Protein AF-0000000074154361 (afdb_homodimer)

InterPro domains:
  IPR001025 Bromo adjacent homology (BAH) domain [PF01426] (74-171)
  IPR001025 Bromo adjacent homology (BAH) domain [PS51038] (72-206)
  IPR001025 Bromo adjacent homology (BAH) domain [SM00439] (72-199)
  IPR043151 Bromo adjacent homology (BAH) domain superfamily [G3DSA:2.30.30.490] (47-187)

Secondary structure (DSSP, 8-state):
----EEEEE-GGGGGS---TTS-SS-SPEE--S---SS--TT---S-EEEEEESHHHHHHSEEESEEEETTEEEETT-EEEEE-S-STTTT-EEEEEEEEEEESSSSSEEEEEEEEE-GGG-BS--EETTEEPGGGBS--TT--TTEEEEEEEEEEEEGGGEEEEEEEEE------SSSPEEEEEEEEETTTTEEPPSS-----------PPPGGGGSSSS---SS-S--B-TTT--B-/----EEEEE-GGGGGS---TTS-SS-SPEE--S---SS--TT---S-EEEEEESHHHHHHSEEESEEEETTEEEETT-EEEEE-S-STTTT-EEEEEEEEEEESSSSSEEEEEEEEE-GGG-BS--EETTEEPGGGBS--TTS-TTEEEEEEEEEEEEGGGEEEEEEEEE------SSSPEEEEEEEEETTTTEEPPSS------S----PPPGGGGSSSS---TT-S--B-TTT--B-

Solvent-accessible surface area (backbone atoms only — not comparable to full-atom values): 26595 Å² total; per-residue (Å²): 130,73,76,52,45,61,46,74,62,54,78,83,55,62,78,50,83,67,62,84,79,61,64,96,68,67,69,54,71,45,75,51,90,73,79,48,70,18,47,41,80,81,72,61,70,55,55,40,31,39,46,61,38,58,47,72,68,55,68,66,33,43,78,46,73,60,49,74,55,96,88,38,83,44,43,64,67,40,33,29,28,28,56,48,45,34,73,82,59,62,79,43,73,38,40,30,30,32,70,39,37,32,33,74,50,93,83,55,29,34,30,35,28,31,40,38,36,44,39,43,63,42,37,34,83,34,28,39,64,84,36,71,45,65,85,44,24,31,62,52,39,76,40,47,82,51,40,33,29,37,38,58,46,60,43,54,41,43,55,83,39,52,74,43,80,42,51,72,42,76,63,70,79,70,78,45,82,90,60,67,54,34,30,28,51,36,30,33,34,69,88,76,35,34,31,32,9,29,29,55,81,61,79,63,74,65,69,45,61,85,49,50,57,77,74,44,69,64,68,100,69,78,65,42,63,30,29,73,50,51,28,39,48,59,69,64,43,70,73,130,72,77,53,45,60,47,75,62,55,77,82,55,60,77,51,82,68,63,82,79,61,64,94,69,66,68,56,71,43,75,52,90,72,79,48,71,20,46,42,78,80,73,61,71,53,56,43,32,39,45,61,37,58,47,72,68,55,68,67,32,41,80,44,73,60,49,75,55,96,89,38,83,44,44,64,68,38,34,30,28,28,55,51,44,34,72,84,61,68,78,44,73,38,40,30,32,31,68,39,37,33,31,71,49,94,81,54,31,35,30,35,30,30,39,39,36,45,38,43,62,43,41,36,82,32,28,39,64,83,36,70,45,65,85,44,22,32,62,49,39,76,38,46,84,52,40,33,30,39,37,56,44,59,42,55,40,43,55,84,38,52,73,43,82,43,51,72,42,76,64,70,80,70,79,45,83,89,61,67,55,34,30,28,51,36,30,32,34,69,86,79,36,34,31,32,10,28,30,52,81,59,79,64,72,66,70,49,63,84,49,49,58,78,77,40,69,66,67,98,70,80,67,39,51,38,25,67,50,47,28,40,48,58,69,64,43,69,73

Structure (mmCIF, N/CA/C/O backbone):
data_AF-0000000074154361-model_v1
#
loop_
_entity.id
_entity.type
_entity.pdbx_description
1 polymer 'BAH domain-containing protein'
#
loop_
_atom_site.group_PDB
_atom_site.id
_atom_site.type_symbol
_atom_site.label_atom_id
_atom_site.label_alt_id
_atom_site.label_comp_id
_atom_site.label_asym_id
_atom_site.label_entity_id
_atom_site.label_seq_id
_atom_site.pdbx_PDB_ins_code
_atom_site.Cartn_x
_atom_site.Cartn_y
_atom_site.Cartn_z
_atom_site.occupancy
_atom_site.B_iso_or_equiv
_atom_site.auth_seq_id
_atom_site.auth_comp_id
_atom_site.auth_asym_id
_atom_site.auth_atom_id
_atom_site.pdbx_PDB_model_num
ATOM 1 N N . MET A 1 1 ? -4.188 37.75 8.547 1 55.16 1 MET A N 1
ATOM 2 C CA . MET A 1 1 ? -2.889 37.062 8.523 1 55.16 1 MET A CA 1
ATOM 3 C C . MET A 1 1 ? -2.68 36.25 9.773 1 55.16 1 MET A C 1
ATOM 5 O O . MET A 1 1 ? -3.133 36.625 10.859 1 55.16 1 MET A O 1
ATOM 9 N N . CYS A 1 2 ? -2.527 34.875 9.57 1 68.88 2 CYS A N 1
ATOM 10 C CA . CYS A 1 2 ? -2.346 34.031 10.742 1 68.88 2 CYS A CA 1
ATOM 11 C C . CYS A 1 2 ? -0.958 34.219 11.344 1 68.88 2 CYS A C 1
ATOM 13 O O . CYS A 1 2 ? 0.05 33.938 10.688 1 68.88 2 CYS A O 1
ATOM 15 N N . ASN A 1 3 ? -0.795 34.938 12.438 1 82 3 ASN A N 1
ATOM 16 C CA . ASN A 1 3 ? 0.472 35.281 13.078 1 82 3 ASN A CA 1
ATOM 17 C C . ASN A 1 3 ? 0.907 34.219 14.07 1 82 3 ASN A C 1
ATOM 19 O O . ASN A 1 3 ? 1.777 34.469 14.914 1 82 3 ASN A O 1
ATOM 23 N N . PHE A 1 4 ? 0.3 33.125 14.008 1 90.5 4 PHE A N 1
ATOM 24 C CA . PHE A 1 4 ? 0.633 32.094 15 1 90.5 4 PHE A CA 1
ATOM 25 C C . PHE A 1 4 ? 1.661 31.125 14.445 1 90.5 4 PHE A C 1
ATOM 27 O O . PHE A 1 4 ? 1.646 30.812 13.258 1 90.5 4 PHE A O 1
ATOM 34 N N . GLN A 1 5 ? 2.564 30.656 15.344 1 88.19 5 GLN A N 1
ATOM 35 C CA . GLN A 1 5 ? 3.555 29.641 15 1 88.19 5 GLN A CA 1
ATOM 36 C C . GLN A 1 5 ? 3.59 28.531 16.047 1 88.19 5 GLN A C 1
ATOM 38 O O . GLN A 1 5 ? 3.445 28.797 17.25 1 88.19 5 GLN A O 1
ATOM 43 N N . VAL A 1 6 ? 3.787 27.344 15.539 1 90.25 6 VAL A N 1
ATOM 44 C CA . VAL A 1 6 ? 3.863 26.188 16.438 1 90.25 6 VAL A CA 1
ATOM 45 C C . VAL A 1 6 ? 5.312 25.719 16.547 1 90.25 6 VAL A C 1
ATOM 47 O O . VAL A 1 6 ? 6.004 25.578 15.539 1 90.25 6 VAL A O 1
ATOM 50 N N . SER A 1 7 ? 5.777 25.562 17.766 1 86.19 7 SER A N 1
ATOM 51 C CA . SER A 1 7 ? 7.082 24.984 18.031 1 86.19 7 SER A CA 1
ATOM 52 C C . SER A 1 7 ? 6.957 23.75 18.922 1 86.19 7 SER A C 1
ATOM 54 O O . SER A 1 7 ? 5.961 23.578 19.625 1 86.19 7 SER A O 1
ATOM 56 N N . TYR A 1 8 ? 7.914 22.828 18.812 1 85.69 8 TYR A N 1
ATOM 57 C CA . TYR A 1 8 ? 7.832 21.578 19.531 1 85.69 8 TYR A CA 1
ATOM 58 C C . TYR A 1 8 ? 8.805 21.547 20.703 1 85.69 8 TYR A C 1
ATOM 60 O O . TYR A 1 8 ? 9.898 22.109 20.625 1 85.69 8 TYR A O 1
ATOM 68 N N . TRP A 1 9 ? 8.32 20.922 21.766 1 78.75 9 TRP A N 1
ATOM 69 C CA . TRP A 1 9 ? 9.109 20.828 23 1 78.75 9 TRP A CA 1
ATOM 70 C C . TRP A 1 9 ? 9.789 19.469 23.109 1 78.75 9 TRP A C 1
ATOM 72 O O . TRP A 1 9 ? 9.172 18.438 22.859 1 78.75 9 TRP A O 1
ATOM 82 N N . SER A 1 10 ? 11.164 19.375 23.078 1 67.69 10 SER A N 1
ATOM 83 C CA . SER A 1 10 ? 11.891 18.141 23.359 1 67.69 10 SER A CA 1
ATOM 84 C C . SER A 1 10 ? 12.547 18.203 24.734 1 67.69 10 SER A C 1
ATOM 86 O O . SER A 1 10 ? 12.906 19.281 25.219 1 67.69 10 SER A O 1
ATOM 88 N N . ALA A 1 11 ? 12.438 17.094 25.547 1 55.81 11 ALA A N 1
ATOM 89 C CA . ALA A 1 11 ? 13.039 17.047 26.875 1 55.81 11 ALA A CA 1
ATOM 90 C C . ALA A 1 11 ? 14.469 17.578 26.859 1 55.81 11 ALA A C 1
ATOM 92 O O . ALA A 1 11 ? 14.945 18.141 27.844 1 55.81 11 ALA A O 1
ATOM 93 N N . ALA A 1 12 ? 15.273 17.188 25.797 1 51.91 12 ALA A N 1
ATOM 94 C CA . ALA A 1 12 ? 16.641 17.672 25.812 1 51.91 12 ALA A CA 1
ATOM 95 C C . ALA A 1 12 ? 16.688 19.188 25.906 1 51.91 12 ALA A C 1
ATOM 97 O O . ALA A 1 12 ? 17.734 19.781 26.234 1 51.91 12 ALA A O 1
ATOM 98 N N . ASP A 1 13 ? 15.672 19.766 25.453 1 49.31 13 ASP A N 1
ATOM 99 C CA . ASP A 1 13 ? 15.648 21.234 25.516 1 49.31 13 ASP A CA 1
ATOM 100 C C . ASP A 1 13 ? 15.547 21.703 26.969 1 49.31 13 ASP A C 1
ATOM 102 O O . ASP A 1 13 ? 15.414 22.906 27.219 1 49.31 13 ASP A O 1
ATOM 106 N N . LYS A 1 14 ? 15.57 20.797 27.875 1 47.91 14 LYS A N 1
ATOM 107 C CA . LYS A 1 14 ? 15.547 21.141 29.297 1 47.91 14 LYS A CA 1
ATOM 108 C C . LYS A 1 14 ? 16.625 22.172 29.625 1 47.91 14 LYS A C 1
ATOM 110 O O . LYS A 1 14 ? 16.5 22.922 30.609 1 47.91 14 LYS A O 1
ATOM 115 N N . ASP A 1 15 ? 17.844 21.797 29.125 1 43.78 15 ASP A N 1
ATOM 116 C CA . ASP A 1 15 ? 18.844 22.703 29.719 1 43.78 15 ASP A CA 1
ATOM 117 C C . ASP A 1 15 ? 18.578 24.141 29.297 1 43.78 15 ASP A C 1
ATOM 119 O O . ASP A 1 15 ? 19.312 25.062 29.703 1 43.78 15 ASP A O 1
ATOM 123 N N . GLY A 1 16 ? 18.125 24.406 28.047 1 41 16 GLY A N 1
ATOM 124 C CA . GLY A 1 16 ? 18.062 25.844 27.844 1 41 16 GLY A CA 1
ATOM 125 C C . GLY A 1 16 ? 17.062 26.531 28.734 1 41 16 GLY A C 1
ATOM 126 O O . GLY A 1 16 ? 16.234 25.875 29.375 1 41 16 GLY A O 1
ATOM 127 N N . GLN A 1 17 ? 17.266 27.984 28.906 1 37.88 17 GLN A N 1
ATOM 128 C CA . GLN A 1 17 ? 16.547 28.953 29.734 1 37.88 17 GLN A CA 1
ATOM 129 C C . GLN A 1 17 ? 15.047 28.828 29.562 1 37.88 17 GLN A C 1
ATOM 131 O O . GLN A 1 17 ? 14.5 29.172 28.5 1 37.88 17 GLN A O 1
ATOM 136 N N . MET A 1 18 ? 14.398 27.734 29.812 1 41.38 18 MET A N 1
ATOM 137 C CA . MET A 1 18 ? 12.945 27.859 29.953 1 41.38 18 MET A CA 1
ATOM 138 C C . MET A 1 18 ? 12.57 29.25 30.453 1 41.38 18 MET A C 1
ATOM 140 O O . MET A 1 18 ? 13.031 29.672 31.516 1 41.38 18 MET A O 1
ATOM 144 N N . ASP A 1 19 ? 12.547 30.234 29.578 1 39.97 19 ASP A N 1
ATOM 145 C CA . ASP A 1 19 ? 11.977 31.438 30.156 1 39.97 19 ASP A CA 1
ATOM 146 C C . ASP A 1 19 ? 10.859 31.109 31.141 1 39.97 19 ASP A C 1
ATOM 148 O O . ASP A 1 19 ? 10.133 30.125 30.953 1 39.97 19 ASP A O 1
ATOM 152 N N . MET A 1 20 ? 10.945 31.406 32.375 1 41.53 20 MET A N 1
ATOM 153 C CA . MET A 1 20 ? 10.086 31.406 33.531 1 41.53 20 MET A CA 1
ATOM 154 C C . MET A 1 20 ? 8.617 31.562 33.156 1 41.53 20 MET A C 1
ATOM 156 O O . MET A 1 20 ? 7.734 31.562 34 1 41.53 20 MET A O 1
ATOM 160 N N . THR A 1 21 ? 8.227 32.125 31.953 1 43.16 21 THR A N 1
ATOM 161 C CA . THR A 1 21 ? 6.789 32.344 31.781 1 43.16 21 THR A CA 1
ATOM 162 C C . THR A 1 21 ? 6.098 31.031 31.375 1 43.16 21 THR A C 1
ATOM 164 O O . THR A 1 21 ? 4.98 31.047 30.859 1 43.16 21 THR A O 1
ATOM 167 N N . THR A 1 22 ? 6.801 29.984 31.062 1 48.03 22 THR A N 1
ATOM 168 C CA . THR A 1 22 ? 6.164 28.703 30.781 1 48.03 22 THR A CA 1
ATOM 169 C C . THR A 1 22 ? 5.219 28.312 31.906 1 48.03 22 THR A C 1
ATOM 171 O O . THR A 1 22 ? 5.613 28.297 33.062 1 48.03 22 THR A O 1
ATOM 174 N N . PRO A 1 23 ? 3.865 28.203 31.688 1 49.81 23 PRO A N 1
ATOM 175 C CA . PRO A 1 23 ? 2.963 27.844 32.781 1 49.81 23 PRO A CA 1
ATOM 176 C C . PRO A 1 23 ? 3.471 26.672 33.594 1 49.81 23 PRO A C 1
ATOM 178 O O . PRO A 1 23 ? 4.309 25.891 33.125 1 49.81 23 PRO A O 1
ATOM 181 N N . SER A 1 24 ? 3.26 26.641 34.969 1 52.28 24 SER A N 1
ATOM 182 C CA . SER A 1 24 ? 3.477 25.609 35.969 1 52.28 24 SER A CA 1
ATOM 183 C C . SER A 1 24 ? 3.285 24.203 35.375 1 52.28 24 SER A C 1
ATOM 185 O O . SER A 1 24 ? 3.932 23.25 35.812 1 52.28 24 SER A O 1
ATOM 187 N N . ARG A 1 25 ? 2.285 24 34.469 1 60.69 25 ARG A N 1
ATOM 188 C CA . ARG A 1 25 ? 2.006 22.672 33.938 1 60.69 25 ARG A CA 1
ATOM 189 C C . ARG A 1 25 ? 2.605 22.5 32.562 1 60.69 25 ARG A C 1
ATOM 191 O O . ARG A 1 25 ? 2.385 23.328 31.672 1 60.69 25 ARG A O 1
ATOM 198 N N . GLY A 1 26 ? 3.834 22.094 32.281 1 69.56 26 GLY A N 1
ATOM 199 C CA . GLY A 1 26 ? 4.566 21.75 31.078 1 69.56 26 GLY A CA 1
ATOM 200 C C . GLY A 1 26 ? 3.756 21.969 29.812 1 69.56 26 GLY A C 1
ATOM 201 O O . GLY A 1 26 ? 2.559 22.25 29.875 1 69.56 26 GLY A O 1
ATOM 202 N N . PRO A 1 27 ? 4.363 22.109 28.609 1 83.88 27 PRO A N 1
ATOM 203 C CA . PRO A 1 27 ? 3.658 22.312 27.344 1 83.88 27 PRO A CA 1
ATOM 204 C C . PRO A 1 27 ? 2.645 21.219 27.047 1 83.88 27 PRO A C 1
ATOM 206 O O . PRO A 1 27 ? 2.824 20.078 27.484 1 83.88 27 PRO A O 1
ATOM 209 N N . PRO A 1 28 ? 1.507 21.594 26.469 1 87.31 28 PRO A N 1
ATOM 210 C CA . PRO A 1 28 ? 0.478 20.594 26.156 1 87.31 28 PRO A CA 1
ATOM 211 C C . PRO A 1 28 ? 0.983 19.5 25.219 1 87.31 28 PRO A C 1
ATOM 213 O O . PRO A 1 28 ? 1.84 19.766 24.375 1 87.31 28 PRO A O 1
ATOM 216 N N . LEU A 1 29 ? 0.469 18.297 25.484 1 89.62 29 LEU A N 1
ATOM 217 C CA . LEU A 1 29 ? 0.789 17.141 24.672 1 89.62 29 LEU A CA 1
ATOM 218 C C . LEU A 1 29 ? -0.293 16.906 23.625 1 89.62 29 LEU A C 1
ATOM 220 O O . LEU A 1 29 ? -1.479 16.844 23.953 1 89.62 29 LEU A O 1
ATOM 224 N N . GLN A 1 30 ? 0.111 16.891 22.359 1 90.38 30 GLN A N 1
ATOM 225 C CA . GLN A 1 30 ? -0.779 16.438 21.297 1 90.38 30 GLN A CA 1
ATOM 226 C C . GLN A 1 30 ? -0.616 14.938 21.047 1 90.38 30 GLN A C 1
ATOM 228 O O . GLN A 1 30 ? 0.389 14.508 20.484 1 90.38 30 GLN A O 1
ATOM 233 N N . GLN A 1 31 ? -1.671 14.203 21.469 1 91 31 GLN A N 1
ATOM 234 C CA . GLN A 1 31 ? -1.687 12.797 21.078 1 91 31 GLN A CA 1
ATOM 235 C C . GLN A 1 31 ? -1.96 12.641 19.594 1 91 31 GLN A C 1
ATOM 237 O O . GLN A 1 31 ? -2.896 13.242 19.062 1 91 31 GLN A O 1
ATOM 242 N N . SER A 1 32 ? -1.149 11.898 19.047 1 92.19 32 SER A N 1
ATOM 243 C CA . SER A 1 32 ? -1.362 11.695 17.609 1 92.19 32 SER A CA 1
ATOM 244 C C . SER A 1 32 ? -2.586 10.82 17.344 1 92.19 32 SER A C 1
ATOM 246 O O . SER A 1 32 ? -2.732 9.758 17.953 1 92.19 32 SER A O 1
ATOM 248 N N . PRO A 1 33 ? -3.463 11.297 16.469 1 92.69 33 PRO A N 1
ATOM 249 C CA . PRO A 1 33 ? -4.598 10.461 16.078 1 92.69 33 PRO A CA 1
ATOM 250 C C . PRO A 1 33 ? -4.215 9.375 15.078 1 92.69 33 PRO A C 1
ATOM 252 O O . PRO A 1 33 ? -5.047 8.531 14.734 1 92.69 33 PRO A O 1
ATOM 255 N N . PHE A 1 34 ? -3.02 9.414 14.633 1 91.88 34 PHE A N 1
ATOM 256 C CA . PHE A 1 34 ? -2.586 8.508 13.578 1 91.88 34 PHE A CA 1
ATOM 257 C C . PHE A 1 34 ? -1.814 7.328 14.164 1 91.88 34 PHE A C 1
ATOM 259 O O . PHE A 1 34 ? -0.781 7.516 14.812 1 91.88 34 PHE A O 1
ATOM 266 N N . VAL A 1 35 ? -2.332 6.16 13.969 1 84.44 35 VAL A N 1
ATOM 267 C CA . VAL A 1 35 ? -1.675 4.922 14.367 1 84.44 35 VAL A CA 1
ATOM 268 C C . VAL A 1 35 ? -1.289 4.117 13.125 1 84.44 35 VAL A C 1
ATOM 270 O O . VAL A 1 35 ? -2.111 3.379 12.578 1 84.44 35 VAL A O 1
ATOM 273 N N . PRO A 1 36 ? -0.054 4.34 12.68 1 81.81 36 PRO A N 1
ATOM 274 C CA . PRO A 1 36 ? 0.362 3.613 11.477 1 81.81 36 PRO A CA 1
ATOM 275 C C . PRO A 1 36 ? 0.505 2.113 11.711 1 81.81 36 PRO A C 1
ATOM 277 O O . PRO A 1 36 ? 0.619 1.674 12.859 1 81.81 36 PRO A O 1
ATOM 280 N N . ASN A 1 37 ? 0.351 1.276 10.664 1 71.88 37 ASN A N 1
ATOM 281 C CA . ASN A 1 37 ? 0.436 -0.177 10.758 1 71.88 37 ASN A CA 1
ATOM 282 C C . ASN A 1 37 ? 1.803 -0.627 11.266 1 71.88 37 ASN A C 1
ATOM 284 O O . ASN A 1 37 ? 1.896 -1.557 12.07 1 71.88 37 ASN A O 1
ATOM 288 N N . GLY A 1 38 ? 2.82 -0.05 10.961 1 73.19 38 GLY A N 1
ATOM 289 C CA . GLY A 1 38 ? 4.164 -0.398 11.391 1 73.19 38 GLY A CA 1
ATOM 290 C C . GLY A 1 38 ? 4.738 0.569 12.414 1 73.19 38 GLY A C 1
ATOM 291 O O . GLY A 1 38 ? 4 1.354 13.008 1 73.19 38 GLY A O 1
ATOM 292 N N . SER A 1 39 ? 5.988 0.15 12.773 1 70.94 39 SER A N 1
ATOM 293 C CA . SER A 1 39 ? 6.656 0.963 13.781 1 70.94 39 SER A CA 1
ATOM 294 C C . SER A 1 39 ? 7.77 1.803 13.164 1 70.94 39 SER A C 1
ATOM 296 O O . SER A 1 39 ? 8.156 1.586 12.016 1 70.94 39 SER A O 1
ATOM 298 N N . PHE A 1 40 ? 8.062 2.801 13.922 1 75.38 40 PHE A N 1
ATOM 299 C CA . PHE A 1 40 ? 9.234 3.596 13.555 1 75.38 40 PHE A CA 1
ATOM 300 C C . PHE A 1 40 ? 10.516 2.902 13.992 1 75.38 40 PHE A C 1
ATOM 302 O O . PHE A 1 40 ? 10.508 2.102 14.93 1 75.38 40 PHE A O 1
ATOM 309 N N . ASP A 1 41 ? 11.539 3.189 13.297 1 70 41 ASP A N 1
ATOM 310 C CA . ASP A 1 41 ? 12.828 2.566 13.609 1 70 41 ASP A CA 1
ATOM 311 C C . ASP A 1 41 ? 13.336 3.014 14.977 1 70 41 ASP A C 1
ATOM 313 O O . ASP A 1 41 ? 14.008 2.25 15.672 1 70 41 ASP A O 1
ATOM 317 N N . ASP A 1 42 ? 13.109 4.223 15.391 1 68.88 42 ASP A N 1
ATOM 318 C CA . ASP A 1 42 ? 13.664 4.797 16.609 1 68.88 42 ASP A CA 1
ATOM 319 C C . ASP A 1 42 ? 12.672 4.707 17.766 1 68.88 42 ASP A C 1
ATOM 321 O O . ASP A 1 42 ? 12.859 5.336 18.812 1 68.88 42 ASP A O 1
ATOM 325 N N . ASP A 1 43 ? 11.672 3.9 17.703 1 67.62 43 ASP A N 1
ATOM 326 C CA . ASP A 1 43 ? 10.641 3.732 18.719 1 67.62 43 ASP A CA 1
ATOM 327 C C . ASP A 1 43 ? 9.977 5.062 19.047 1 67.62 43 ASP A C 1
ATOM 329 O O . ASP A 1 43 ? 9.453 5.246 20.156 1 67.62 43 ASP A O 1
ATOM 333 N N . SER A 1 44 ? 10.156 5.914 18.156 1 74.88 44 SER A N 1
ATOM 334 C CA . SER A 1 44 ? 9.516 7.207 18.391 1 74.88 44 SER A CA 1
ATOM 335 C C . SER A 1 44 ? 8.008 7.121 18.203 1 74.88 44 SER A C 1
ATOM 337 O O . SER A 1 44 ? 7.5 6.148 17.641 1 74.88 44 SER A O 1
ATOM 339 N N . THR A 1 45 ? 7.391 8.062 18.953 1 80.81 45 THR A N 1
ATOM 340 C CA . THR A 1 45 ? 5.941 8.18 18.812 1 80.81 45 THR A CA 1
ATOM 341 C C . THR A 1 45 ? 5.578 9.453 18.047 1 80.81 45 THR A C 1
ATOM 343 O O . THR A 1 45 ? 6.426 10.328 17.844 1 80.81 45 THR A O 1
ATOM 346 N N . LEU A 1 46 ? 4.426 9.445 17.609 1 90.19 46 LEU A N 1
ATOM 347 C CA . LEU A 1 46 ? 3.961 10.617 16.875 1 90.19 46 LEU A CA 1
ATOM 348 C C . LEU A 1 46 ? 3.385 11.664 17.812 1 90.19 46 LEU A C 1
ATOM 350 O O . LEU A 1 46 ? 2.953 12.734 17.375 1 90.19 46 LEU A O 1
ATOM 354 N N . HIS A 1 47 ? 3.404 11.336 19.109 1 89.25 47 HIS A N 1
ATOM 355 C CA . HIS A 1 47 ? 2.945 12.297 20.109 1 89.25 47 HIS A CA 1
ATOM 356 C C . HIS A 1 47 ? 3.971 13.406 20.312 1 89.25 47 HIS A C 1
ATOM 358 O O . HIS A 1 47 ? 5.172 13.133 20.406 1 89.25 47 HIS A O 1
ATOM 364 N N . LEU A 1 48 ? 3.467 14.625 20.297 1 89.19 48 LEU A N 1
ATOM 365 C CA . LEU A 1 48 ? 4.402 15.734 20.406 1 89.19 48 LEU A CA 1
ATOM 366 C C . LEU A 1 48 ? 3.887 16.781 21.391 1 89.19 48 LEU A C 1
ATOM 368 O O . LEU A 1 48 ? 2.693 17.094 21.406 1 89.19 48 LEU A O 1
ATOM 372 N N . ARG A 1 49 ? 4.793 17.203 22.234 1 88.06 49 ARG A N 1
ATOM 373 C CA . ARG A 1 49 ? 4.492 18.391 23.016 1 88.06 49 ARG A CA 1
ATOM 374 C C . ARG A 1 49 ? 4.754 19.656 22.219 1 88.06 49 ARG A C 1
ATOM 376 O O . ARG A 1 49 ? 5.758 19.75 21.5 1 88.06 49 ARG A O 1
ATOM 383 N N . TYR A 1 50 ? 3.803 20.578 22.328 1 90.44 50 TYR A N 1
ATOM 384 C CA . TYR A 1 50 ? 3.918 21.734 21.453 1 90.44 50 TYR A CA 1
ATOM 385 C C . TYR A 1 50 ? 3.648 23.031 22.203 1 90.44 50 TYR A C 1
ATOM 387 O O . TYR A 1 50 ? 3.057 23.016 23.281 1 90.44 50 TYR A O 1
ATOM 395 N N . ILE A 1 51 ? 4.184 24.156 21.609 1 87.62 51 ILE A N 1
ATOM 396 C CA . ILE A 1 51 ? 3.949 25.5 22.109 1 87.62 51 ILE A CA 1
ATOM 397 C C . ILE A 1 51 ? 3.473 26.406 20.969 1 87.62 51 ILE A C 1
ATOM 399 O O . ILE A 1 51 ? 4.02 26.344 19.859 1 87.62 51 ILE A O 1
ATOM 403 N N . VAL A 1 52 ? 2.373 27.094 21.234 1 91.88 52 VAL A N 1
ATOM 404 C CA . VAL A 1 52 ? 1.875 28.062 20.25 1 91.88 52 VAL A CA 1
ATOM 405 C C . VAL A 1 52 ? 2.299 29.469 20.641 1 91.88 52 VAL A C 1
ATOM 407 O O . VAL A 1 52 ? 2.082 29.891 21.781 1 91.88 52 VAL A O 1
ATOM 410 N N . GLU A 1 53 ? 2.967 30.109 19.672 1 90.25 53 GLU A N 1
ATOM 411 C CA . GLU A 1 53 ? 3.383 31.5 19.906 1 90.25 53 GLU A CA 1
ATOM 412 C C . GLU A 1 53 ? 2.717 32.438 18.906 1 90.25 53 GLU A C 1
ATOM 414 O O . GLU A 1 53 ? 2.6 32.125 17.719 1 90.25 53 GLU A O 1
ATOM 419 N N . PRO A 1 54 ? 2.322 33.719 19.188 1 93.12 54 PRO A N 1
ATOM 420 C CA . PRO A 1 54 ? 2.344 34.25 20.562 1 93.12 54 PRO A CA 1
ATOM 421 C C . PRO A 1 54 ? 1.284 33.594 21.453 1 93.12 54 PRO A C 1
ATOM 423 O O . PRO A 1 54 ? 0.093 33.656 21.125 1 93.12 54 PRO A O 1
ATOM 426 N N . ARG A 1 55 ? 1.684 33.25 22.641 1 90.25 55 ARG A N 1
ATOM 427 C CA . ARG A 1 55 ? 0.836 32.469 23.531 1 90.25 55 ARG A CA 1
ATOM 428 C C . ARG A 1 55 ? -0.33 33.312 24.047 1 90.25 55 ARG A C 1
ATOM 430 O O . ARG A 1 55 ? -1.459 32.812 24.141 1 90.25 55 ARG A O 1
ATOM 437 N N . ALA A 1 56 ? -0.04 34.531 24.438 1 90.38 56 ALA A N 1
ATOM 438 C CA . ALA A 1 56 ? -1.057 35.406 25.016 1 90.38 56 ALA A CA 1
ATOM 439 C C . ALA A 1 56 ? -2.225 35.594 24.047 1 90.38 56 ALA A C 1
ATOM 441 O O . ALA A 1 56 ? -3.389 35.5 24.453 1 90.38 56 ALA A O 1
ATOM 442 N N . GLU A 1 57 ? -1.872 35.844 22.781 1 90.88 57 GLU A N 1
ATOM 443 C CA . GLU A 1 57 ? -2.898 36.031 21.766 1 90.88 57 GLU A CA 1
ATOM 444 C C . GLU A 1 57 ? -3.695 34.781 21.516 1 90.88 57 GLU A C 1
ATOM 446 O O . GLU A 1 57 ? -4.91 34.812 21.297 1 90.88 57 GLU A O 1
ATOM 451 N N . TRP A 1 58 ? -3.041 33.688 21.609 1 92.88 58 TRP A N 1
ATOM 452 C CA . TRP A 1 58 ? -3.697 32.406 21.391 1 92.88 58 TRP A CA 1
ATOM 453 C C . TRP A 1 58 ? -4.637 32.062 22.547 1 92.88 58 TRP A C 1
ATOM 455 O O . TRP A 1 58 ? -5.75 31.578 22.328 1 92.88 58 TRP A O 1
ATOM 465 N N . ASP A 1 59 ? -4.246 32.375 23.719 1 91.75 59 ASP A N 1
ATOM 466 C CA . ASP A 1 59 ? -5.023 32.031 24.906 1 91.75 59 ASP A CA 1
ATOM 467 C C . ASP A 1 59 ? -6.246 32.938 25.047 1 91.75 59 ASP A C 1
ATOM 469 O O . ASP A 1 59 ? -7.172 32.625 25.797 1 91.75 59 ASP A O 1
ATOM 473 N N . GLU A 1 60 ? -6.184 34.031 24.297 1 92.75 60 GLU A N 1
ATOM 474 C CA . GLU A 1 60 ? -7.324 34.938 24.297 1 92.75 60 GLU A CA 1
ATOM 475 C C . GLU A 1 60 ? -8.477 34.406 23.469 1 92.75 60 GLU A C 1
ATOM 477 O O . GLU A 1 60 ? -9.633 34.781 23.656 1 92.75 60 GLU A O 1
ATOM 482 N N . LEU A 1 61 ? -8.094 33.594 22.531 1 94.62 61 LEU A N 1
ATOM 483 C CA . LEU A 1 61 ? -9.109 33 21.672 1 94.62 61 LEU A CA 1
ATOM 484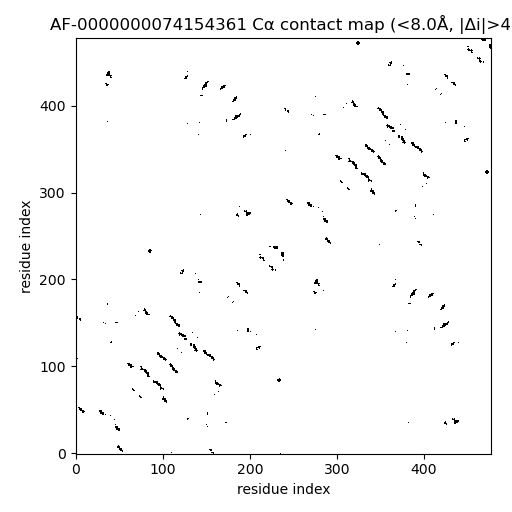 C C . LEU A 1 61 ? -9.93 31.953 22.406 1 94.62 61 LEU A C 1
ATOM 486 O O . LEU A 1 61 ? -9.391 31.234 23.25 1 94.62 61 LEU A O 1
ATOM 490 N N . LYS A 1 62 ? -11.25 31.812 22.141 1 94.25 62 LYS A N 1
ATOM 491 C CA . LYS A 1 62 ? -12.133 30.828 22.766 1 94.25 62 LYS A CA 1
ATOM 492 C C . LYS A 1 62 ? -12.195 29.547 21.953 1 94.25 62 LYS A C 1
ATOM 494 O O . LYS A 1 62 ? -12.414 29.578 20.734 1 94.25 62 LYS A O 1
ATOM 499 N N . PRO A 1 63 ? -12.031 28.422 22.656 1 95.12 63 PRO A N 1
ATOM 500 C CA . PRO A 1 63 ? -12.141 27.156 21.953 1 95.12 63 PRO A CA 1
ATOM 501 C C . PRO A 1 63 ? -13.562 26.859 21.469 1 95.12 63 PRO A C 1
ATOM 503 O O . PRO A 1 63 ? -14.523 27.141 22.188 1 95.12 63 PRO A O 1
ATOM 506 N N . LEU A 1 64 ? -13.672 26.391 20.266 1 95.44 64 LEU A N 1
ATOM 507 C CA . LEU A 1 64 ? -14.961 26.031 19.688 1 95.44 64 LEU A CA 1
ATOM 508 C C . LEU A 1 64 ? -15.016 24.547 19.359 1 95.44 64 LEU A C 1
ATOM 510 O O . LEU A 1 64 ? -14.008 23.953 18.969 1 95.44 64 LEU A O 1
ATOM 514 N N . THR A 1 65 ? -16.203 23.938 19.531 1 92.88 65 THR A N 1
ATOM 515 C CA . THR A 1 65 ? -16.406 22.531 19.188 1 92.88 65 THR A CA 1
ATOM 516 C C . THR A 1 65 ? -16.734 22.391 17.703 1 92.88 65 THR A C 1
ATOM 518 O O . THR A 1 65 ? -16.375 21.375 17.078 1 92.88 65 THR A O 1
ATOM 521 N N . LYS A 1 66 ? -17.453 23.375 17.25 1 94.75 66 LYS A N 1
ATOM 522 C CA . LYS A 1 66 ? -17.844 23.375 15.844 1 94.75 66 LYS A CA 1
ATOM 523 C C . LYS A 1 66 ? -17.906 24.797 15.297 1 94.75 66 LYS A C 1
ATOM 525 O O . LYS A 1 66 ? -18.031 25.75 16.062 1 94.75 66 LYS A O 1
ATOM 530 N N . VAL A 1 67 ? -17.75 24.938 14.016 1 94.81 67 VAL A N 1
ATOM 531 C CA . VAL A 1 67 ? -17.828 26.25 13.375 1 94.81 67 VAL A CA 1
ATOM 532 C C . VAL A 1 67 ? -18.422 26.094 11.977 1 94.81 67 VAL A C 1
ATOM 534 O O . VAL A 1 67 ? -18.203 25.094 11.305 1 94.81 67 VAL A O 1
ATOM 537 N N . LEU A 1 68 ? -19.172 27.047 11.602 1 93.31 68 LEU A N 1
ATOM 538 C CA . LEU A 1 68 ? -19.75 27.109 10.266 1 93.31 68 LEU A CA 1
ATOM 539 C C . LEU A 1 68 ? -18.906 27.984 9.344 1 93.31 68 LEU A C 1
ATOM 541 O O . LEU A 1 68 ? -18.625 29.141 9.648 1 93.31 68 LEU A O 1
ATOM 545 N N . ILE A 1 69 ? -18.438 27.438 8.32 1 90.88 69 ILE A N 1
ATOM 546 C CA . ILE A 1 69 ? -17.719 28.172 7.281 1 90.88 69 ILE A CA 1
ATOM 547 C C . ILE A 1 69 ? -18.422 28.016 5.945 1 90.88 69 ILE A C 1
ATOM 549 O O . ILE A 1 69 ? -18.516 26.906 5.402 1 90.88 69 ILE A O 1
ATOM 553 N N . ARG A 1 70 ? -18.891 29.078 5.328 1 89.88 70 ARG A N 1
ATOM 554 C CA . ARG A 1 70 ? -19.609 29.062 4.059 1 89.88 70 ARG A CA 1
ATOM 555 C C . ARG A 1 70 ? -20.688 27.984 4.062 1 89.88 70 ARG A C 1
ATOM 557 O O . ARG A 1 70 ? -20.766 27.156 3.146 1 89.88 70 ARG A O 1
ATOM 564 N N . ASP A 1 71 ? -21.406 27.781 5.121 1 91.5 71 ASP A N 1
ATOM 565 C CA . ASP A 1 71 ? -22.594 26.969 5.297 1 91.5 71 ASP A CA 1
ATOM 566 C C . ASP A 1 71 ? -22.234 25.5 5.461 1 91.5 71 ASP A C 1
ATOM 568 O O . ASP A 1 71 ? -23.062 24.609 5.242 1 91.5 71 ASP A O 1
ATOM 572 N N . VAL A 1 72 ? -21 25.312 5.68 1 92.62 72 VAL A N 1
ATOM 573 C CA . VAL A 1 72 ? -20.578 23.953 5.984 1 92.62 72 VAL A CA 1
ATOM 574 C C . VAL A 1 72 ? -20.078 23.875 7.422 1 92.62 72 VAL A C 1
ATOM 576 O O . VAL A 1 72 ? -19.297 24.719 7.863 1 92.62 72 VAL A O 1
ATOM 579 N N . LEU A 1 73 ? -20.531 22.844 8.094 1 95.31 73 LEU A N 1
ATOM 580 C CA . LEU A 1 73 ? -20.156 22.656 9.492 1 95.31 73 LEU A CA 1
ATOM 581 C C . LEU A 1 73 ? -18.844 21.891 9.609 1 95.31 73 LEU A C 1
ATOM 583 O O . LEU A 1 73 ? -18.703 20.812 9.016 1 95.31 73 LEU A O 1
ATOM 587 N N . TYR A 1 74 ? -17.922 22.5 10.336 1 96.19 74 TYR A N 1
ATOM 588 C CA . TYR A 1 74 ? -16.641 21.844 10.586 1 96.19 74 TYR A CA 1
ATOM 589 C C . TYR A 1 74 ? -16.438 21.594 12.078 1 96.19 74 TYR A C 1
ATOM 591 O O . TYR A 1 74 ? -16.859 22.391 12.914 1 96.19 74 TYR A O 1
ATOM 599 N N . ARG A 1 75 ? -15.781 20.438 12.359 1 96.5 75 ARG A N 1
ATOM 600 C CA . ARG A 1 75 ? -15.484 20.062 13.734 1 96.5 75 ARG A CA 1
ATOM 601 C C . ARG A 1 75 ? -14.094 19.438 13.852 1 96.5 75 ARG A C 1
ATOM 603 O O . ARG A 1 75 ? -13.414 19.25 12.836 1 96.5 75 ARG A O 1
ATOM 610 N N . ARG A 1 76 ? -13.773 19.203 15.125 1 95.56 76 ARG A N 1
ATOM 611 C CA . ARG A 1 76 ? -12.523 18.5 15.398 1 95.56 76 ARG A CA 1
ATOM 612 C C . ARG A 1 76 ? -12.5 17.141 14.695 1 95.56 76 ARG A C 1
ATOM 614 O O . ARG A 1 76 ? -13.523 16.453 14.633 1 95.56 76 ARG A O 1
ATOM 621 N N . ARG A 1 77 ? -11.484 16.797 14.125 1 95.94 77 ARG A N 1
ATOM 622 C CA . ARG A 1 77 ? -11.211 15.492 13.523 1 95.94 77 ARG A CA 1
ATOM 623 C C . ARG A 1 77 ? -11.625 15.477 12.055 1 95.94 77 ARG A C 1
ATOM 625 O O . ARG A 1 77 ? -11.383 14.492 11.352 1 95.94 77 ARG A O 1
ATOM 632 N N . ASP A 1 78 ? -12.234 16.562 11.609 1 96.56 78 ASP A N 1
ATOM 633 C CA . ASP A 1 78 ? -12.562 16.641 10.188 1 96.56 78 ASP A CA 1
ATOM 634 C C . ASP A 1 78 ? -11.297 16.812 9.344 1 96.56 78 ASP A C 1
ATOM 636 O O . ASP A 1 78 ? -10.383 17.562 9.727 1 96.56 78 ASP A O 1
ATOM 640 N N . TYR A 1 79 ? -11.273 16.109 8.227 1 96.88 79 TYR A N 1
ATOM 641 C CA . TYR A 1 79 ? -10.258 16.375 7.223 1 96.88 79 TYR A CA 1
ATOM 642 C C . TYR A 1 79 ? -10.703 17.484 6.281 1 96.88 79 TYR A C 1
ATOM 644 O O . TYR A 1 79 ? -11.859 17.531 5.867 1 96.88 79 TYR A O 1
ATOM 652 N N . VAL A 1 80 ? -9.727 18.375 5.926 1 95 80 VAL A N 1
ATOM 653 C CA . VAL A 1 80 ? -10.125 19.562 5.168 1 95 80 VAL A CA 1
ATOM 654 C C . VAL A 1 80 ? -9.086 19.859 4.086 1 95 80 VAL A C 1
ATOM 656 O O . VAL A 1 80 ? -7.914 19.484 4.223 1 95 80 VAL A O 1
ATOM 659 N N . TYR A 1 81 ? -9.633 20.453 3.008 1 91.56 81 TYR A N 1
ATOM 660 C CA . TYR A 1 81 ? -8.773 21.047 1.986 1 91.56 81 TYR A CA 1
ATOM 661 C C . TYR A 1 81 ? -8.406 22.484 2.348 1 91.56 81 TYR A C 1
ATOM 663 O O . TYR A 1 81 ? -9.266 23.281 2.729 1 91.56 81 TYR A O 1
ATOM 671 N N . ILE A 1 82 ? -7.188 22.719 2.275 1 89.62 82 ILE A N 1
ATOM 672 C CA . ILE A 1 82 ? -6.684 24.047 2.639 1 89.62 82 ILE A CA 1
ATOM 673 C C . ILE A 1 82 ? -5.996 24.688 1.437 1 89.62 82 ILE A C 1
ATOM 675 O O . ILE A 1 82 ? -5.207 24.031 0.747 1 89.62 82 ILE A O 1
ATOM 679 N N . ARG A 1 83 ? -6.453 25.828 1.194 1 83.31 83 ARG A N 1
ATOM 680 C CA . ARG A 1 83 ? -5.82 26.578 0.116 1 83.31 83 ARG A CA 1
ATOM 681 C C . ARG A 1 83 ? -4.41 27 0.5 1 83.31 83 ARG A C 1
ATOM 683 O O . ARG A 1 83 ? -4.188 27.516 1.597 1 83.31 83 ARG A O 1
ATOM 690 N N . GLY A 1 84 ? -3.492 26.469 -0.493 1 72.38 84 GLY A N 1
ATOM 691 C CA . GLY A 1 84 ? -2.121 26.891 -0.248 1 72.38 84 GLY A CA 1
ATOM 692 C C . GLY A 1 84 ? -1.937 28.391 -0.327 1 72.38 84 GLY A C 1
ATOM 693 O O . GLY A 1 84 ? -2.732 29.094 -0.96 1 72.38 84 GLY A O 1
ATOM 694 N N . GLN A 1 85 ? -1.35 28.938 0.566 1 56.03 85 GLN A N 1
ATOM 695 C CA . GLN A 1 85 ? -1.183 30.391 0.588 1 56.03 85 GLN A CA 1
ATOM 696 C C . GLN A 1 85 ? -0.258 30.844 -0.534 1 56.03 85 GLN A C 1
ATOM 698 O O . GLN A 1 85 ? -0.191 32.031 -0.838 1 56.03 85 GLN A O 1
ATOM 703 N N . ASP A 1 86 ? 0.671 30.047 -1.175 1 49.59 86 ASP A N 1
ATOM 704 C CA . ASP A 1 86 ? 1.574 30.703 -2.109 1 49.59 86 ASP A CA 1
ATOM 705 C C . ASP A 1 86 ? 0.905 30.922 -3.465 1 49.59 86 ASP A C 1
ATOM 707 O O . ASP A 1 86 ? 0.148 30.062 -3.928 1 49.59 86 ASP A O 1
ATOM 711 N N . GLY A 1 87 ? 0.339 32.125 -3.775 1 39.91 87 GLY A N 1
ATOM 712 C CA . GLY A 1 87 ? -0.132 32.625 -5.055 1 39.91 87 GLY A CA 1
ATOM 713 C C . GLY A 1 87 ? 0.218 31.703 -6.219 1 39.91 87 GLY A C 1
ATOM 714 O O . GLY A 1 87 ? -0.44 31.734 -7.258 1 39.91 87 GLY A O 1
ATOM 715 N N . ARG A 1 88 ? 1.394 31.547 -6.289 1 40.19 88 ARG A N 1
ATOM 716 C CA . ARG A 1 88 ? 1.842 31.094 -7.602 1 40.19 88 ARG A CA 1
ATOM 717 C C . ARG A 1 88 ? 1.356 29.672 -7.887 1 40.19 88 ARG A C 1
ATOM 719 O O . ARG A 1 88 ? 1.238 29.281 -9.047 1 40.19 88 ARG A O 1
ATOM 726 N N . ASN A 1 89 ? 1.439 28.891 -7.031 1 42.16 89 ASN A N 1
ATOM 727 C CA . ASN A 1 89 ? 0.907 27.578 -7.402 1 42.16 89 ASN A CA 1
ATOM 728 C C . ASN A 1 89 ? -0.475 27.344 -6.801 1 42.16 89 ASN A C 1
ATOM 730 O O . ASN A 1 89 ? -0.603 26.672 -5.773 1 42.16 89 ASN A O 1
ATOM 734 N N . SER A 1 90 ? -1.262 28.234 -6.898 1 43.38 90 SER A N 1
ATOM 735 C CA . SER A 1 90 ? -2.672 28.469 -6.602 1 43.38 90 SER A CA 1
ATOM 736 C C . SER A 1 90 ? -3.449 27.156 -6.555 1 43.38 90 SER A C 1
ATOM 738 O O . SER A 1 90 ? -4.508 27.078 -5.93 1 43.38 90 SER A O 1
ATOM 740 N N . HIS A 1 91 ? -2.988 26.172 -7.156 1 47.03 91 HIS A N 1
ATOM 741 C CA . HIS A 1 91 ? -3.836 25 -7.371 1 47.03 91 HIS A CA 1
ATOM 742 C C . HIS A 1 91 ? -3.48 23.875 -6.406 1 47.03 91 HIS A C 1
ATOM 744 O O . HIS A 1 91 ? -4.047 22.781 -6.48 1 47.03 91 HIS A O 1
ATOM 750 N N . ALA A 1 92 ? -2.607 24.266 -5.395 1 59.66 92 ALA A N 1
ATOM 751 C CA . ALA A 1 92 ? -2.234 23.109 -4.586 1 59.66 92 ALA A CA 1
ATOM 752 C C . ALA A 1 92 ? -3.188 22.938 -3.406 1 59.66 92 ALA A C 1
ATOM 754 O O . ALA A 1 92 ? -3.451 23.891 -2.666 1 59.66 92 ALA A O 1
ATOM 755 N N . LEU A 1 93 ? -4.02 22.078 -3.393 1 79.62 93 LEU A N 1
ATOM 756 C CA . LEU A 1 93 ? -4.938 21.656 -2.336 1 79.62 93 LEU A CA 1
ATOM 757 C C . LEU A 1 93 ? -4.227 20.781 -1.315 1 79.62 93 LEU A C 1
ATOM 759 O O . LEU A 1 93 ? -3.654 19.75 -1.673 1 79.62 93 LEU A O 1
ATOM 763 N N . TRP A 1 94 ? -4.02 21.531 -0.081 1 89.38 94 TRP A N 1
ATOM 764 C CA . TRP A 1 94 ? -3.443 20.766 1.023 1 89.38 94 TRP A CA 1
ATOM 765 C C . TRP A 1 94 ? -4.531 20.094 1.846 1 89.38 94 TRP A C 1
ATOM 767 O O . TRP A 1 94 ? -5.699 20.484 1.792 1 89.38 94 TRP A O 1
ATOM 777 N N . ILE A 1 95 ? -4.016 19.078 2.439 1 93.25 95 ILE A N 1
ATOM 778 C CA . ILE A 1 95 ? -4.969 18.328 3.246 1 93.25 95 ILE A CA 1
ATOM 779 C C . ILE A 1 95 ? -4.488 18.266 4.695 1 93.25 95 ILE A C 1
ATOM 781 O O . ILE A 1 95 ? -3.299 18.062 4.953 1 93.25 95 ILE A O 1
ATOM 785 N N . ALA A 1 96 ? -5.41 18.484 5.59 1 96.25 96 ALA A N 1
ATOM 786 C CA . ALA A 1 96 ? -5.07 18.422 7.008 1 96.25 96 ALA A CA 1
ATOM 787 C C . ALA A 1 96 ? -6.258 17.953 7.836 1 96.25 96 ALA A C 1
ATOM 789 O O . ALA A 1 96 ? -7.387 17.891 7.34 1 96.25 96 ALA A O 1
ATOM 790 N N . ARG A 1 97 ? -5.945 17.5 9.055 1 97.88 97 ARG A N 1
ATOM 791 C CA . ARG A 1 97 ? -6.961 17.125 10.039 1 97.88 97 ARG A CA 1
ATOM 792 C C . ARG A 1 97 ? -7.059 18.172 11.148 1 97.88 97 ARG A C 1
ATOM 794 O O . ARG A 1 97 ? -6.043 18.578 11.719 1 97.88 97 ARG A O 1
ATOM 801 N N . ILE A 1 98 ? -8.242 18.531 11.43 1 97.5 98 ILE A N 1
ATOM 802 C CA . ILE A 1 98 ? -8.445 19.547 12.453 1 97.5 98 ILE A CA 1
ATOM 803 C C . ILE A 1 98 ? -8.258 18.938 13.836 1 97.5 98 ILE A C 1
ATOM 805 O O . ILE A 1 98 ? -8.812 17.875 14.141 1 97.5 98 ILE A O 1
ATOM 809 N N . GLN A 1 99 ? -7.469 19.625 14.656 1 97.19 99 GLN A N 1
ATOM 810 C CA . GLN A 1 99 ? -7.258 19.156 16.031 1 97.19 99 GLN A CA 1
ATOM 811 C C . GLN A 1 99 ? -7.941 20.078 17.031 1 97.19 99 GLN A C 1
ATOM 813 O O . GLN A 1 99 ? -8.32 19.656 18.125 1 97.19 99 GLN A O 1
ATOM 818 N N . GLU A 1 100 ? -7.984 21.328 16.641 1 96.94 100 GLU A N 1
ATOM 819 C CA . GLU A 1 100 ? -8.562 22.328 17.531 1 96.94 100 GLU A CA 1
ATOM 820 C C . GLU A 1 100 ? -9.039 23.562 16.75 1 96.94 100 GLU A C 1
ATOM 822 O O . GLU A 1 100 ? -8.422 23.938 15.742 1 96.94 100 GLU A O 1
ATOM 827 N N . ILE A 1 101 ? -10.156 24.125 17.219 1 96.38 101 ILE A N 1
ATOM 828 C CA . ILE A 1 101 ? -10.695 25.359 16.641 1 96.38 101 ILE A CA 1
ATOM 829 C C . ILE A 1 101 ? -10.844 26.422 17.719 1 96.38 101 ILE A C 1
ATOM 831 O O . ILE A 1 101 ? -11.375 26.141 18.797 1 96.38 101 ILE A O 1
ATOM 835 N N . ARG A 1 102 ? -10.258 27.609 17.453 1 95.88 102 ARG A N 1
ATOM 836 C CA . ARG A 1 102 ? -10.406 28.734 18.375 1 95.88 102 ARG A CA 1
ATOM 837 C C . ARG A 1 102 ? -10.797 30.016 17.625 1 95.88 102 ARG A C 1
ATOM 839 O O . ARG A 1 102 ? -10.375 30.219 16.484 1 95.88 102 ARG A O 1
ATOM 846 N N . ALA A 1 103 ? -11.633 30.766 18.266 1 94.56 103 ALA A N 1
ATOM 847 C CA . ALA A 1 103 ? -12.023 32.031 17.656 1 94.56 103 ALA A CA 1
ATOM 848 C C . ALA A 1 103 ? -12.414 33.062 18.703 1 94.56 103 ALA A C 1
ATOM 850 O O . ALA A 1 103 ? -12.789 32.688 19.828 1 94.56 103 ALA A O 1
ATOM 851 N N . CYS A 1 104 ? -12.102 34.312 18.422 1 90.56 104 CYS A N 1
ATOM 852 C CA . CYS A 1 104 ? -12.641 35.406 19.25 1 90.56 104 CYS A CA 1
ATOM 853 C C . CYS A 1 104 ? -13.711 36.188 18.484 1 90.56 104 CYS A C 1
ATOM 855 O O . CYS A 1 104 ? -14.664 36.688 19.078 1 90.56 104 CYS A O 1
ATOM 857 N N . ASP A 1 105 ? -13.648 36.25 17.219 1 87.38 105 ASP A N 1
ATOM 858 C CA . ASP A 1 105 ? -14.641 36.844 16.328 1 87.38 105 ASP A CA 1
ATOM 859 C C . ASP A 1 105 ? -14.547 36.219 14.93 1 87.38 105 ASP A C 1
ATOM 861 O O . ASP A 1 105 ? -13.898 35.188 14.742 1 87.38 105 ASP A O 1
ATOM 865 N N . ASN A 1 106 ? -15.273 36.844 13.898 1 83 106 ASN A N 1
ATOM 866 C CA . ASN A 1 106 ? -15.352 36.25 12.562 1 83 106 ASN A CA 1
ATOM 867 C C . ASN A 1 106 ? -14.039 36.406 11.805 1 83 106 ASN A C 1
ATOM 869 O O . ASN A 1 106 ? -13.773 35.656 10.859 1 83 106 ASN A O 1
ATOM 873 N N . THR A 1 107 ? -13.219 37.375 12.18 1 85.5 107 THR A N 1
ATOM 874 C CA . THR A 1 107 ? -11.969 37.625 11.477 1 85.5 107 THR A CA 1
ATOM 875 C C . THR A 1 107 ? -10.805 36.906 12.156 1 85.5 107 THR A C 1
ATOM 877 O O . THR A 1 107 ? -9.891 36.406 11.484 1 85.5 107 THR A O 1
ATOM 880 N N . ARG A 1 108 ? -10.891 36.875 13.461 1 90.69 108 ARG A N 1
ATOM 881 C CA . ARG A 1 108 ? -9.859 36.188 14.234 1 90.69 108 ARG A CA 1
ATOM 882 C C . ARG A 1 108 ? -10.305 34.75 14.602 1 90.69 108 ARG A C 1
ATOM 884 O O . ARG A 1 108 ? -10.727 34.5 15.734 1 90.69 108 ARG A O 1
ATOM 891 N N . ALA A 1 109 ? -10.312 33.844 13.609 1 94.12 109 ALA A N 1
ATOM 892 C CA . ALA A 1 109 ? -10.719 32.438 13.742 1 94.12 109 ALA A CA 1
ATOM 893 C C . ALA A 1 109 ? -9.672 31.5 13.141 1 94.12 109 ALA A C 1
ATOM 895 O O . ALA A 1 109 ? -9.305 31.641 11.969 1 94.12 109 ALA A O 1
ATOM 896 N N . TYR A 1 110 ? -9.211 30.578 14.016 1 95.44 110 TYR A N 1
ATOM 897 C CA . TYR A 1 110 ? -8.07 29.766 13.617 1 95.44 110 TYR A CA 1
ATOM 898 C C . TYR A 1 110 ? -8.305 28.297 13.961 1 95.44 110 TYR A C 1
ATOM 900 O O . TYR A 1 110 ? -9.133 27.984 14.812 1 95.44 110 TYR A O 1
ATOM 908 N N . ALA A 1 111 ? -7.578 27.453 13.258 1 95.62 111 ALA A N 1
ATOM 909 C CA . ALA A 1 111 ? -7.582 26.016 13.539 1 95.62 111 ALA A CA 1
ATOM 910 C C . ALA A 1 111 ? -6.156 25.484 13.672 1 95.62 111 ALA A C 1
ATOM 912 O O . ALA A 1 111 ? -5.277 25.844 12.883 1 95.62 111 ALA A O 1
ATOM 913 N N . ARG A 1 112 ? -5.918 24.719 14.711 1 96.44 112 ARG A N 1
ATOM 914 C CA . ARG A 1 112 ? -4.719 23.891 14.766 1 96.44 112 ARG A CA 1
ATOM 915 C C . ARG A 1 112 ? -4.922 22.594 14.008 1 96.44 112 ARG A C 1
ATOM 917 O O . ARG A 1 112 ? -5.922 21.891 14.211 1 96.44 112 ARG A O 1
ATOM 924 N N . VAL A 1 113 ? -3.961 22.281 13.156 1 95.88 113 VAL A N 1
ATOM 925 C CA . VAL A 1 113 ? -4.176 21.141 12.273 1 95.88 113 VAL A CA 1
ATOM 926 C C . VAL A 1 113 ? -2.938 20.25 12.281 1 95.88 113 VAL A C 1
ATOM 928 O O . VAL A 1 113 ? -1.861 20.672 12.711 1 95.88 113 VAL A O 1
ATOM 931 N N . LEU A 1 114 ? -3.172 18.984 11.945 1 96.75 114 LEU A N 1
ATOM 932 C CA . LEU A 1 114 ? -2.107 18.062 11.562 1 96.75 114 LEU A CA 1
ATOM 933 C C . LEU A 1 114 ? -2.1 17.828 10.055 1 96.75 114 LEU A C 1
ATOM 935 O O . LEU A 1 114 ? -3.113 17.438 9.477 1 96.75 114 LEU A O 1
ATOM 939 N N . TRP A 1 115 ? -0.992 18.031 9.492 1 94.19 115 TRP A N 1
ATOM 940 C CA . TRP A 1 115 ? -0.896 17.984 8.031 1 94.19 115 TRP A CA 1
ATOM 941 C C . TRP A 1 115 ? -0.877 16.547 7.531 1 94.19 115 TRP A C 1
ATOM 943 O O . TRP A 1 115 ? -0.248 15.672 8.141 1 94.19 115 TRP A O 1
ATOM 953 N N . MET A 1 116 ? -1.587 16.328 6.457 1 95 116 MET A N 1
ATOM 954 C CA . MET A 1 116 ? -1.502 15.109 5.645 1 95 116 MET A CA 1
ATOM 955 C C . MET A 1 116 ? -0.769 15.383 4.336 1 95 116 MET A C 1
ATOM 957 O O . MET A 1 116 ? -1.305 16.047 3.447 1 95 116 MET A O 1
ATOM 961 N N . TYR A 1 117 ? 0.357 14.789 4.199 1 91.38 117 TYR A N 1
ATOM 962 C CA . TYR A 1 117 ? 1.201 15.156 3.064 1 91.38 117 TYR A CA 1
ATOM 963 C C . TYR A 1 117 ? 1.031 14.164 1.919 1 91.38 117 TYR A C 1
ATOM 965 O O . TYR A 1 117 ? 0.885 12.961 2.146 1 91.38 117 TYR A O 1
ATOM 973 N N . ARG A 1 118 ? 1.075 14.789 0.798 1 88.75 118 ARG A N 1
ATOM 974 C CA . ARG A 1 118 ? 1.38 13.914 -0.331 1 88.75 118 ARG A CA 1
ATOM 975 C C . ARG A 1 118 ? 2.846 13.5 -0.318 1 88.75 118 ARG A C 1
ATOM 977 O O . ARG A 1 118 ? 3.717 14.281 0.072 1 88.75 118 ARG A O 1
ATOM 984 N N . PRO A 1 119 ? 3.029 12.219 -0.743 1 88.81 119 PRO A N 1
ATOM 985 C CA . PRO A 1 119 ? 4.426 11.781 -0.704 1 88.81 119 PRO A CA 1
ATOM 986 C C . PRO A 1 119 ? 5.363 12.734 -1.438 1 88.81 119 PRO A C 1
ATOM 988 O O . PRO A 1 119 ? 6.5 12.945 -1.004 1 88.81 119 PRO A O 1
ATOM 991 N N . GLU A 1 120 ? 4.957 13.367 -2.494 1 84.5 120 GLU A N 1
ATOM 992 C CA . GLU A 1 120 ? 5.797 14.258 -3.283 1 84.5 120 GLU A CA 1
ATOM 993 C C . GLU A 1 120 ? 6.113 15.547 -2.516 1 84.5 120 GLU A C 1
ATOM 995 O O . GLU A 1 120 ? 7.066 16.25 -2.848 1 84.5 120 GLU A O 1
ATOM 1000 N N . ASP A 1 121 ? 5.262 15.75 -1.537 1 82.81 121 ASP A N 1
ATOM 1001 C CA . ASP A 1 121 ? 5.441 16.969 -0.757 1 82.81 121 ASP A CA 1
ATOM 1002 C C . ASP A 1 121 ? 6.504 16.781 0.324 1 82.81 121 ASP A C 1
ATOM 1004 O O . ASP A 1 121 ? 6.945 17.75 0.946 1 82.81 121 ASP A O 1
ATOM 1008 N N . LEU A 1 122 ? 6.789 15.516 0.547 1 84 122 LEU A N 1
ATOM 1009 C CA . LEU A 1 122 ? 7.785 15.219 1.566 1 84 122 LEU A CA 1
ATOM 1010 C C . LEU A 1 122 ? 9.18 15.125 0.953 1 84 122 LEU A C 1
ATOM 1012 O O . LEU A 1 122 ? 9.414 14.32 0.049 1 84 122 LEU A O 1
ATOM 1016 N N . SER A 1 123 ? 9.852 16.188 0.899 1 74.5 123 SER A N 1
ATOM 1017 C CA . SER A 1 123 ? 11.211 16.203 0.369 1 74.5 123 SER A CA 1
ATOM 1018 C C . SER A 1 123 ? 12.242 16.109 1.489 1 74.5 123 SER A C 1
ATOM 1020 O O . SER A 1 123 ? 11.93 16.391 2.65 1 74.5 123 SER A O 1
ATOM 1022 N N . GLY A 1 124 ? 13.406 15.492 1.109 1 73.81 124 GLY A N 1
ATOM 1023 C CA . GLY A 1 124 ? 14.5 15.391 2.068 1 73.81 124 GLY A CA 1
ATOM 1024 C C . GLY A 1 124 ? 14.961 13.961 2.291 1 73.81 124 GLY A C 1
ATOM 1025 O O . GLY A 1 124 ? 14.648 13.07 1.498 1 73.81 124 GLY A O 1
ATOM 1026 N N . GLU A 1 125 ? 15.719 13.836 3.385 1 79 125 GLU A N 1
ATOM 1027 C CA . GLU A 1 125 ? 16.344 12.555 3.68 1 79 125 GLU A CA 1
ATOM 1028 C C . GLU A 1 125 ? 15.469 11.703 4.598 1 79 125 GLU A C 1
ATOM 1030 O O . GLU A 1 125 ? 15.812 11.492 5.762 1 79 125 GLU A O 1
ATOM 1035 N N . LEU A 1 126 ? 14.375 11.305 4.102 1 83.31 126 LEU A N 1
ATOM 1036 C CA . LEU A 1 126 ? 13.492 10.453 4.895 1 83.31 126 LEU A CA 1
ATOM 1037 C C . LEU A 1 126 ? 14.055 9.031 4.992 1 83.31 126 LEU A C 1
ATOM 1039 O O . LEU A 1 126 ? 14.656 8.539 4.039 1 83.31 126 LEU A O 1
ATOM 1043 N N . VAL A 1 127 ? 13.93 8.5 6.16 1 82.62 127 VAL A N 1
ATOM 1044 C CA . VAL A 1 127 ? 14.375 7.133 6.422 1 82.62 127 VAL A CA 1
ATOM 1045 C C . VAL A 1 127 ? 13.172 6.242 6.719 1 82.62 127 VAL A C 1
ATOM 1047 O O . VAL A 1 127 ? 12.266 6.641 7.445 1 82.62 127 VAL A O 1
ATOM 1050 N N . CYS A 1 128 ? 13.164 5.094 6.117 1 83.69 128 CYS A N 1
ATOM 1051 C CA . CYS A 1 128 ? 12.133 4.094 6.375 1 83.69 128 CYS A CA 1
ATOM 1052 C C . CYS A 1 128 ? 12.75 2.727 6.641 1 83.69 128 CYS A C 1
ATOM 1054 O O . CYS A 1 128 ? 13.508 2.215 5.816 1 83.69 128 CYS A O 1
ATOM 1056 N N . GLY A 1 129 ? 12.352 2.123 7.699 1 77.5 129 GLY A N 1
ATOM 1057 C CA . GLY A 1 129 ? 12.914 0.824 8.023 1 77.5 129 GLY A CA 1
ATOM 1058 C C . GLY A 1 129 ? 14.43 0.828 8.078 1 77.5 129 GLY A C 1
ATOM 1059 O O . GLY A 1 129 ? 15.078 -0.1 7.582 1 77.5 129 GLY A O 1
ATOM 1060 N N . GLY A 1 130 ? 14.984 1.89 8.422 1 75.31 130 GLY A N 1
ATOM 1061 C CA . GLY A 1 130 ? 16.422 1.982 8.586 1 75.31 130 GLY A CA 1
ATOM 1062 C C . GLY A 1 130 ? 17.156 2.365 7.309 1 75.31 130 GLY A C 1
ATOM 1063 O O . GLY A 1 130 ? 18.375 2.465 7.289 1 75.31 130 GLY A O 1
ATOM 1064 N N . ALA A 1 131 ? 16.453 2.506 6.238 1 77.31 131 ALA A N 1
ATOM 1065 C CA . ALA A 1 131 ? 17.078 2.863 4.969 1 77.31 131 ALA A CA 1
ATOM 1066 C C . ALA A 1 131 ? 16.562 4.203 4.457 1 77.31 131 ALA A C 1
ATOM 1068 O O . ALA A 1 131 ? 15.375 4.52 4.625 1 77.31 131 ALA A O 1
ATOM 1069 N N . ARG A 1 132 ? 17.484 4.879 3.863 1 80.88 132 ARG A N 1
ATOM 1070 C CA . ARG A 1 132 ? 17.094 6.145 3.254 1 80.88 132 ARG A CA 1
ATOM 1071 C C . ARG A 1 132 ? 16.234 5.91 2.014 1 80.88 132 ARG A C 1
ATOM 1073 O O . ARG A 1 132 ? 16.516 5.012 1.219 1 80.88 132 ARG A O 1
ATOM 1080 N N . LEU A 1 133 ? 15.266 6.668 1.88 1 79.94 133 LEU A N 1
ATOM 1081 C CA . LEU A 1 133 ? 14.406 6.547 0.709 1 79.94 133 LEU A CA 1
ATOM 1082 C C . LEU A 1 133 ? 15.117 7.047 -0.544 1 79.94 133 LEU A C 1
ATOM 1084 O O . LEU A 1 133 ? 15.992 7.91 -0.463 1 79.94 133 LEU A O 1
ATOM 1088 N N . SER A 1 134 ? 14.703 6.488 -1.591 1 73.94 134 SER A N 1
ATOM 1089 C CA . SER A 1 134 ? 15.281 6.91 -2.863 1 73.94 134 SER A CA 1
ATOM 1090 C C . SER A 1 134 ? 14.828 8.312 -3.24 1 73.94 134 SER A C 1
ATOM 1092 O O . SER A 1 134 ? 13.836 8.812 -2.707 1 73.94 134 SER A O 1
ATOM 1094 N N . ASN A 1 135 ? 15.547 8.992 -4.09 1 71.62 135 ASN A N 1
ATOM 1095 C CA . ASN A 1 135 ? 15.219 10.281 -4.684 1 71.62 135 ASN A CA 1
ATOM 1096 C C . ASN A 1 135 ? 15.039 11.359 -3.619 1 71.62 135 ASN A C 1
ATOM 1098 O O . ASN A 1 135 ? 14.219 12.266 -3.779 1 71.62 135 ASN A O 1
ATOM 1102 N N . ASP A 1 136 ? 15.727 11.219 -2.502 1 72.81 136 ASP A N 1
ATOM 1103 C CA . ASP A 1 136 ? 15.703 12.203 -1.423 1 72.81 136 ASP A CA 1
ATOM 1104 C C . ASP A 1 136 ? 14.273 12.43 -0.928 1 72.81 136 ASP A C 1
ATOM 1106 O O . ASP A 1 136 ? 13.859 13.57 -0.7 1 72.81 136 ASP A O 1
ATOM 1110 N N . GLY A 1 137 ? 13.617 11.227 -0.942 1 76.25 137 GLY A N 1
ATOM 1111 C CA . GLY A 1 137 ? 12.234 11.297 -0.514 1 76.25 137 GLY A CA 1
ATOM 1112 C C . GLY A 1 137 ? 11.258 11.469 -1.665 1 76.25 137 GLY A C 1
ATOM 1113 O O . GLY A 1 137 ? 11.484 10.953 -2.762 1 76.25 137 GLY A O 1
ATOM 1114 N N . GLY A 1 138 ? 10.133 12.062 -1.407 1 80.38 138 GLY A N 1
ATOM 1115 C CA . GLY A 1 138 ? 9.133 12.258 -2.443 1 80.38 138 GLY A CA 1
ATOM 1116 C C . GLY A 1 138 ? 8.289 11.023 -2.699 1 80.38 138 GLY A C 1
ATOM 1117 O O . GLY A 1 138 ? 8.328 10.07 -1.921 1 80.38 138 GLY A O 1
ATOM 1118 N N . ARG A 1 139 ? 7.645 11.203 -3.789 1 84.69 139 ARG A N 1
ATOM 1119 C CA . ARG A 1 139 ? 6.766 10.086 -4.121 1 84.69 139 ARG A CA 1
ATOM 1120 C C . ARG A 1 139 ? 7.562 8.898 -4.645 1 84.69 139 ARG A C 1
ATOM 1122 O O . ARG A 1 139 ? 8.344 9.039 -5.59 1 84.69 139 ARG A O 1
ATOM 1129 N N . GLN A 1 140 ? 7.445 7.812 -3.99 1 82.75 140 GLN A N 1
ATOM 1130 C CA . GLN A 1 140 ? 8.086 6.566 -4.398 1 82.75 140 GLN A CA 1
ATOM 1131 C C . GLN A 1 140 ? 7.195 5.777 -5.352 1 82.75 140 GLN A C 1
ATOM 1133 O O . GLN A 1 140 ? 5.988 6.016 -5.422 1 82.75 140 GLN A O 1
ATOM 1138 N N . ALA A 1 141 ? 7.785 4.805 -6.082 1 81.38 141 ALA A N 1
ATOM 1139 C CA . ALA A 1 141 ? 7.074 4.016 -7.086 1 81.38 141 ALA A CA 1
ATOM 1140 C C . ALA A 1 141 ? 5.961 3.188 -6.449 1 81.38 141 ALA A C 1
ATOM 1142 O O . ALA A 1 141 ? 4.992 2.822 -7.113 1 81.38 141 ALA A O 1
ATOM 1143 N N . TYR A 1 142 ? 6.102 2.955 -5.145 1 83.31 142 TYR A N 1
ATOM 1144 C CA . TYR A 1 142 ? 5.121 2.092 -4.496 1 83.31 142 TYR A CA 1
ATOM 1145 C C . TYR A 1 142 ? 3.939 2.902 -3.977 1 83.31 142 TYR A C 1
ATOM 1147 O O . TYR A 1 142 ? 2.914 2.336 -3.584 1 83.31 142 TYR A O 1
ATOM 1155 N N . HIS A 1 143 ? 4.039 4.203 -3.994 1 87.62 143 HIS A N 1
ATOM 1156 C CA . HIS A 1 143 ? 2.941 5.035 -3.516 1 87.62 143 HIS A CA 1
ATOM 1157 C C . HIS A 1 143 ? 1.81 5.098 -4.535 1 87.62 143 HIS A C 1
ATOM 1159 O O . HIS A 1 143 ? 2.055 5.258 -5.734 1 87.62 143 HIS A O 1
ATOM 1165 N N . GLY A 1 144 ? 0.639 4.961 -4.016 1 83.62 144 GLY A N 1
ATOM 1166 C CA . GLY A 1 144 ? -0.522 5.16 -4.863 1 83.62 144 GLY A CA 1
ATOM 1167 C C . GLY A 1 144 ? -0.756 6.617 -5.223 1 83.62 144 GLY A C 1
ATOM 1168 O O . GLY A 1 144 ? -0.139 7.512 -4.641 1 83.62 144 GLY A O 1
ATOM 1169 N N . HIS A 1 145 ? -1.689 6.844 -6.129 1 82.12 145 HIS A N 1
ATOM 1170 C CA . HIS A 1 145 ? -1.992 8.195 -6.598 1 82.12 145 HIS A CA 1
ATOM 1171 C C . HIS A 1 145 ? -2.682 9.008 -5.512 1 82.12 145 HIS A C 1
ATOM 1173 O O . HIS A 1 145 ? -2.373 10.188 -5.324 1 82.12 145 HIS A O 1
ATOM 1179 N N . ALA A 1 146 ? -3.555 8.383 -4.805 1 85.19 146 ALA A N 1
ATOM 1180 C CA . ALA A 1 146 ? -4.32 9.094 -3.785 1 85.19 146 ALA A CA 1
ATOM 1181 C C . ALA A 1 146 ? -3.795 8.789 -2.387 1 85.19 146 ALA A C 1
ATOM 1183 O O . ALA A 1 146 ? -4.52 8.93 -1.398 1 85.19 146 ALA A O 1
ATOM 1184 N N . GLU A 1 147 ? -2.59 8.328 -2.361 1 89.06 147 GLU A N 1
ATOM 1185 C CA . GLU A 1 147 ? -2.02 7.965 -1.069 1 89.06 147 GLU A CA 1
ATOM 1186 C C . GLU A 1 147 ? -1.375 9.164 -0.388 1 89.06 147 GLU A C 1
ATOM 1188 O O . GLU A 1 147 ? -0.61 9.906 -1.013 1 89.06 147 GLU A O 1
ATOM 1193 N N . LEU A 1 148 ? -1.74 9.367 0.83 1 92.25 148 LEU A N 1
ATOM 1194 C CA . LEU A 1 148 ? -1.151 10.414 1.657 1 92.25 148 LEU A CA 1
ATOM 1195 C C . LEU A 1 148 ? -0.254 9.812 2.734 1 92.25 148 LEU A C 1
ATOM 1197 O O . LEU A 1 148 ? -0.27 8.602 2.959 1 92.25 148 LEU A O 1
ATOM 1201 N N . ILE A 1 149 ? 0.57 10.641 3.34 1 93 149 ILE A N 1
ATOM 1202 C CA . ILE A 1 149 ? 1.376 10.297 4.508 1 93 149 ILE A CA 1
ATOM 1203 C C . ILE A 1 149 ? 0.921 11.133 5.707 1 93 149 ILE A C 1
ATOM 1205 O O . ILE A 1 149 ? 1.018 12.359 5.691 1 93 149 ILE A O 1
ATOM 1209 N N . ALA A 1 150 ? 0.408 10.422 6.66 1 95.44 150 ALA A N 1
ATOM 1210 C CA . ALA A 1 150 ? 0.025 11.125 7.887 1 95.44 150 ALA A CA 1
ATOM 1211 C C . ALA A 1 150 ? 1.25 11.688 8.602 1 95.44 150 ALA A C 1
ATOM 1213 O O . ALA A 1 150 ? 2.328 11.086 8.562 1 95.44 150 ALA A O 1
ATOM 1214 N N . SER A 1 151 ? 1.117 12.859 9.273 1 94 151 SER A N 1
ATOM 1215 C CA . SER A 1 151 ? 2.266 13.477 9.93 1 94 151 SER A CA 1
ATOM 1216 C C . SER A 1 151 ? 1.88 14.062 11.281 1 94 151 SER A C 1
ATOM 1218 O O . SER A 1 151 ? 0.704 14.336 11.531 1 94 151 SER A O 1
ATOM 1220 N N . ASN A 1 152 ? 2.871 14.195 12.125 1 93.5 152 ASN A N 1
ATOM 1221 C CA . ASN A 1 152 ? 2.664 14.898 13.383 1 93.5 152 ASN A CA 1
ATOM 1222 C C . ASN A 1 152 ? 3.031 16.375 13.266 1 93.5 152 ASN A C 1
ATOM 1224 O O . ASN A 1 152 ? 3.211 17.047 14.281 1 93.5 152 ASN A O 1
ATOM 1228 N N . HIS A 1 153 ? 3.141 16.844 12.039 1 92.69 153 HIS A N 1
ATOM 1229 C CA . HIS A 1 153 ? 3.4 18.266 11.805 1 92.69 153 HIS A CA 1
ATOM 1230 C C . HIS A 1 153 ? 2.16 19.094 12.086 1 92.69 153 HIS A C 1
ATOM 1232 O O . HIS A 1 153 ? 1.134 18.953 11.414 1 92.69 153 HIS A O 1
ATOM 1238 N N . MET A 1 154 ? 2.381 19.969 13.023 1 94.06 154 MET A N 1
ATOM 1239 C CA . MET A 1 154 ? 1.261 20.797 13.469 1 94.06 154 MET A CA 1
ATOM 1240 C C . MET A 1 154 ? 1.437 22.234 13.023 1 94.06 154 MET A C 1
ATOM 1242 O O . MET A 1 154 ? 2.551 22.766 13.031 1 94.06 154 MET A O 1
ATOM 1246 N N . ASP A 1 155 ? 0.279 22.844 12.641 1 92.06 155 ASP A N 1
ATOM 1247 C CA . ASP A 1 155 ? 0.264 24.266 12.312 1 92.06 155 ASP A CA 1
ATOM 1248 C C . ASP A 1 155 ? -1.063 24.906 12.711 1 92.06 155 ASP 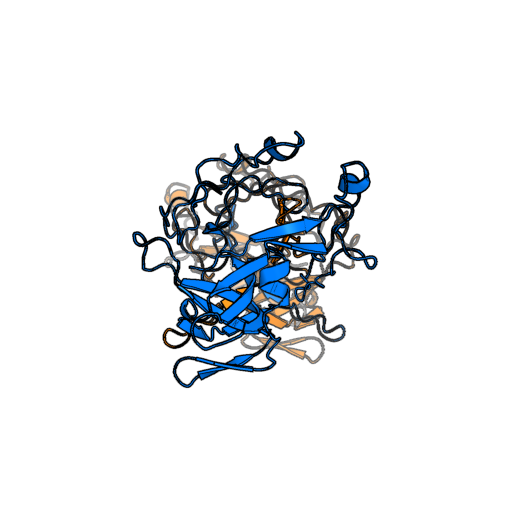A C 1
ATOM 1250 O O . ASP A 1 155 ? -2.043 24.203 12.977 1 92.06 155 ASP A O 1
ATOM 1254 N N . ILE A 1 156 ? -0.978 26.172 12.844 1 94.19 156 ILE A N 1
ATOM 1255 C CA . ILE A 1 156 ? -2.193 26.953 13.023 1 94.19 156 ILE A CA 1
ATOM 1256 C C . ILE A 1 156 ? -2.537 27.672 11.719 1 94.19 156 ILE A C 1
ATOM 1258 O O . ILE A 1 156 ? -1.685 28.344 11.125 1 94.19 156 ILE A O 1
ATOM 1262 N N . ILE A 1 157 ? -3.777 27.516 11.281 1 91.19 157 ILE A N 1
ATOM 1263 C CA . ILE A 1 157 ? -4.199 28.172 10.039 1 91.19 157 ILE A CA 1
ATOM 1264 C C . ILE A 1 157 ? -5.469 28.984 10.289 1 91.19 157 ILE A C 1
ATOM 1266 O O . ILE A 1 157 ? -6.223 28.688 11.219 1 91.19 157 ILE A O 1
ATOM 1270 N N . SER A 1 158 ? -5.664 29.953 9.422 1 92.12 158 SER A N 1
ATOM 1271 C CA . SER A 1 158 ? -6.926 30.688 9.453 1 92.12 158 SER A CA 1
ATOM 1272 C C . SER A 1 158 ? -8.07 29.828 8.906 1 92.12 158 SER A C 1
ATOM 1274 O O . SER A 1 158 ? -7.898 29.109 7.926 1 92.12 158 SER A O 1
ATOM 1276 N N . LEU A 1 159 ? -9.227 30.047 9.477 1 92.38 159 LEU A N 1
ATOM 1277 C CA . LEU A 1 159 ? -10.383 29.297 9.008 1 92.38 159 LEU A CA 1
ATOM 1278 C C . LEU A 1 159 ? -10.75 29.688 7.586 1 92.38 159 LEU A C 1
ATOM 1280 O O . LEU A 1 159 ? -11.359 28.906 6.855 1 92.38 159 LEU A O 1
ATOM 1284 N N . SER A 1 160 ? -10.359 30.875 7.219 1 88.81 160 SER A N 1
ATOM 1285 C CA . SER A 1 160 ? -10.656 31.375 5.879 1 88.81 160 SER A CA 1
ATOM 1286 C C . SER A 1 160 ? -9.883 30.609 4.816 1 88.81 160 SER A C 1
ATOM 1288 O O . SER A 1 160 ? -10.227 30.656 3.633 1 88.81 160 SER A O 1
ATOM 1290 N N . CYS A 1 161 ? -8.859 29.859 5.254 1 88.31 161 CYS A N 1
ATOM 1291 C CA . CYS A 1 161 ? -8.031 29.094 4.316 1 88.31 161 CYS A CA 1
ATOM 1292 C C . CYS A 1 161 ? -8.688 27.766 3.973 1 88.31 161 CYS A C 1
ATOM 1294 O O . CYS A 1 161 ? -8.273 27.094 3.02 1 88.31 161 CYS A O 1
ATOM 1296 N N . ILE A 1 162 ? -9.703 27.422 4.723 1 90.81 162 ILE A N 1
ATOM 1297 C CA . ILE A 1 162 ? -10.352 26.125 4.496 1 90.81 162 ILE A CA 1
ATOM 1298 C C . ILE A 1 162 ? -11.289 26.234 3.297 1 90.81 162 ILE A C 1
ATOM 1300 O O . ILE A 1 162 ? -12.148 27.109 3.246 1 90.81 162 ILE A O 1
ATOM 1304 N N . ILE A 1 163 ? -11.094 25.297 2.381 1 88.06 163 ILE A N 1
ATOM 1305 C CA . ILE A 1 163 ? -11.852 25.312 1.135 1 88.06 163 ILE A CA 1
ATOM 1306 C C . ILE A 1 163 ? -13.039 24.359 1.236 1 88.06 163 ILE A C 1
ATOM 1308 O O . ILE A 1 163 ? -14.094 24.609 0.657 1 88.06 163 ILE A O 1
ATOM 1312 N N . GLY A 1 164 ? -12.836 23.234 1.891 1 91.19 164 GLY A N 1
ATOM 1313 C CA . GLY A 1 164 ? -13.875 22.219 1.988 1 91.19 164 GLY A CA 1
ATOM 1314 C C . GLY A 1 164 ? -13.438 20.984 2.76 1 91.19 164 GLY A C 1
ATOM 1315 O O . GLY A 1 164 ? -12.297 20.906 3.211 1 91.19 164 GLY A O 1
ATOM 1316 N N . LYS A 1 165 ? -14.414 20.125 2.889 1 92.81 165 LYS A N 1
ATOM 1317 C CA . LYS A 1 165 ? -14.141 18.859 3.57 1 92.81 165 LYS A CA 1
ATOM 1318 C C . LYS A 1 165 ? -13.422 17.891 2.643 1 92.81 165 LYS A C 1
ATOM 1320 O O . LYS A 1 165 ? -13.672 17.875 1.435 1 92.81 165 LYS A O 1
ATOM 1325 N N . SER A 1 166 ? -12.531 17.25 3.215 1 91.75 166 SER A N 1
ATOM 1326 C CA . SER A 1 166 ? -11.875 16.156 2.492 1 91.75 166 SER A CA 1
ATOM 1327 C C . SER A 1 166 ? -12.172 14.812 3.129 1 91.75 166 SER A C 1
ATOM 1329 O O . SER A 1 166 ? -12.484 14.734 4.32 1 91.75 166 SER A O 1
ATOM 1331 N N . THR A 1 167 ? -12.211 13.75 2.311 1 90.62 167 THR A N 1
ATOM 1332 C CA . THR A 1 167 ? -12.398 12.391 2.814 1 90.62 167 THR A CA 1
ATOM 1333 C C . THR A 1 167 ? -11.078 11.625 2.807 1 90.62 167 THR A C 1
ATOM 1335 O O . THR A 1 167 ? -10.5 11.398 1.746 1 90.62 167 THR A O 1
ATOM 1338 N N . VAL A 1 168 ? -10.586 11.359 4.004 1 93.19 168 VAL A N 1
ATOM 1339 C CA . VAL A 1 168 ? -9.344 10.617 4.168 1 93.19 168 VAL A CA 1
ATOM 1340 C C . VAL A 1 168 ? -9.578 9.383 5.035 1 93.19 168 VAL A C 1
ATOM 1342 O O . VAL A 1 168 ? -10.195 9.477 6.102 1 93.19 168 VAL A O 1
ATOM 1345 N N . ARG A 1 169 ? -9.133 8.188 4.555 1 90.25 169 ARG A N 1
ATOM 1346 C CA . ARG A 1 169 ? -9.281 6.945 5.305 1 90.25 169 ARG A CA 1
ATOM 1347 C C . ARG A 1 169 ? -7.93 6.273 5.523 1 90.25 169 ARG A C 1
ATOM 1349 O O . ARG A 1 169 ? -7.059 6.32 4.652 1 90.25 169 ARG A O 1
ATOM 1356 N N . GLN A 1 170 ? -7.793 5.77 6.75 1 88.56 170 GLN A N 1
ATOM 1357 C CA . GLN A 1 170 ? -6.625 4.926 6.965 1 88.56 170 GLN A CA 1
ATOM 1358 C C . GLN A 1 170 ? -6.844 3.527 6.398 1 88.56 170 GLN A C 1
ATOM 1360 O O . GLN A 1 170 ? -7.906 2.932 6.59 1 88.56 170 GLN A O 1
ATOM 1365 N N . TRP A 1 171 ? -5.875 3.1 5.688 1 83.31 171 TRP A N 1
ATOM 1366 C CA . TRP A 1 171 ? -5.926 1.722 5.211 1 83.31 171 TRP A CA 1
ATOM 1367 C C . TRP A 1 171 ? -5.332 0.767 6.242 1 83.31 171 TRP A C 1
ATOM 1369 O O . TRP A 1 171 ? -4.168 0.895 6.617 1 83.31 171 TRP A O 1
ATOM 1379 N N . VAL A 1 172 ? -6.215 -0.08 6.789 1 76.12 172 VAL A N 1
ATOM 1380 C CA . VAL A 1 172 ? -5.777 -1.05 7.785 1 76.12 172 VAL A CA 1
ATOM 1381 C C . VAL A 1 172 ? -5.957 -2.467 7.246 1 76.12 172 VAL A C 1
ATOM 1383 O O . VAL A 1 172 ? -7.004 -2.791 6.672 1 76.12 172 VAL A O 1
ATOM 1386 N N . GLU A 1 173 ? -4.844 -3.193 7.27 1 72.12 173 GLU A N 1
ATOM 1387 C CA . GLU A 1 173 ? -4.93 -4.594 6.871 1 72.12 173 GLU A CA 1
ATOM 1388 C C . GLU A 1 173 ? -5.832 -5.383 7.816 1 72.12 173 GLU A C 1
ATOM 1390 O O . GLU A 1 173 ? -5.824 -5.148 9.031 1 72.12 173 GLU A O 1
ATOM 1395 N N . GLU A 1 174 ? -6.812 -5.988 7.203 1 62.84 174 GLU A N 1
ATOM 1396 C CA . GLU A 1 174 ? -7.707 -6.797 8.023 1 62.84 174 GLU A CA 1
ATOM 1397 C C . GLU A 1 174 ? -6.938 -7.871 8.781 1 62.84 174 GLU A C 1
ATOM 1399 O O . GLU A 1 174 ? -6.25 -8.695 8.18 1 62.84 174 GLU A O 1
ATOM 1404 N N . LYS A 1 175 ? -6.703 -7.594 10.094 1 57.16 175 LYS A N 1
ATOM 1405 C CA . LYS A 1 175 ? -6.062 -8.594 10.945 1 57.16 175 LYS A CA 1
ATOM 1406 C C . LYS A 1 175 ? -7.059 -9.664 11.375 1 57.16 175 LYS A C 1
ATOM 1408 O O . LYS A 1 175 ? -7.461 -9.719 12.539 1 57.16 175 LYS A O 1
ATOM 1413 N N . ASN A 1 176 ? -7.992 -9.906 10.492 1 53.22 176 ASN A N 1
ATOM 1414 C CA . ASN A 1 176 ? -8.898 -10.938 10.977 1 53.22 176 ASN A CA 1
ATOM 1415 C C . ASN A 1 176 ? -8.188 -12.281 11.133 1 53.22 176 ASN A C 1
ATOM 1417 O O . ASN A 1 176 ? -7.598 -12.797 10.188 1 53.22 176 ASN A O 1
ATOM 1421 N N . GLN A 1 177 ? -7.988 -12.703 12.383 1 55.03 177 GLN A N 1
ATOM 1422 C CA . GLN A 1 177 ? -7.312 -13.922 12.812 1 55.03 177 GLN A CA 1
ATOM 1423 C C . GLN A 1 177 ? -7.91 -15.148 12.141 1 55.03 177 GLN A C 1
ATOM 1425 O O . GLN A 1 177 ? -7.199 -16.109 11.859 1 55.03 177 GLN A O 1
ATOM 1430 N N . LYS A 1 178 ? -9.234 -15.266 11.906 1 55.72 178 LYS A N 1
ATOM 1431 C CA . LYS A 1 178 ? -9.828 -16.531 11.5 1 55.72 178 LYS A CA 1
ATOM 1432 C C . LYS A 1 178 ? -9.586 -16.797 10.016 1 55.72 178 LYS A C 1
ATOM 1434 O O . LYS A 1 178 ? -9.281 -17.938 9.625 1 55.72 178 LYS A O 1
ATOM 1439 N N . HIS A 1 179 ? -9.758 -15.734 9.219 1 63.03 179 HIS A N 1
ATOM 1440 C CA . HIS A 1 179 ? -9.523 -15.898 7.789 1 63.03 179 HIS A CA 1
ATOM 1441 C C . HIS A 1 179 ? -8.641 -14.789 7.242 1 63.03 179 HIS A C 1
ATOM 1443 O O . HIS A 1 179 ? -9.055 -13.633 7.18 1 63.03 179 HIS A O 1
ATOM 1449 N N . ARG A 1 180 ? -7.41 -15.195 7.094 1 72.62 180 ARG A N 1
ATOM 1450 C CA . ARG A 1 180 ? -6.473 -14.219 6.562 1 72.62 180 ARG A CA 1
ATOM 1451 C C . ARG A 1 180 ? -6.812 -13.859 5.121 1 72.62 180 ARG A C 1
ATOM 1453 O O . ARG A 1 180 ? -7.051 -14.742 4.293 1 72.62 180 ARG A O 1
ATOM 1460 N N . THR A 1 181 ? -7.141 -12.602 4.926 1 83.19 181 THR A N 1
ATOM 1461 C CA . THR A 1 181 ? -7.359 -12.102 3.574 1 83.19 181 THR A CA 1
ATOM 1462 C C . THR A 1 181 ? -6.098 -11.43 3.037 1 83.19 181 THR A C 1
ATOM 1464 O O . THR A 1 181 ? -5.543 -10.539 3.68 1 83.19 181 THR A O 1
ATOM 1467 N N . TRP A 1 182 ? -5.637 -12.055 1.961 1 89.5 182 TRP A N 1
ATOM 1468 C CA . TRP A 1 182 ? -4.461 -11.492 1.297 1 89.5 182 TRP A CA 1
ATOM 1469 C C . TRP A 1 182 ? -4.863 -10.414 0.3 1 89.5 182 TRP A C 1
ATOM 1471 O O . TRP A 1 182 ? -6.008 -10.367 -0.151 1 89.5 182 TRP A O 1
ATOM 1481 N N . TYR A 1 183 ? -3.959 -9.508 0.095 1 89.75 183 TYR A N 1
ATOM 1482 C CA . TYR A 1 183 ? -4.199 -8.508 -0.939 1 89.75 183 TYR A CA 1
ATOM 1483 C C . TYR A 1 183 ? -2.924 -8.227 -1.726 1 89.75 183 TYR A C 1
ATOM 1485 O O . TYR A 1 183 ? -1.825 -8.578 -1.289 1 89.75 183 TYR A O 1
ATOM 1493 N N . TRP A 1 184 ? -3.1 -7.711 -2.863 1 91.94 184 TRP A N 1
ATOM 1494 C CA . TRP A 1 184 ? -1.93 -7.332 -3.648 1 91.94 184 TRP A CA 1
ATOM 1495 C C . TRP A 1 184 ? -2.15 -5.992 -4.344 1 91.94 184 TRP A C 1
ATOM 1497 O O . TRP A 1 184 ? -3.281 -5.645 -4.691 1 91.94 184 TRP A O 1
ATOM 1507 N N . ARG A 1 185 ? -1.049 -5.203 -4.5 1 89.62 185 ARG A N 1
ATOM 1508 C CA . ARG A 1 185 ? -1.069 -3.912 -5.176 1 89.62 185 ARG A CA 1
ATOM 1509 C C . ARG A 1 185 ? -0.121 -3.902 -6.371 1 89.62 185 ARG A C 1
ATOM 1511 O O . ARG A 1 185 ? -0.375 -3.221 -7.367 1 89.62 185 ARG A O 1
ATOM 1518 N N . GLN A 1 186 ? 0.927 -4.613 -6.273 1 90.31 186 GLN A N 1
ATOM 1519 C CA . GLN A 1 186 ? 1.96 -4.633 -7.305 1 90.31 186 GLN A CA 1
ATOM 1520 C C . GLN A 1 186 ? 2.105 -6.027 -7.91 1 90.31 186 GLN A C 1
ATOM 1522 O O . GLN A 1 186 ? 1.698 -7.02 -7.301 1 90.31 186 GLN A O 1
ATOM 1527 N N . ALA A 1 187 ? 2.576 -5.934 -9.07 1 92.38 187 ALA A N 1
ATOM 1528 C CA . ALA A 1 187 ? 2.859 -7.184 -9.773 1 92.38 187 ALA A CA 1
ATOM 1529 C C . ALA A 1 187 ? 4.309 -7.227 -10.25 1 92.38 187 ALA A C 1
ATOM 1531 O O . ALA A 1 187 ? 4.93 -6.184 -10.461 1 92.38 187 ALA A O 1
ATOM 1532 N N . VAL A 1 188 ? 4.848 -8.445 -10.375 1 91.25 188 VAL A N 1
ATOM 1533 C CA . VAL A 1 188 ? 6.227 -8.609 -10.82 1 91.25 188 VAL A CA 1
ATOM 1534 C C . VAL A 1 188 ? 6.258 -9.398 -12.125 1 91.25 188 VAL A C 1
ATOM 1536 O O . VAL A 1 188 ? 5.504 -10.359 -12.289 1 91.25 188 VAL A O 1
ATOM 1539 N N . ASN A 1 189 ? 6.938 -8.875 -13.031 1 87.69 189 ASN A N 1
ATOM 1540 C CA . ASN A 1 189 ? 7.312 -9.648 -14.211 1 87.69 189 ASN A CA 1
ATOM 1541 C C . ASN A 1 189 ? 8.578 -10.469 -13.969 1 87.69 189 ASN A C 1
ATOM 1543 O O . ASN A 1 189 ? 9.672 -9.914 -13.859 1 87.69 189 ASN A O 1
ATOM 1547 N N . VAL A 1 190 ? 8.383 -11.727 -13.891 1 83.62 190 VAL A N 1
ATOM 1548 C CA . VAL A 1 190 ? 9.484 -12.578 -13.461 1 83.62 190 VAL A CA 1
ATOM 1549 C C . VAL A 1 190 ? 10.539 -12.656 -14.562 1 83.62 190 VAL A C 1
ATOM 1551 O O . VAL A 1 190 ? 11.703 -12.984 -14.297 1 83.62 190 VAL A O 1
ATOM 1554 N N . LEU A 1 191 ? 10.18 -12.43 -15.812 1 83.31 191 LEU A N 1
ATOM 1555 C CA . LEU A 1 191 ? 11.148 -12.461 -16.891 1 83.31 191 LEU A CA 1
ATOM 1556 C C . LEU A 1 191 ? 12.047 -11.227 -16.859 1 83.31 191 LEU A C 1
ATOM 1558 O O . LEU A 1 191 ? 13.266 -11.344 -16.953 1 83.31 191 LEU A O 1
ATOM 1562 N N . SER A 1 192 ? 11.453 -10.078 -16.703 1 83.06 192 SER A N 1
ATOM 1563 C CA . SER A 1 192 ? 12.211 -8.836 -16.688 1 83.06 192 SER A CA 1
ATOM 1564 C C . SER A 1 192 ? 12.672 -8.469 -15.289 1 83.06 192 SER A C 1
ATOM 1566 O O . SER A 1 192 ? 13.5 -7.574 -15.109 1 83.06 192 SER A O 1
ATOM 1568 N N . GLN A 1 193 ? 12.164 -9.141 -14.281 1 84.88 193 GLN A N 1
ATOM 1569 C CA . GLN A 1 193 ? 12.477 -8.867 -12.883 1 84.88 193 GLN A CA 1
ATOM 1570 C C . GLN A 1 193 ? 12.117 -7.43 -12.508 1 84.88 193 GLN A C 1
ATOM 1572 O O . GLN A 1 193 ? 12.883 -6.75 -11.828 1 84.88 193 GLN A O 1
ATOM 1577 N N . GLN A 1 194 ? 11.07 -7.012 -13.055 1 85.81 194 GLN A N 1
ATOM 1578 C CA . GLN A 1 194 ? 10.57 -5.676 -12.758 1 85.81 194 GLN A CA 1
ATOM 1579 C C . GLN A 1 194 ? 9.289 -5.738 -11.922 1 85.81 194 GLN A C 1
ATOM 1581 O O . GLN A 1 194 ? 8.414 -6.574 -12.18 1 85.81 194 GLN A O 1
ATOM 1586 N N . LEU A 1 195 ? 9.258 -4.922 -10.961 1 87.81 195 LEU A N 1
ATOM 1587 C CA . LEU A 1 195 ? 8.055 -4.723 -10.156 1 87.81 195 LEU A CA 1
ATOM 1588 C C . LEU A 1 195 ? 7.246 -3.541 -10.68 1 87.81 195 LEU A C 1
ATOM 1590 O O . LEU A 1 195 ? 7.812 -2.504 -11.031 1 87.81 195 LEU A O 1
ATOM 1594 N N . SER A 1 196 ? 5.984 -3.738 -10.734 1 85.69 196 SER A N 1
ATOM 1595 C CA . SER A 1 196 ? 5.137 -2.66 -11.227 1 85.69 196 SER A CA 1
ATOM 1596 C C . SER A 1 196 ? 5.102 -1.488 -10.25 1 85.69 196 SER A C 1
ATOM 1598 O O . SER A 1 196 ? 5.117 -1.687 -9.039 1 85.69 196 SER A O 1
ATOM 1600 N N . ALA A 1 197 ? 5.109 -0.316 -10.805 1 78.25 197 ALA A N 1
ATOM 1601 C CA . ALA A 1 197 ? 4.906 0.875 -9.984 1 78.25 197 ALA A CA 1
ATOM 1602 C C . ALA A 1 197 ? 3.428 1.06 -9.648 1 78.25 197 ALA A C 1
ATOM 1604 O O . ALA A 1 197 ? 2.559 0.476 -10.297 1 78.25 197 ALA A O 1
ATOM 1605 N N . CYS A 1 198 ? 3.139 1.563 -8.461 1 70.38 198 CYS A N 1
ATOM 1606 C CA . CYS A 1 198 ? 1.746 1.87 -8.156 1 70.38 198 CYS A CA 1
ATOM 1607 C C . CYS A 1 198 ? 1.308 3.162 -8.836 1 70.38 198 CYS A C 1
ATOM 1609 O O . CYS A 1 198 ? 0.115 3.375 -9.062 1 70.38 198 CYS A O 1
ATOM 1611 N N . VAL A 1 199 ? 2.141 4.168 -8.891 1 63.47 199 VAL A N 1
ATOM 1612 C CA . VAL A 1 199 ? 1.758 5.387 -9.594 1 63.47 199 VAL A CA 1
ATOM 1613 C C . VAL A 1 199 ? 2.344 5.379 -11.008 1 63.47 199 VAL A C 1
ATOM 1615 O O . VAL A 1 199 ? 3.463 4.902 -11.219 1 63.47 199 VAL A O 1
ATOM 1618 N N . ALA A 1 200 ? 1.47 5.309 -12.039 1 48 200 ALA A N 1
ATOM 1619 C CA . ALA A 1 200 ? 2.006 5.594 -13.367 1 48 200 ALA A CA 1
ATOM 1620 C C . ALA A 1 200 ? 3.012 6.738 -13.32 1 48 200 ALA A C 1
ATOM 1622 O O . ALA A 1 200 ? 2.885 7.648 -12.5 1 48 200 ALA A O 1
ATOM 1623 N N . ALA A 1 201 ? 4.324 6.414 -13.609 1 42.78 201 ALA A N 1
ATOM 1624 C CA . ALA A 1 201 ? 5.344 7.449 -13.742 1 42.78 201 ALA A CA 1
ATOM 1625 C C . ALA A 1 201 ? 4.715 8.812 -14.023 1 42.78 201 ALA A C 1
ATOM 1627 O O . ALA A 1 201 ? 4.23 9.062 -15.125 1 42.78 201 ALA A O 1
ATOM 1628 N N . PHE A 1 202 ? 3.705 9.172 -13.469 1 34.72 202 PHE A N 1
ATOM 1629 C CA . PHE A 1 202 ? 3.59 10.578 -13.836 1 34.72 202 PHE A CA 1
ATOM 1630 C C . PHE A 1 202 ? 4.875 11.328 -13.516 1 34.72 202 PHE A C 1
ATOM 1632 O O . PHE A 1 202 ? 5.477 11.117 -12.461 1 34.72 202 PHE A O 1
ATOM 1639 N N . GLN A 1 203 ? 5.754 11.477 -14.461 1 34.66 203 GLN A N 1
ATOM 1640 C CA . GLN A 1 203 ? 6.766 12.531 -14.398 1 34.66 203 GLN A CA 1
ATOM 1641 C C . GLN A 1 203 ? 6.285 13.695 -13.539 1 34.66 203 GLN A C 1
ATOM 1643 O O . GLN A 1 203 ? 5.453 14.492 -13.984 1 34.66 203 GLN A O 1
ATOM 1648 N N . THR A 1 204 ? 5.699 13.5 -12.492 1 32.5 204 THR A N 1
ATOM 1649 C CA . THR A 1 204 ? 5.461 14.766 -11.812 1 32.5 204 THR A CA 1
ATOM 1650 C C . THR A 1 204 ? 6.758 15.562 -11.672 1 32.5 204 THR A C 1
ATOM 1652 O O . THR A 1 204 ? 7.648 15.172 -10.906 1 32.5 204 THR A O 1
ATOM 1655 N N . ASN A 1 205 ? 7.422 15.836 -12.625 1 31.97 205 ASN A N 1
ATOM 1656 C CA . ASN A 1 205 ? 8.328 16.969 -12.578 1 31.97 205 ASN A CA 1
ATOM 1657 C C . ASN A 1 205 ? 7.906 17.984 -11.516 1 31.97 205 ASN A C 1
ATOM 1659 O O . ASN A 1 205 ? 8.156 19.188 -11.656 1 31.97 205 ASN A O 1
ATOM 1663 N N . VAL A 1 206 ? 6.828 17.781 -10.844 1 29.2 206 VAL A N 1
ATOM 1664 C CA . VAL A 1 206 ? 6.715 18.922 -9.945 1 29.2 206 VAL A CA 1
ATOM 1665 C C . VAL A 1 206 ? 7.754 18.812 -8.828 1 29.2 206 VAL A C 1
ATOM 1667 O O . VAL A 1 206 ? 7.809 17.797 -8.125 1 29.2 206 VAL A O 1
ATOM 1670 N N . LYS A 1 207 ? 8.906 19.328 -8.969 1 29.69 207 LYS A N 1
ATOM 1671 C CA . LYS A 1 207 ? 9.969 19.578 -7.992 1 29.69 207 LYS A CA 1
ATOM 1672 C C . LYS A 1 207 ? 9.414 19.625 -6.574 1 29.69 207 LYS A C 1
ATOM 1674 O O . LYS A 1 207 ? 8.438 20.344 -6.309 1 29.69 207 LYS A O 1
ATOM 1679 N N . PRO A 1 208 ? 9.773 18.562 -5.832 1 30.62 208 PRO A N 1
ATOM 1680 C CA . PRO A 1 208 ? 9.422 18.734 -4.422 1 30.62 208 PRO A CA 1
ATOM 1681 C C . PRO A 1 208 ? 9.727 20.125 -3.893 1 30.62 208 PRO A C 1
ATOM 1683 O O . PRO A 1 208 ? 10.688 20.766 -4.34 1 30.62 208 PRO A O 1
ATOM 1686 N N . ALA A 1 209 ? 8.914 20.734 -3.35 1 27.91 209 ALA A N 1
ATOM 1687 C CA . ALA A 1 209 ? 9.344 21.953 -2.67 1 27.91 209 ALA A CA 1
ATOM 1688 C C . ALA A 1 209 ? 10.523 21.672 -1.735 1 27.91 209 ALA A C 1
ATOM 1690 O O . AL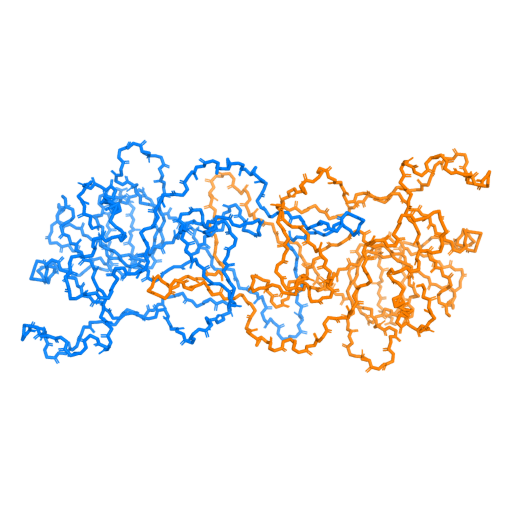A A 1 209 ? 10.539 20.656 -1.042 1 27.91 209 ALA A O 1
ATOM 1691 N N . GLN A 1 210 ? 11.875 21.953 -2.01 1 26.42 210 GLN A N 1
ATOM 1692 C CA . GLN A 1 210 ? 13.125 21.938 -1.26 1 26.42 210 GLN A CA 1
ATOM 1693 C C . GLN A 1 210 ? 12.867 21.984 0.243 1 26.42 210 GLN A C 1
ATOM 1695 O O . GLN A 1 210 ? 12.398 23 0.763 1 26.42 210 GLN A O 1
ATOM 1700 N N . TRP A 1 211 ? 12.703 20.891 0.961 1 27.27 211 TRP A N 1
ATOM 1701 C CA . TRP A 1 211 ? 12.648 20.906 2.418 1 27.27 211 TRP A CA 1
ATOM 1702 C C . TRP A 1 211 ? 14.031 21.125 3.012 1 27.27 211 TRP A C 1
ATOM 1704 O O . TRP A 1 211 ? 15.031 20.641 2.465 1 27.27 211 TRP A O 1
ATOM 1714 N N . GLY A 1 212 ? 14.445 22.078 3.822 1 26.27 212 GLY A N 1
ATOM 1715 C CA . GLY A 1 212 ? 15.664 22.438 4.527 1 26.27 212 GLY A CA 1
ATOM 1716 C C . GLY A 1 212 ? 16.281 21.281 5.289 1 26.27 212 GLY A C 1
ATOM 1717 O O . GLY A 1 212 ? 15.594 20.297 5.605 1 26.27 212 GLY A O 1
ATOM 1718 N N . THR A 1 213 ? 17.578 20.969 5.293 1 24.81 213 THR A N 1
ATOM 1719 C CA . THR A 1 213 ? 18.562 20.062 5.871 1 24.81 213 THR A CA 1
ATOM 1720 C C . THR A 1 213 ? 18.391 19.969 7.383 1 24.81 213 THR A C 1
ATOM 1722 O O . THR A 1 213 ? 18.109 20.969 8.039 1 24.81 213 THR A O 1
ATOM 1725 N N . PRO A 1 214 ? 18.438 18.891 8.055 1 25.52 214 PRO A N 1
ATOM 1726 C CA . PRO A 1 214 ? 18.453 18.688 9.508 1 25.52 214 PRO A CA 1
ATOM 1727 C C . PRO A 1 214 ? 19.641 19.344 10.195 1 25.52 214 PRO A C 1
ATOM 1729 O O . PRO A 1 214 ? 19.734 19.328 11.422 1 25.52 214 PRO A O 1
ATOM 1732 N N . GLU A 1 215 ? 20.828 19.609 9.734 1 26.25 215 GLU A N 1
ATOM 1733 C CA . GLU A 1 215 ? 21.969 20.094 10.508 1 26.25 215 GLU A CA 1
ATOM 1734 C C . GLU A 1 215 ? 21.609 21.344 11.305 1 26.25 215 GLU A C 1
ATOM 1736 O O . GLU A 1 215 ? 22.266 21.672 12.289 1 26.25 215 GLU A O 1
ATOM 1741 N N . GLU A 1 216 ? 20.812 22.25 10.789 1 26.38 216 GLU A N 1
ATOM 1742 C CA . GLU A 1 216 ? 20.766 23.5 11.547 1 26.38 216 GLU A CA 1
ATOM 1743 C C . GLU A 1 216 ? 20 23.312 12.859 1 26.38 216 GLU A C 1
ATOM 1745 O O . GLU A 1 216 ? 19.719 24.281 13.562 1 26.38 216 GLU A O 1
ATOM 1750 N N . VAL A 1 217 ? 19.5 22.188 13.258 1 26.61 217 VAL A N 1
ATOM 1751 C CA . VAL A 1 217 ? 18.859 22.25 14.57 1 26.61 217 VAL A CA 1
ATOM 1752 C C . VAL A 1 217 ? 19.922 22.266 15.664 1 26.61 217 VAL A C 1
ATOM 1754 O O . VAL A 1 217 ? 19.609 22.141 16.844 1 26.61 217 VAL A O 1
ATOM 1757 N N . ALA A 1 218 ? 21.125 22.094 15.445 1 25.55 218 ALA A N 1
ATOM 1758 C CA . ALA A 1 218 ? 21.906 22.094 16.672 1 25.55 218 ALA A CA 1
ATOM 1759 C C . ALA A 1 218 ? 21.953 23.484 17.312 1 25.55 218 ALA A C 1
ATOM 1761 O O . ALA A 1 218 ? 22.141 23.609 18.516 1 25.55 218 ALA A O 1
ATOM 1762 N N . ASP A 1 219 ? 22.641 24.453 16.734 1 23.45 219 ASP A N 1
ATOM 1763 C CA . ASP A 1 219 ? 22.906 25.609 17.594 1 23.45 219 ASP A CA 1
ATOM 1764 C C . ASP A 1 219 ? 21.609 26.172 18.172 1 23.45 219 ASP A C 1
ATOM 1766 O O . ASP A 1 219 ? 20.531 25.984 17.609 1 23.45 219 ASP A O 1
ATOM 1770 N N . GLY A 1 220 ? 21.531 27 19.578 1 24.38 220 GLY A N 1
ATOM 1771 C CA . GLY A 1 220 ? 20.562 27.828 20.266 1 24.38 220 GLY A CA 1
ATOM 1772 C C . GLY A 1 220 ? 19.656 28.609 19.312 1 24.38 220 GLY A C 1
ATOM 1773 O O . GLY A 1 220 ? 18.703 29.25 19.75 1 24.38 220 GLY A O 1
ATOM 1774 N N . GLY A 1 221 ? 20.188 29.406 18.359 1 22.62 221 GLY A N 1
ATOM 1775 C CA . GLY A 1 221 ? 19.859 30.453 17.406 1 22.62 221 GLY A CA 1
ATOM 1776 C C . GLY A 1 221 ? 18.828 30.031 16.375 1 22.62 221 GLY A C 1
ATOM 1777 O O . GLY A 1 221 ? 18.5 28.844 16.266 1 22.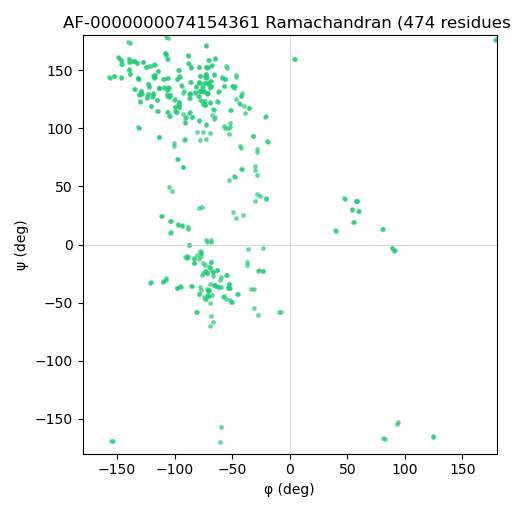62 221 GLY A O 1
ATOM 1778 N N . THR A 1 222 ? 18.531 30.953 15.133 1 23.48 222 THR A N 1
ATOM 1779 C CA . THR A 1 222 ? 17.484 31.125 14.125 1 23.48 222 THR A CA 1
ATOM 1780 C C . THR A 1 222 ? 17.438 29.922 13.188 1 23.48 222 THR A C 1
ATOM 1782 O O . THR A 1 222 ? 18.469 29.344 12.859 1 23.48 222 THR A O 1
ATOM 1785 N N . ASN A 1 223 ? 16.516 29.141 13.164 1 25.17 223 ASN A N 1
ATOM 1786 C CA . ASN A 1 223 ? 16.094 28.031 12.32 1 25.17 223 ASN A CA 1
ATOM 1787 C C . ASN A 1 223 ? 16.531 28.219 10.867 1 25.17 223 ASN A C 1
ATOM 1789 O O . ASN A 1 223 ? 15.695 28.406 9.984 1 25.17 223 ASN A O 1
ATOM 1793 N N . ALA A 1 224 ? 17.719 28.766 10.594 1 23.61 224 ALA A N 1
ATOM 1794 C CA . ALA A 1 224 ? 18.094 29.297 9.289 1 23.61 224 ALA A CA 1
ATOM 1795 C C . ALA A 1 224 ? 18.234 28.172 8.266 1 23.61 224 ALA A C 1
ATOM 1797 O O . ALA A 1 224 ? 17.828 28.312 7.105 1 23.61 224 ALA A O 1
ATOM 1798 N N . GLY A 1 225 ? 19.062 27.297 8.414 1 23.02 225 GLY A N 1
ATOM 1799 C CA . GLY A 1 225 ? 19.594 26.656 7.211 1 23.02 225 GLY A CA 1
ATOM 1800 C C . GLY A 1 225 ? 18.625 25.688 6.566 1 23.02 225 GLY A C 1
ATOM 1801 O O . GLY A 1 225 ? 18.938 25.047 5.566 1 23.02 225 GLY A O 1
ATOM 1802 N N . LEU A 1 226 ? 17.984 24.891 7.148 1 26.89 226 LEU A N 1
ATOM 1803 C CA . LEU A 1 226 ? 16.844 24.547 6.297 1 26.89 226 LEU A CA 1
ATOM 1804 C C . LEU A 1 226 ? 16.156 25.812 5.777 1 26.89 226 LEU A C 1
ATOM 1806 O O . LEU A 1 226 ? 15.016 26.094 6.133 1 26.89 226 LEU A O 1
ATOM 1810 N N . SER A 1 227 ? 16.844 26.891 5.633 1 24.75 227 SER A N 1
ATOM 1811 C CA . SER A 1 227 ? 16.672 28.281 5.23 1 24.75 227 SER A CA 1
ATOM 1812 C C . SER A 1 227 ? 15.977 28.375 3.875 1 24.75 227 SER A C 1
ATOM 1814 O O . SER A 1 227 ? 15.828 29.469 3.328 1 24.75 227 SER A O 1
ATOM 1816 N N . LYS A 1 228 ? 16.328 27.625 2.742 1 30.12 228 LYS A N 1
ATOM 1817 C CA . LYS A 1 228 ? 15.539 28.516 1.878 1 30.12 228 LYS A CA 1
ATOM 1818 C C . LYS A 1 228 ? 14.164 28.781 2.473 1 30.12 228 LYS A C 1
ATOM 1820 O O . LYS A 1 228 ? 13.602 27.938 3.176 1 30.12 228 LYS A O 1
ATOM 1825 N N . ARG A 1 229 ? 13.789 30.062 2.652 1 27.55 229 ARG A N 1
ATOM 1826 C CA . ARG A 1 229 ? 12.578 30.609 3.27 1 27.55 229 ARG A CA 1
ATOM 1827 C C . ARG A 1 229 ? 11.398 29.656 3.07 1 27.55 229 ARG A C 1
ATOM 1829 O O . ARG A 1 229 ? 10.992 29.391 1.937 1 27.55 229 ARG A O 1
ATOM 1836 N N . ILE A 1 230 ? 11.531 28.609 3.699 1 28.94 230 ILE A N 1
ATOM 1837 C CA . ILE A 1 230 ? 10.195 28.016 3.627 1 28.94 230 ILE A CA 1
ATOM 1838 C C . ILE A 1 230 ? 9.148 29.109 3.859 1 28.94 230 ILE A C 1
ATOM 1840 O O . ILE A 1 230 ? 9.094 29.719 4.934 1 28.94 230 ILE A O 1
ATOM 1844 N N . LEU A 1 231 ? 9.094 29.953 3.031 1 27.09 231 LEU A N 1
ATOM 1845 C CA . LEU A 1 231 ? 8.086 31 3.076 1 27.09 231 LEU A CA 1
ATOM 1846 C C . LEU A 1 231 ? 6.715 30.438 3.439 1 27.09 231 LEU A C 1
ATOM 1848 O O . LEU A 1 231 ? 6.422 29.266 3.145 1 27.09 231 LEU A O 1
ATOM 1852 N N . CYS A 1 232 ? 6.234 31.016 4.562 1 27.28 232 CYS A N 1
ATOM 1853 C CA . CYS A 1 232 ? 4.801 30.797 4.719 1 27.28 232 CYS A CA 1
ATOM 1854 C C . CYS A 1 232 ? 4.113 30.719 3.359 1 27.28 232 CYS A C 1
ATOM 1856 O O . CYS A 1 232 ? 4.246 31.625 2.533 1 27.28 232 CYS A O 1
ATOM 1858 N N . PRO A 1 233 ? 4.027 29.531 2.967 1 30.22 233 PRO A N 1
ATOM 1859 C CA . PRO A 1 233 ? 3.541 29.672 1.592 1 30.22 233 PRO A CA 1
ATOM 1860 C C . PRO A 1 233 ? 2.537 30.812 1.436 1 30.22 233 PRO A C 1
ATOM 1862 O O . PRO A 1 233 ? 2.24 31.234 0.313 1 30.22 233 PRO A O 1
ATOM 1865 N N . ALA A 1 234 ? 1.998 31.234 2.613 1 25.88 234 ALA A N 1
ATOM 1866 C CA . ALA A 1 234 ? 1.079 32.375 2.637 1 25.88 234 ALA A CA 1
ATOM 1867 C C . ALA A 1 234 ? 1.841 33.688 2.611 1 25.88 234 ALA A C 1
ATOM 1869 O O . ALA A 1 234 ? 1.481 34.594 1.868 1 25.88 234 ALA A O 1
ATOM 1870 N N . CYS A 1 235 ? 2.736 33.906 3.613 1 29.88 235 CYS A N 1
ATOM 1871 C CA . CYS A 1 235 ? 3.264 35.25 3.789 1 29.88 235 CYS A CA 1
ATOM 1872 C C . CYS A 1 235 ? 4.738 35.312 3.414 1 29.88 235 CYS A C 1
ATOM 1874 O O . CYS A 1 235 ? 5.355 36.375 3.479 1 29.88 235 CYS A O 1
ATOM 1876 N N . TYR A 1 236 ? 5.254 34.469 2.588 1 34 236 TYR A N 1
ATOM 1877 C CA . TYR A 1 236 ? 6.605 34.5 2.047 1 34 236 TYR A CA 1
ATOM 1878 C C . TYR A 1 236 ? 7.609 34.906 3.115 1 34 236 TYR A C 1
ATOM 1880 O O . TYR A 1 236 ? 8.688 35.406 2.801 1 34 236 TYR A O 1
ATOM 1888 N N . ALA A 1 237 ? 7.082 34.906 4.324 1 29.39 237 ALA A N 1
ATOM 1889 C CA . ALA A 1 237 ? 8.07 35.281 5.324 1 29.39 237 ALA A CA 1
ATOM 1890 C C . ALA A 1 237 ? 9.039 34.156 5.625 1 29.39 237 ALA A C 1
ATOM 1892 O O . ALA A 1 237 ? 8.688 32.969 5.508 1 29.39 237 ALA A O 1
ATOM 1893 N N . GLU A 1 238 ? 10.312 34.281 5.5 1 35.81 238 GLU A N 1
ATOM 1894 C CA . GLU A 1 238 ? 11.469 33.469 5.824 1 35.81 238 GLU A CA 1
ATOM 1895 C C . GLU A 1 238 ? 11.336 32.844 7.207 1 35.81 238 GLU A C 1
ATOM 1897 O O . GLU A 1 238 ? 11.094 33.531 8.195 1 35.81 238 GLU A O 1
ATOM 1902 N N . ILE A 1 239 ? 10.516 31.547 7.07 1 29.58 239 ILE A N 1
ATOM 1903 C CA . ILE A 1 239 ? 10.523 31.016 8.43 1 29.58 239 ILE A CA 1
ATOM 1904 C C . ILE A 1 239 ? 11.844 30.297 8.703 1 29.58 239 ILE A C 1
ATOM 1906 O O . ILE A 1 239 ? 12.336 29.547 7.859 1 29.58 239 ILE A O 1
ATOM 1910 N N . MET B 1 1 ? 4.273 -37.625 -8.68 1 55.06 1 MET B N 1
ATOM 1911 C CA . MET B 1 1 ? 5.316 -36.625 -8.938 1 55.06 1 MET B CA 1
ATOM 1912 C C . MET B 1 1 ? 4.988 -35.812 -10.18 1 55.06 1 MET B C 1
ATOM 1914 O O . MET B 1 1 ? 4.406 -36.312 -11.141 1 55.06 1 MET B O 1
ATOM 1918 N N . CYS B 1 2 ? 4.793 -34.438 -9.969 1 68.56 2 CYS B N 1
ATOM 1919 C CA . CYS B 1 2 ? 4.453 -33.625 -11.117 1 68.56 2 CYS B CA 1
ATOM 1920 C C . CYS B 1 2 ? 5.656 -33.438 -12.039 1 68.56 2 CYS B C 1
ATOM 1922 O O . CYS B 1 2 ? 6.676 -32.875 -11.633 1 68.56 2 CYS B O 1
ATOM 1924 N N . ASN B 1 3 ? 5.746 -34.125 -13.172 1 82.31 3 ASN B N 1
ATOM 1925 C CA . ASN B 1 3 ? 6.871 -34.125 -14.102 1 82.31 3 ASN B CA 1
ATOM 1926 C C . ASN B 1 3 ? 6.746 -33.031 -15.133 1 82.31 3 ASN B C 1
ATOM 1928 O O . ASN B 1 3 ? 7.418 -33.062 -16.172 1 82.31 3 ASN B O 1
ATOM 1932 N N . PHE B 1 4 ? 5.895 -32.125 -14.891 1 90.75 4 PHE B N 1
ATOM 1933 C CA . PHE B 1 4 ? 5.691 -31.094 -15.898 1 90.75 4 PHE B CA 1
ATOM 1934 C C . PHE B 1 4 ? 6.516 -29.859 -15.578 1 90.75 4 PHE B C 1
ATOM 1936 O O . PHE B 1 4 ? 6.699 -29.516 -14.406 1 90.75 4 PHE B O 1
ATOM 1943 N N . GLN B 1 5 ? 7.012 -29.188 -16.641 1 88.56 5 GLN B N 1
ATOM 1944 C CA . GLN B 1 5 ? 7.738 -27.922 -16.516 1 88.56 5 GLN B CA 1
ATOM 1945 C C . GLN B 1 5 ? 7.219 -26.891 -17.5 1 88.56 5 GLN B C 1
ATOM 1947 O O . GLN B 1 5 ? 6.867 -27.234 -18.641 1 88.56 5 GLN B O 1
ATOM 1952 N N . VAL B 1 6 ? 7.195 -25.672 -17.031 1 90.44 6 VAL B N 1
ATOM 1953 C CA . VAL B 1 6 ? 6.742 -24.578 -17.875 1 90.44 6 VAL B CA 1
ATOM 1954 C C . VAL B 1 6 ? 7.934 -23.734 -18.312 1 90.44 6 VAL B C 1
ATOM 1956 O O . VAL B 1 6 ? 8.789 -23.375 -17.5 1 90.44 6 VAL B O 1
ATOM 1959 N N . SER B 1 7 ? 8.047 -23.516 -19.594 1 86.62 7 SER B N 1
ATOM 1960 C CA . SER B 1 7 ? 9.039 -22.594 -20.156 1 86.62 7 SER B CA 1
ATOM 1961 C C . SER B 1 7 ? 8.375 -21.469 -20.953 1 86.62 7 SER B C 1
ATOM 1963 O O . SER B 1 7 ? 7.227 -21.609 -21.391 1 86.62 7 SER B O 1
ATOM 1965 N N . TYR B 1 8 ? 9.039 -20.344 -21.047 1 85.88 8 TYR B N 1
ATOM 1966 C CA . TYR B 1 8 ? 8.445 -19.172 -21.688 1 85.88 8 TYR B CA 1
ATOM 1967 C C . TYR B 1 8 ? 9.07 -18.922 -23.062 1 85.88 8 TYR B C 1
ATOM 1969 O O . TYR B 1 8 ? 10.266 -19.156 -23.25 1 85.88 8 TYR B O 1
ATOM 1977 N N . TRP B 1 9 ? 8.203 -18.484 -23.969 1 78.88 9 TRP B N 1
ATOM 1978 C CA . TRP B 1 9 ? 8.617 -18.219 -25.344 1 78.88 9 TRP B CA 1
ATOM 1979 C C . TRP B 1 9 ? 8.875 -16.734 -25.562 1 78.88 9 TRP B C 1
ATOM 1981 O O . TRP B 1 9 ? 8.078 -15.891 -25.141 1 78.88 9 TRP B O 1
ATOM 1991 N N . SER B 1 10 ? 10.141 -16.281 -25.844 1 68.12 10 SER B N 1
ATOM 1992 C CA . SER B 1 10 ? 10.422 -14.906 -26.25 1 68.12 10 SER B CA 1
ATOM 1993 C C . SER B 1 10 ? 10.727 -14.828 -27.75 1 68.12 10 SER B C 1
ATOM 1995 O O . SER B 1 10 ? 11.234 -15.789 -28.328 1 68.12 10 SER B O 1
ATOM 1997 N N . ALA B 1 11 ? 10.117 -13.82 -28.5 1 55.94 11 ALA B N 1
ATOM 1998 C CA . ALA B 1 11 ? 10.359 -13.664 -29.922 1 55.94 11 ALA B CA 1
ATOM 1999 C C . ALA B 1 11 ? 11.852 -13.789 -30.25 1 55.94 11 ALA B C 1
ATOM 2001 O O . ALA B 1 11 ? 12.219 -14.242 -31.328 1 55.94 11 ALA B O 1
ATOM 2002 N N . ALA B 1 12 ? 12.727 -13.164 -29.422 1 51.78 12 ALA B N 1
ATOM 2003 C CA . ALA B 1 12 ? 14.141 -13.266 -29.766 1 51.78 12 ALA B CA 1
ATOM 2004 C C . ALA B 1 12 ? 14.57 -14.719 -29.922 1 51.78 12 ALA B C 1
ATOM 2006 O O . ALA B 1 12 ? 15.625 -15.008 -30.5 1 51.78 12 ALA B O 1
ATOM 2007 N N . ASP B 1 13 ? 13.867 -15.523 -29.266 1 49.19 13 ASP B N 1
ATOM 2008 C CA . ASP B 1 13 ? 14.227 -16.938 -29.375 1 49.19 13 ASP B CA 1
ATOM 2009 C C . ASP B 1 13 ? 13.922 -17.469 -30.781 1 49.19 13 ASP B C 1
ATOM 2011 O O . ASP B 1 13 ? 14.07 -18.656 -31.047 1 49.19 13 ASP B O 1
ATOM 2015 N N . LYS B 1 14 ? 13.469 -16.641 -31.641 1 47.91 14 LYS B N 1
ATOM 2016 C CA . LYS B 1 14 ? 13.211 -17.016 -33.031 1 47.91 14 LYS B CA 1
ATOM 2017 C C . LYS B 1 14 ? 14.414 -17.719 -33.656 1 47.91 14 LYS B C 1
ATOM 2019 O O . LYS B 1 14 ? 14.266 -18.5 -34.594 1 47.91 14 LYS B O 1
ATOM 2024 N N . ASP B 1 15 ? 15.57 -17 -33.438 1 43.81 15 ASP B N 1
ATOM 2025 C CA . ASP B 1 15 ? 16.594 -17.609 -34.312 1 43.81 15 ASP B CA 1
ATOM 2026 C C . ASP B 1 15 ? 16.844 -19.062 -33.875 1 43.81 15 ASP B C 1
ATOM 2028 O O . ASP B 1 15 ? 17.656 -19.75 -34.5 1 43.81 15 ASP B O 1
ATOM 2032 N N . GLY B 1 16 ? 16.797 -19.406 -32.562 1 41.09 16 GLY B N 1
ATOM 2033 C CA . GLY B 1 16 ? 17.172 -20.797 -32.406 1 41.09 16 GLY B CA 1
ATOM 2034 C C . GLY B 1 16 ? 16.203 -21.75 -33.062 1 41.09 16 GLY B C 1
ATOM 2035 O O . GLY B 1 16 ? 15.102 -21.375 -33.438 1 41.09 16 GLY B O 1
ATOM 2036 N N . GLN B 1 17 ? 16.75 -23.109 -33.344 1 37.94 17 GLN B N 1
ATOM 2037 C CA . GLN B 1 17 ? 16.141 -24.266 -34 1 37.94 17 GLN B CA 1
ATOM 2038 C C . GLN B 1 17 ? 14.758 -24.562 -33.469 1 37.94 17 GLN B C 1
ATOM 2040 O O . GLN B 1 17 ? 14.617 -25.016 -32.312 1 37.94 17 GLN B O 1
ATOM 2045 N N . MET B 1 18 ? 13.773 -23.688 -33.5 1 41.56 18 MET B N 1
ATOM 2046 C CA . MET B 1 18 ? 12.43 -24.203 -33.25 1 41.56 18 MET B CA 1
ATOM 2047 C C . MET B 1 18 ? 12.32 -25.672 -33.688 1 41.56 18 MET B C 1
ATOM 2049 O O . MET B 1 18 ? 12.594 -25.984 -34.844 1 41.56 18 MET B O 1
ATOM 2053 N N . ASP B 1 19 ? 12.766 -26.609 -32.844 1 40.19 19 ASP B N 1
ATOM 2054 C CA . ASP B 1 19 ? 12.414 -27.938 -33.312 1 40.19 19 ASP B CA 1
ATOM 2055 C C . ASP B 1 19 ? 11.047 -27.938 -34 1 40.19 19 ASP B C 1
ATOM 2057 O O . ASP B 1 19 ? 10.156 -27.188 -33.625 1 40.19 19 ASP B O 1
ATOM 2061 N N . MET B 1 20 ? 10.93 -28.25 -35.219 1 41.91 20 MET B N 1
ATOM 2062 C CA . MET B 1 20 ? 9.844 -28.516 -36.156 1 41.91 20 MET B CA 1
ATOM 2063 C C . MET B 1 20 ? 8.617 -29.047 -35.438 1 41.91 20 MET B C 1
ATOM 2065 O O . MET B 1 20 ? 7.586 -29.312 -36.062 1 41.91 20 MET B O 1
ATOM 2069 N N . THR B 1 21 ? 8.688 -29.656 -34.219 1 43.66 21 THR B N 1
ATOM 2070 C CA . THR B 1 21 ? 7.453 -30.25 -33.688 1 43.66 21 THR B CA 1
ATOM 2071 C C . THR B 1 21 ? 6.551 -29.172 -33.094 1 43.66 21 THR B C 1
ATOM 2073 O O . THR B 1 21 ? 5.629 -29.484 -32.344 1 43.66 21 THR B O 1
ATOM 2076 N N . THR B 1 22 ? 7.004 -27.969 -32.875 1 48.22 22 THR B N 1
ATOM 2077 C CA . THR B 1 22 ? 6.129 -26.906 -32.406 1 48.22 22 THR B CA 1
ATOM 2078 C C . THR B 1 22 ? 4.875 -26.812 -33.281 1 48.22 22 THR B C 1
ATOM 2080 O O . THR B 1 22 ? 4.961 -26.719 -34.5 1 48.22 22 THR B O 1
ATOM 2083 N N . PRO B 1 23 ? 3.633 -27.078 -32.75 1 49.97 23 PRO B N 1
ATOM 2084 C CA . PRO B 1 23 ? 2.436 -27.016 -33.594 1 49.97 23 PRO B CA 1
ATOM 2085 C C . PRO B 1 23 ? 2.385 -25.75 -34.469 1 49.97 23 PRO B C 1
ATOM 2087 O O . PRO B 1 23 ? 3.068 -24.781 -34.156 1 49.97 23 PRO B O 1
ATOM 2090 N N . SER B 1 24 ? 1.832 -25.812 -35.719 1 52.44 24 SER B N 1
ATOM 2091 C CA . SER B 1 24 ? 1.513 -24.797 -36.719 1 52.44 24 SER B CA 1
ATOM 2092 C C . SER B 1 24 ? 1.094 -23.5 -36.062 1 52.44 24 SER B C 1
ATOM 2094 O O . SER B 1 24 ? 1.341 -22.406 -36.594 1 52.44 24 SER B O 1
ATOM 2096 N N . ARG B 1 25 ? 0.326 -23.531 -34.938 1 60.88 25 ARG B N 1
ATOM 2097 C CA . ARG B 1 25 ? -0.173 -22.312 -34.312 1 60.88 25 ARG B CA 1
ATOM 2098 C C . ARG B 1 25 ? 0.671 -21.922 -33.094 1 60.88 25 ARG B C 1
ATOM 2100 O O . ARG B 1 25 ? 0.893 -22.75 -32.219 1 60.88 25 ARG B O 1
ATOM 2107 N N . GLY B 1 26 ? 1.782 -21.219 -33.125 1 69.94 26 GLY B N 1
ATOM 2108 C CA . GLY B 1 26 ? 2.668 -20.656 -32.125 1 69.94 26 GLY B CA 1
ATOM 2109 C C . GLY B 1 26 ? 2.273 -21.031 -30.703 1 69.94 26 GLY B C 1
ATOM 2110 O O . GLY B 1 26 ? 1.221 -21.641 -30.484 1 69.94 26 GLY B O 1
ATOM 2111 N N . PRO B 1 27 ? 3.17 -20.969 -29.672 1 84 27 PRO B N 1
ATOM 2112 C CA . PRO B 1 27 ? 2.875 -21.312 -28.281 1 84 27 PRO B CA 1
ATOM 2113 C C . PRO B 1 27 ? 1.698 -20.516 -27.719 1 84 27 PRO B C 1
ATOM 2115 O O . PRO B 1 27 ? 1.455 -19.375 -28.141 1 84 27 PRO B O 1
ATOM 2118 N N . PRO B 1 28 ? 0.89 -21.156 -26.906 1 87.31 28 PRO B N 1
ATOM 2119 C CA . PRO B 1 28 ? -0.261 -20.484 -26.312 1 87.31 28 PRO B CA 1
ATOM 2120 C C . PRO B 1 28 ? 0.139 -19.25 -25.484 1 87.31 28 PRO B C 1
ATOM 2122 O O . PRO B 1 28 ? 1.209 -19.234 -24.875 1 87.31 28 PRO B O 1
ATOM 2125 N N . LEU B 1 29 ? -0.727 -18.25 -25.594 1 89.69 29 LEU B N 1
ATOM 2126 C CA . LEU B 1 29 ? -0.545 -17.016 -24.828 1 89.69 29 LEU B CA 1
ATOM 2127 C C . LEU B 1 29 ? -1.367 -17.047 -23.547 1 89.69 29 LEU B C 1
ATOM 2129 O O . LEU B 1 29 ? -2.57 -17.312 -23.578 1 89.69 29 LEU B O 1
ATOM 2133 N N . GLN B 1 30 ? -0.7 -16.891 -22.422 1 90.5 30 GLN B N 1
ATOM 2134 C CA . GLN B 1 30 ? -1.399 -16.641 -21.172 1 90.5 30 GLN B CA 1
ATOM 2135 C C . GLN B 1 30 ? -1.593 -15.148 -20.922 1 90.5 30 GLN B C 1
ATOM 2137 O O . GLN B 1 30 ? -0.638 -14.445 -20.594 1 90.5 30 GLN B O 1
ATOM 2142 N N . GLN B 1 31 ? -2.881 -14.75 -21.047 1 91.12 31 GLN B N 1
ATOM 2143 C CA . GLN B 1 31 ? -3.182 -13.383 -20.625 1 91.12 31 GLN B CA 1
ATOM 2144 C C . GLN B 1 31 ? -3.123 -13.25 -19.109 1 91.12 31 GLN B C 1
ATOM 2146 O O . GLN B 1 31 ? -3.699 -14.07 -18.391 1 91.12 31 GLN B O 1
ATOM 2151 N N . SER B 1 32 ? -2.436 -12.305 -18.75 1 92.31 32 SER B N 1
ATOM 2152 C CA . SER B 1 32 ? -2.348 -12.117 -17.297 1 92.31 32 SER B CA 1
ATOM 2153 C C . SER B 1 32 ? -3.664 -11.602 -16.734 1 92.31 32 SER B C 1
ATOM 2155 O O . SER B 1 32 ? -4.234 -10.633 -17.25 1 92.31 32 SER B O 1
ATOM 2157 N N . PRO B 1 33 ? -4.145 -12.258 -15.68 1 92.81 33 PRO B N 1
ATOM 2158 C CA . PRO B 1 33 ? -5.344 -11.742 -15.008 1 92.81 33 PRO B CA 1
ATOM 2159 C C . PRO B 1 33 ? -5.043 -10.555 -14.094 1 92.81 33 PRO B C 1
ATOM 2161 O O . PRO B 1 33 ? -5.965 -9.961 -13.531 1 92.81 33 PRO B O 1
ATOM 2164 N N . PHE B 1 34 ? -3.809 -10.25 -13.953 1 91.88 34 PHE B N 1
ATOM 2165 C CA . PHE B 1 34 ? -3.4 -9.219 -13.008 1 91.88 34 PHE B CA 1
ATOM 2166 C C . PHE B 1 34 ? -3.143 -7.895 -13.727 1 91.88 34 PHE B C 1
ATOM 2168 O O . PHE B 1 34 ? -2.287 -7.82 -14.609 1 91.88 34 PHE B O 1
ATOM 2175 N N . VAL B 1 35 ? -3.904 -6.906 -13.367 1 84.62 35 VAL B N 1
ATOM 2176 C CA . VAL B 1 35 ? -3.727 -5.551 -13.883 1 84.62 35 VAL B CA 1
ATOM 2177 C C . VAL B 1 35 ? -3.285 -4.621 -12.75 1 84.62 35 VAL B C 1
ATOM 2179 O O . VAL B 1 35 ? -4.117 -4.113 -12 1 84.62 35 VAL B O 1
ATOM 2182 N N . PRO B 1 36 ? -1.952 -4.484 -12.625 1 82.12 36 PRO B N 1
ATOM 2183 C CA . PRO B 1 36 ? -1.476 -3.619 -11.547 1 82.12 36 PRO B CA 1
ATOM 2184 C C . PRO B 1 36 ? -1.815 -2.148 -11.773 1 82.12 36 PRO B C 1
ATOM 2186 O O . PRO B 1 36 ? -2.105 -1.744 -12.898 1 82.12 36 PRO B O 1
ATOM 2189 N N . ASN B 1 37 ? -1.928 -1.347 -10.68 1 72.5 37 ASN B N 1
ATOM 2190 C CA . ASN B 1 37 ? -2.27 0.07 -10.758 1 72.5 37 ASN B CA 1
ATOM 2191 C C . ASN B 1 37 ? -1.231 0.854 -11.555 1 72.5 37 ASN B C 1
ATOM 2193 O O . ASN B 1 37 ? -1.581 1.746 -12.328 1 72.5 37 ASN B O 1
ATOM 2197 N N . GLY B 1 38 ? -0.04 0.555 -11.477 1 73.81 38 GLY B N 1
ATOM 2198 C CA . GLY B 1 38 ? 1.025 1.237 -12.195 1 73.81 38 GLY B CA 1
ATOM 2199 C C . GLY B 1 38 ? 1.576 0.43 -13.359 1 73.81 38 GLY B C 1
ATOM 2200 O O . GLY B 1 38 ? 0.961 -0.548 -13.789 1 73.81 38 GLY B O 1
ATOM 2201 N N . SER B 1 39 ? 2.541 1.166 -14 1 71.19 39 SER B N 1
ATOM 2202 C CA . SER B 1 39 ? 3.145 0.534 -15.172 1 71.19 39 SER B CA 1
ATOM 2203 C C . SER B 1 39 ? 4.559 0.049 -14.867 1 71.19 39 SER B C 1
ATOM 2205 O O . SER B 1 39 ? 5.133 0.4 -13.836 1 71.19 39 SER B O 1
ATOM 2207 N N . PHE B 1 40 ? 4.926 -0.857 -15.703 1 75.81 40 PHE B N 1
ATOM 2208 C CA . PHE B 1 40 ? 6.316 -1.292 -15.664 1 75.81 40 PHE B CA 1
ATOM 2209 C C . PHE B 1 40 ? 7.219 -0.29 -16.375 1 75.81 40 PHE B C 1
ATOM 2211 O O . PHE B 1 40 ? 6.77 0.446 -17.25 1 75.81 40 PHE B O 1
ATOM 2218 N N . ASP B 1 41 ? 8.414 -0.262 -15.953 1 70.12 41 ASP B N 1
ATOM 2219 C CA . ASP B 1 41 ? 9.367 0.674 -16.547 1 70.12 41 ASP B CA 1
ATOM 2220 C C . ASP B 1 41 ? 9.633 0.335 -18.016 1 70.12 41 ASP B C 1
ATOM 2222 O O . ASP B 1 41 ? 9.875 1.228 -18.828 1 70.12 41 ASP B O 1
ATOM 2226 N N . ASP B 1 42 ? 9.656 -0.904 -18.406 1 68.94 42 ASP B N 1
ATOM 2227 C CA . ASP B 1 42 ? 10.031 -1.349 -19.734 1 68.94 42 ASP B CA 1
ATOM 2228 C C . ASP B 1 42 ? 8.805 -1.573 -20.609 1 68.94 42 ASP B C 1
ATOM 2230 O O . ASP B 1 42 ? 8.906 -2.158 -21.703 1 68.94 42 ASP B O 1
ATOM 2234 N N . ASP B 1 43 ? 7.668 -1.069 -20.281 1 67.81 43 ASP B N 1
ATOM 2235 C CA . ASP B 1 43 ? 6.414 -1.219 -21.016 1 67.81 43 ASP B CA 1
ATOM 2236 C C . ASP B 1 43 ? 6.074 -2.693 -21.219 1 67.81 43 ASP B C 1
ATOM 2238 O O . ASP B 1 43 ? 5.367 -3.043 -22.172 1 67.81 43 ASP B O 1
ATOM 2242 N N . SER B 1 44 ? 6.691 -3.43 -20.422 1 75.5 44 SER B N 1
ATOM 2243 C CA . SER B 1 44 ? 6.395 -4.855 -20.531 1 75.5 44 SER B CA 1
ATOM 2244 C C . SER B 1 44 ? 5.008 -5.172 -19.984 1 75.5 44 SER B C 1
ATOM 2246 O O . SER B 1 44 ? 4.402 -4.352 -19.297 1 75.5 44 SER B O 1
ATOM 2248 N N . THR B 1 45 ? 4.508 -6.285 -20.609 1 81.19 45 THR B N 1
ATOM 2249 C CA . THR B 1 45 ? 3.227 -6.781 -20.109 1 81.19 45 THR B CA 1
ATOM 2250 C C . THR B 1 45 ? 3.416 -8.078 -19.328 1 81.19 45 THR B C 1
ATOM 2252 O O . THR B 1 45 ? 4.488 -8.68 -19.375 1 81.19 45 THR B O 1
ATOM 2255 N N . LEU B 1 46 ? 2.441 -8.375 -18.625 1 90.31 46 LEU B N 1
ATOM 2256 C CA . LEU B 1 46 ? 2.506 -9.602 -17.828 1 90.31 46 LEU B CA 1
ATOM 2257 C C . LEU B 1 46 ? 2.025 -10.797 -18.641 1 90.31 46 LEU B C 1
ATOM 2259 O O . LEU B 1 46 ? 2.025 -11.93 -18.156 1 90.31 46 LEU B O 1
ATOM 2263 N N . HIS B 1 47 ? 1.643 -10.523 -19.891 1 89.38 47 HIS B N 1
ATOM 2264 C CA . HIS B 1 47 ? 1.234 -11.609 -20.781 1 89.38 47 HIS B CA 1
ATOM 2265 C C . HIS B 1 47 ? 2.439 -12.406 -21.266 1 89.38 47 HIS B C 1
ATOM 2267 O O . HIS B 1 47 ? 3.461 -11.836 -21.641 1 89.38 47 HIS B O 1
ATOM 2273 N N . LEU B 1 48 ? 2.311 -13.719 -21.156 1 89.44 48 LEU B N 1
ATOM 2274 C CA . LEU B 1 48 ? 3.457 -14.539 -21.516 1 89.44 48 LEU B CA 1
ATOM 2275 C C . LEU B 1 48 ? 3.025 -15.719 -22.391 1 89.44 48 LEU B C 1
ATOM 2277 O O . LEU B 1 48 ? 1.991 -16.344 -22.125 1 89.44 48 LEU B O 1
ATOM 2281 N N . ARG B 1 49 ? 3.785 -15.898 -23.438 1 88.19 49 ARG B N 1
ATOM 2282 C CA . ARG B 1 49 ? 3.641 -17.156 -24.156 1 88.19 49 ARG B CA 1
ATOM 2283 C C . ARG B 1 49 ? 4.422 -18.266 -23.484 1 88.19 49 ARG B C 1
ATOM 2285 O O . ARG B 1 49 ? 5.555 -18.062 -23.047 1 88.19 49 ARG B O 1
ATOM 2292 N N . TYR B 1 50 ? 3.744 -19.422 -23.406 1 90.5 50 TYR B N 1
ATOM 2293 C CA . TYR B 1 50 ? 4.379 -20.469 -22.609 1 90.5 50 TYR B CA 1
ATOM 2294 C C . TYR B 1 50 ? 4.305 -21.812 -23.312 1 90.5 50 TYR B C 1
ATOM 2296 O O . TYR B 1 50 ? 3.488 -22 -24.219 1 90.5 50 TYR B O 1
ATOM 2304 N N . ILE B 1 51 ? 5.246 -22.719 -22.906 1 87.81 51 ILE B N 1
ATOM 2305 C CA . ILE B 1 51 ? 5.277 -24.094 -23.375 1 87.81 51 ILE B CA 1
ATOM 2306 C C . ILE B 1 51 ? 5.348 -25.047 -22.188 1 87.81 51 ILE B C 1
ATOM 2308 O O . ILE B 1 51 ? 6.102 -24.812 -21.234 1 87.81 51 ILE B O 1
ATOM 2312 N N . VAL B 1 52 ? 4.449 -26.031 -22.203 1 91.88 52 VAL B N 1
ATOM 2313 C CA . VAL B 1 52 ? 4.48 -27.047 -21.156 1 91.88 52 VAL B CA 1
ATOM 2314 C C . VAL B 1 52 ? 5.164 -28.312 -21.672 1 91.88 52 VAL B C 1
ATOM 2316 O O . VAL B 1 52 ? 4.809 -28.812 -22.75 1 91.88 52 VAL B O 1
ATOM 2319 N N . GLU B 1 53 ? 6.199 -28.719 -20.922 1 90.5 53 GLU B N 1
ATOM 2320 C CA . GLU B 1 53 ? 6.906 -29.938 -21.281 1 90.5 53 GLU B CA 1
ATOM 2321 C C . GLU B 1 53 ? 6.785 -31 -20.1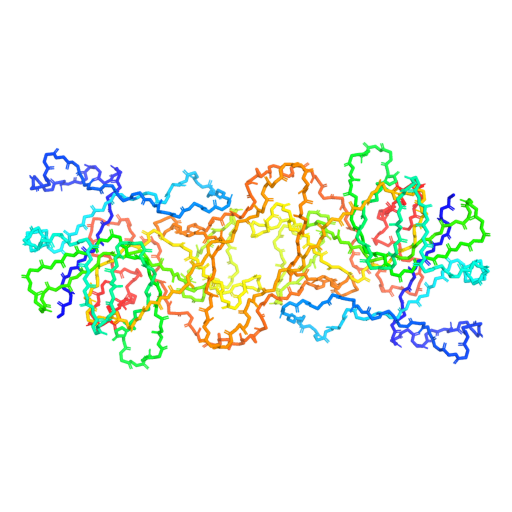88 1 90.5 53 GLU B C 1
ATOM 2323 O O . GLU B 1 53 ? 6.879 -30.672 -19 1 90.5 53 GLU B O 1
ATOM 2328 N N . PRO B 1 54 ? 6.684 -32.344 -20.422 1 93.12 54 PRO B N 1
ATOM 2329 C CA . PRO B 1 54 ? 6.52 -32.906 -21.766 1 93.12 54 PRO B CA 1
ATOM 2330 C C . PRO B 1 54 ? 5.145 -32.594 -22.375 1 93.12 54 PRO B C 1
ATOM 2332 O O . PRO B 1 54 ? 4.121 -32.938 -21.766 1 93.12 54 PRO B O 1
ATOM 2335 N N . ARG B 1 55 ? 5.145 -32.188 -23.594 1 90.38 55 ARG B N 1
ATOM 2336 C CA . ARG B 1 55 ? 3.93 -31.688 -24.234 1 90.38 55 ARG B CA 1
ATOM 2337 C C . ARG B 1 55 ? 2.941 -32.812 -24.484 1 90.38 55 ARG B C 1
ATOM 2339 O O . ARG B 1 55 ? 1.736 -32.656 -24.281 1 90.38 55 ARG B O 1
ATOM 2346 N N . ALA B 1 56 ? 3.445 -33.938 -24.984 1 90.44 56 ALA B N 1
ATOM 2347 C CA . ALA B 1 56 ? 2.596 -35.094 -25.328 1 90.44 56 ALA B CA 1
ATOM 2348 C C . ALA B 1 56 ? 1.792 -35.562 -24.109 1 90.44 56 ALA B C 1
ATOM 2350 O O . ALA B 1 56 ? 0.589 -35.812 -24.219 1 90.44 56 ALA B O 1
ATOM 2351 N N . GLU B 1 57 ? 2.5 -35.625 -22.969 1 91.12 57 GLU B N 1
ATOM 2352 C CA . GLU B 1 57 ? 1.846 -36.094 -21.75 1 91.12 57 GLU B CA 1
ATOM 2353 C C . GLU B 1 57 ? 0.815 -35.062 -21.266 1 91.12 57 GLU B C 1
ATOM 2355 O O . GLU B 1 57 ? -0.252 -35.438 -20.781 1 91.12 57 GLU B O 1
ATOM 2360 N N . TRP B 1 58 ? 1.103 -33.844 -21.469 1 92.94 58 TRP B N 1
ATOM 2361 C CA . TRP B 1 58 ? 0.19 -32.781 -21.062 1 92.94 58 TRP B CA 1
ATOM 2362 C C . TRP B 1 58 ? -1.05 -32.75 -21.953 1 92.94 58 TRP B C 1
ATOM 2364 O O . TRP B 1 58 ? -2.168 -32.594 -21.469 1 92.94 58 TRP B O 1
ATOM 2374 N N . ASP B 1 59 ? -0.879 -32.969 -23.188 1 91.81 59 ASP B N 1
ATOM 2375 C CA . ASP B 1 59 ? -1.978 -32.906 -24.156 1 91.81 59 ASP B CA 1
ATOM 2376 C C . ASP B 1 59 ? -2.904 -34.125 -24.016 1 91.81 59 ASP B C 1
ATOM 2378 O O . ASP B 1 59 ? -4.027 -34.094 -24.516 1 91.81 59 ASP B O 1
ATOM 2382 N N . GLU B 1 60 ? -2.367 -35.156 -23.344 1 92.88 60 GLU B N 1
ATOM 2383 C CA . GLU B 1 60 ? -3.186 -36.344 -23.109 1 92.88 60 GLU B CA 1
ATOM 2384 C C . GLU B 1 60 ? -4.207 -36.094 -22 1 92.88 60 GLU B C 1
ATOM 2386 O O . GLU B 1 60 ? -5.227 -36.781 -21.922 1 92.88 60 GLU B O 1
ATOM 2391 N N . LEU B 1 61 ? -3.854 -35.156 -21.172 1 94.69 61 LEU B N 1
ATOM 2392 C CA . LEU B 1 61 ? -4.75 -34.844 -20.062 1 94.69 61 LEU B CA 1
ATOM 2393 C C . LEU B 1 61 ? -5.973 -34.094 -20.547 1 94.69 61 LEU B C 1
ATOM 2395 O O . LEU B 1 61 ? -5.879 -33.281 -21.484 1 94.69 61 LEU B O 1
ATOM 2399 N N . LYS B 1 62 ? -7.172 -34.281 -19.969 1 94.5 62 LYS B N 1
ATOM 2400 C CA . LYS B 1 62 ? -8.414 -33.625 -20.328 1 94.5 62 LYS B CA 1
ATOM 2401 C C . LYS B 1 62 ? -8.633 -32.375 -19.484 1 94.5 62 LYS B C 1
ATOM 2403 O O . LYS B 1 62 ? -8.531 -32.406 -18.266 1 94.5 62 LYS B O 1
ATOM 2408 N N . PRO B 1 63 ? -8.945 -31.266 -20.188 1 95.25 63 PRO B N 1
ATOM 2409 C CA . PRO B 1 63 ? -9.219 -30.047 -19.438 1 95.25 63 PRO B CA 1
ATOM 2410 C C . PRO B 1 63 ? -10.516 -30.141 -18.625 1 95.25 63 PRO B C 1
ATOM 2412 O O . PRO B 1 63 ? -11.508 -30.688 -19.094 1 95.25 63 PRO B O 1
ATOM 2415 N N . LEU B 1 64 ? -10.445 -29.672 -17.391 1 95.5 64 LEU B N 1
ATOM 2416 C CA . LEU B 1 64 ? -11.609 -29.656 -16.516 1 95.5 64 LEU B CA 1
ATOM 2417 C C . LEU B 1 64 ? -11.984 -28.219 -16.141 1 95.5 64 LEU B C 1
ATOM 2419 O O . LEU B 1 64 ? -11.109 -27.375 -15.961 1 95.5 64 LEU B O 1
ATOM 2423 N N . THR B 1 65 ? -13.305 -27.969 -15.992 1 93.12 65 THR B N 1
ATOM 2424 C CA . THR B 1 65 ? -13.781 -26.656 -15.57 1 93.12 65 THR B CA 1
ATOM 2425 C C . THR B 1 65 ? -13.773 -26.562 -14.047 1 93.12 65 THR B C 1
ATOM 2427 O O . THR B 1 65 ? -13.578 -25.469 -13.492 1 93.12 65 THR B O 1
ATOM 2430 N N . LYS B 1 66 ? -14.078 -27.688 -13.477 1 94.81 66 LYS B N 1
ATOM 2431 C CA . LYS B 1 66 ? -14.102 -27.75 -12.016 1 94.81 66 LYS B CA 1
ATOM 2432 C C . LYS B 1 66 ? -13.648 -29.109 -11.516 1 94.81 66 LYS B C 1
ATOM 2434 O O . LYS B 1 66 ? -13.672 -30.094 -12.258 1 94.81 66 LYS B O 1
ATOM 2439 N N . VAL B 1 67 ? -13.156 -29.172 -10.32 1 94.81 67 VAL B N 1
ATOM 2440 C CA . VAL B 1 67 ? -12.703 -30.422 -9.719 1 94.81 67 VAL B CA 1
ATOM 2441 C C . VAL B 1 67 ? -12.969 -30.391 -8.219 1 94.81 67 VAL B C 1
ATOM 2443 O O . VAL B 1 67 ? -12.875 -29.344 -7.578 1 94.81 67 VAL B O 1
ATOM 2446 N N . LEU B 1 68 ? -13.32 -31.516 -7.707 1 93.5 68 LEU B N 1
ATOM 2447 C CA . LEU B 1 68 ? -13.531 -31.672 -6.273 1 93.5 68 LEU B CA 1
ATOM 2448 C C . LEU B 1 68 ? -12.289 -32.25 -5.602 1 93.5 68 LEU B C 1
ATOM 2450 O O . LEU B 1 68 ? -11.797 -33.312 -5.996 1 93.5 68 LEU B O 1
ATOM 2454 N N . ILE B 1 69 ? -11.75 -31.562 -4.699 1 90.88 69 ILE B N 1
ATOM 2455 C CA . ILE B 1 69 ? -10.625 -32.031 -3.893 1 90.88 69 ILE B CA 1
ATOM 2456 C C . ILE B 1 69 ? -11.016 -32.031 -2.416 1 90.88 69 ILE B C 1
ATOM 2458 O O . ILE B 1 69 ? -11.266 -30.984 -1.83 1 90.88 69 ILE B O 1
ATOM 2462 N N . ARG B 1 70 ? -11.008 -33.156 -1.757 1 89.81 70 ARG B N 1
ATOM 2463 C CA . ARG B 1 70 ? -11.383 -33.281 -0.352 1 89.81 70 ARG B CA 1
ATOM 2464 C C . ARG B 1 70 ? -12.688 -32.562 -0.062 1 89.81 70 ARG B C 1
ATOM 2466 O O . ARG B 1 70 ? -12.758 -31.75 0.87 1 89.81 70 ARG B O 1
ATOM 2473 N N . ASP B 1 71 ? -13.648 -32.594 -0.907 1 91.38 71 ASP B N 1
ATOM 2474 C CA . ASP B 1 71 ? -15.031 -32.156 -0.764 1 91.38 71 ASP B CA 1
ATOM 2475 C C . ASP B 1 71 ? -15.133 -30.641 -0.957 1 91.38 71 ASP B C 1
ATOM 2477 O O . ASP B 1 71 ? -16.094 -30.016 -0.51 1 91.38 71 ASP B O 1
ATOM 2481 N N . VAL B 1 72 ? -14.086 -30.141 -1.46 1 92.56 72 VAL B N 1
ATOM 2482 C CA . VAL B 1 72 ? -14.133 -28.719 -1.81 1 92.56 72 VAL B CA 1
ATOM 2483 C C . VAL B 1 72 ? -14.031 -28.562 -3.324 1 92.56 72 VAL B C 1
ATOM 2485 O O . VAL B 1 72 ? -13.18 -29.188 -3.965 1 92.56 72 VAL B O 1
ATOM 2488 N N . LEU B 1 73 ? -14.883 -27.719 -3.832 1 95.44 73 LEU B N 1
ATOM 2489 C CA . LEU B 1 73 ? -14.922 -27.484 -5.273 1 95.44 73 LEU B CA 1
ATOM 2490 C C . LEU B 1 73 ? -13.938 -26.391 -5.676 1 95.44 73 LEU B C 1
ATOM 2492 O O . LEU B 1 73 ? -13.945 -25.297 -5.098 1 95.44 73 LEU B O 1
ATOM 2496 N N . TYR B 1 74 ? -13.086 -26.734 -6.625 1 96.31 74 TYR B N 1
ATOM 2497 C CA . TYR B 1 74 ? -12.133 -25.781 -7.156 1 96.31 74 TYR B CA 1
ATOM 2498 C C . TYR B 1 74 ? -12.367 -25.531 -8.641 1 96.31 74 TYR B C 1
ATOM 2500 O O . TYR B 1 74 ? -12.758 -26.453 -9.375 1 96.31 74 TYR B O 1
ATOM 2508 N N . ARG B 1 75 ? -12.148 -24.25 -9.023 1 96.56 75 ARG B N 1
ATOM 2509 C CA . ARG B 1 75 ? -12.312 -23.844 -10.422 1 96.56 75 ARG B CA 1
ATOM 2510 C C . ARG B 1 75 ? -11.211 -22.891 -10.844 1 96.56 75 ARG B C 1
ATOM 2512 O O . ARG B 1 75 ? -10.383 -22.484 -10.031 1 96.56 75 ARG B O 1
ATOM 2519 N N . ARG B 1 76 ? -11.266 -22.625 -12.148 1 95.62 76 ARG B N 1
ATOM 2520 C CA . ARG B 1 76 ? -10.367 -21.625 -12.695 1 95.62 76 ARG B CA 1
ATOM 2521 C C . ARG B 1 76 ? -10.547 -20.281 -11.977 1 95.62 76 ARG B C 1
ATOM 2523 O O . ARG B 1 76 ? -11.664 -19.891 -11.656 1 95.62 76 ARG B O 1
ATOM 2530 N N . ARG B 1 77 ? -9.562 -19.641 -11.664 1 95.88 77 ARG B N 1
ATOM 2531 C CA . ARG B 1 77 ? -9.523 -18.297 -11.102 1 95.88 77 ARG B CA 1
ATOM 2532 C C . ARG B 1 77 ? -9.555 -18.344 -9.578 1 95.88 77 ARG B C 1
ATOM 2534 O O . ARG B 1 77 ? -9.438 -17.297 -8.922 1 95.88 77 ARG B O 1
ATOM 2541 N N . ASP B 1 78 ? -9.719 -19.531 -9.031 1 96.56 78 ASP B N 1
ATOM 2542 C CA . ASP B 1 78 ? -9.664 -19.641 -7.574 1 96.56 78 ASP B CA 1
ATOM 2543 C C . ASP B 1 78 ? -8.234 -19.453 -7.066 1 96.56 78 ASP B C 1
ATOM 2545 O O . ASP B 1 78 ? -7.281 -19.922 -7.68 1 96.56 78 ASP B O 1
ATOM 2549 N N . TYR B 1 79 ? -8.141 -18.719 -5.965 1 96.75 79 TYR B N 1
ATOM 2550 C CA . TYR B 1 79 ? -6.879 -18.656 -5.242 1 96.75 79 TYR B CA 1
ATOM 2551 C C . TYR B 1 79 ? -6.766 -19.828 -4.258 1 96.75 79 TYR B C 1
ATOM 2553 O O . TYR B 1 79 ? -7.734 -20.172 -3.58 1 96.75 79 TYR B O 1
ATOM 2561 N N . VAL B 1 80 ? -5.527 -20.391 -4.176 1 94.81 80 VAL B N 1
ATOM 2562 C CA . VAL B 1 80 ? -5.391 -21.609 -3.383 1 94.81 80 VAL B CA 1
ATOM 2563 C C . VAL B 1 80 ? -4.086 -21.562 -2.592 1 94.81 80 VAL B C 1
ATOM 2565 O O . VAL B 1 80 ? -3.131 -20.891 -2.994 1 94.81 80 VAL B O 1
ATOM 2568 N N . TYR B 1 81 ? -4.18 -22.266 -1.44 1 91.38 81 TYR B N 1
ATOM 2569 C CA . TYR B 1 81 ? -2.975 -22.562 -0.672 1 91.38 81 TYR B CA 1
ATOM 2570 C C . TYR B 1 81 ? -2.324 -23.859 -1.156 1 91.38 81 TYR B C 1
ATOM 2572 O O . TYR B 1 81 ? -3.002 -24.859 -1.347 1 91.38 81 TYR B O 1
ATOM 2580 N N . ILE B 1 82 ? -1.11 -23.75 -1.39 1 89.62 82 ILE B N 1
ATOM 2581 C CA . ILE B 1 82 ? -0.368 -24.906 -1.903 1 89.62 82 ILE B CA 1
ATOM 2582 C C . ILE B 1 82 ? 0.735 -25.281 -0.919 1 89.62 82 ILE B C 1
ATOM 2584 O O . ILE B 1 82 ? 1.46 -24.422 -0.422 1 89.62 82 ILE B O 1
ATOM 2588 N N . ARG B 1 83 ? 0.677 -26.484 -0.621 1 83.12 83 ARG B N 1
ATOM 2589 C CA . ARG B 1 83 ? 1.729 -27 0.254 1 83.12 83 ARG B CA 1
ATOM 2590 C C . ARG B 1 83 ? 3.072 -27.031 -0.466 1 83.12 83 ARG B C 1
ATOM 2592 O O . ARG B 1 83 ? 3.164 -27.5 -1.602 1 83.12 83 ARG B O 1
ATOM 2599 N N . GLY B 1 84 ? 4.016 -26.234 0.262 1 72.31 84 GLY B N 1
ATOM 2600 C CA . GLY B 1 84 ? 5.348 -26.266 -0.317 1 72.31 84 GLY B CA 1
ATOM 2601 C C . GLY B 1 84 ? 5.965 -27.656 -0.337 1 72.31 84 GLY B C 1
ATOM 2602 O O . GLY B 1 84 ? 5.574 -28.516 0.446 1 72.31 84 GLY B O 1
ATOM 2603 N N . GLN B 1 85 ? 6.469 -28.078 -1.329 1 54.72 85 GLN B N 1
ATOM 2604 C CA . GLN B 1 85 ? 7.035 -29.422 -1.429 1 54.72 85 GLN B CA 1
ATOM 2605 C C . GLN B 1 85 ? 8.266 -29.562 -0.542 1 54.72 85 GLN B C 1
ATOM 2607 O O . GLN B 1 85 ? 8.742 -30.672 -0.306 1 54.72 85 GLN B O 1
ATOM 2612 N N . ASP B 1 86 ? 9.078 -28.516 -0.185 1 49.09 86 ASP B N 1
ATOM 2613 C CA . ASP B 1 86 ? 10.312 -28.859 0.501 1 49.09 86 ASP B CA 1
ATOM 2614 C C . ASP B 1 86 ? 10.047 -29.25 1.955 1 49.09 86 ASP B C 1
ATOM 2616 O O . ASP B 1 86 ? 9.227 -28.625 2.629 1 49.09 86 ASP B O 1
ATOM 2620 N N . GLY B 1 87 ? 9.938 -30.531 2.303 1 42.06 87 GLY B N 1
ATOM 2621 C CA . GLY B 1 87 ? 9.898 -31.156 3.611 1 42.06 87 GLY B CA 1
ATOM 2622 C C . GLY B 1 87 ? 10.219 -30.203 4.746 1 42.06 87 GLY B C 1
ATOM 2623 O O . GLY B 1 87 ? 9.867 -30.469 5.898 1 42.06 87 GLY B O 1
ATOM 2624 N N . ARG B 1 88 ? 11.336 -29.656 4.672 1 39.22 88 ARG B N 1
ATOM 2625 C CA . ARG B 1 88 ? 11.969 -29.109 5.867 1 39.22 88 ARG B CA 1
ATOM 2626 C C . ARG B 1 88 ? 11.242 -27.859 6.336 1 39.22 88 ARG B C 1
ATOM 2628 O O . ARG B 1 88 ? 11.289 -27.5 7.52 1 39.22 88 ARG B O 1
ATOM 2635 N N . ASN B 1 89 ? 10.805 -26.984 5.469 1 41.88 89 ASN B N 1
ATOM 2636 C CA . ASN B 1 89 ? 10.055 -25.859 6.023 1 41.88 89 ASN B CA 1
ATOM 2637 C C . ASN B 1 89 ? 8.555 -26 5.781 1 41.88 89 ASN B C 1
ATOM 2639 O O . ASN B 1 89 ? 8.023 -25.453 4.82 1 41.88 89 ASN B O 1
ATOM 2643 N N . SER B 1 90 ? 8.047 -27.125 6.098 1 43.69 90 SER B N 1
ATOM 2644 C CA . SER B 1 90 ? 6.711 -27.719 6.141 1 43.69 90 SER B CA 1
ATOM 2645 C C . SER B 1 90 ? 5.637 -26.641 6.258 1 43.69 90 SER B C 1
ATOM 2647 O O . SER B 1 90 ? 4.484 -26.859 5.891 1 43.69 90 SER B O 1
ATOM 2649 N N . HIS B 1 91 ? 5.945 -25.516 6.73 1 46.56 91 HIS B N 1
ATOM 2650 C CA . HIS B 1 91 ? 4.891 -24.609 7.148 1 46.56 91 HIS B CA 1
ATOM 2651 C C . HIS B 1 91 ? 4.695 -23.484 6.125 1 46.56 91 HIS B C 1
ATOM 2653 O O . HIS B 1 91 ? 3.879 -22.594 6.332 1 46.56 91 HIS B O 1
ATOM 2659 N N . ALA B 1 92 ? 5.383 -23.688 4.945 1 59.5 92 ALA B N 1
ATOM 2660 C CA . ALA B 1 92 ? 5.234 -22.516 4.09 1 59.5 92 ALA B CA 1
ATOM 2661 C C . ALA B 1 92 ? 4.02 -22.656 3.172 1 59.5 92 ALA B C 1
ATOM 2663 O O . ALA B 1 92 ? 3.861 -23.688 2.496 1 59.5 92 ALA B O 1
ATOM 2664 N N . LEU B 1 93 ? 3.016 -22.062 3.379 1 79.62 93 LEU B N 1
ATOM 2665 C CA . LEU B 1 93 ? 1.798 -21.953 2.582 1 79.62 93 LEU B CA 1
ATOM 2666 C C . LEU B 1 93 ? 1.978 -20.953 1.447 1 79.62 93 LEU B C 1
ATOM 2668 O O . LEU B 1 93 ? 2.326 -19.797 1.686 1 79.62 93 LEU B O 1
ATOM 2672 N N . TRP B 1 94 ? 2.096 -21.656 0.179 1 89.19 94 TRP B N 1
ATOM 2673 C CA . TRP B 1 94 ? 2.16 -20.812 -1.008 1 89.19 94 TRP B CA 1
ATOM 2674 C C . TRP B 1 94 ? 0.762 -20.484 -1.52 1 89.19 94 TRP B C 1
ATOM 2676 O O . TRP B 1 94 ? -0.204 -21.172 -1.193 1 89.19 94 TRP B O 1
ATOM 2686 N N . ILE B 1 95 ? 0.818 -19.391 -2.186 1 93.06 95 ILE B N 1
ATOM 2687 C CA . ILE B 1 95 ? -0.469 -18.953 -2.713 1 93.06 95 ILE B CA 1
ATOM 2688 C C . ILE B 1 95 ? -0.386 -18.812 -4.23 1 93.06 95 ILE B C 1
ATOM 2690 O O . ILE B 1 95 ? 0.601 -18.297 -4.762 1 93.06 95 ILE B O 1
ATOM 2694 N N . ALA B 1 96 ? -1.396 -19.312 -4.891 1 96.25 96 ALA B N 1
ATOM 2695 C CA . ALA B 1 96 ? -1.437 -19.219 -6.348 1 96.25 96 ALA B CA 1
ATOM 2696 C C . ALA B 1 96 ? -2.873 -19.109 -6.848 1 96.25 96 ALA B C 1
ATOM 2698 O O . ALA B 1 96 ? -3.82 -19.344 -6.094 1 96.25 96 ALA B O 1
ATOM 2699 N N . ARG B 1 97 ? -2.998 -18.625 -8.086 1 97.88 97 ARG B N 1
ATOM 2700 C CA . ARG B 1 97 ? -4.281 -18.578 -8.781 1 97.88 97 ARG B CA 1
ATOM 2701 C C . ARG B 1 97 ? -4.352 -19.656 -9.867 1 97.88 97 ARG B C 1
ATOM 2703 O O . ARG B 1 97 ? -3.432 -19.781 -10.68 1 97.88 97 ARG B O 1
ATOM 2710 N N . ILE B 1 98 ? -5.426 -20.312 -9.867 1 97.5 98 ILE B N 1
ATOM 2711 C CA . ILE B 1 98 ? -5.586 -21.391 -10.844 1 97.5 98 ILE B CA 1
ATOM 2712 C C . ILE B 1 98 ? -5.91 -20.797 -12.211 1 97.5 98 ILE B C 1
ATOM 2714 O O . ILE B 1 98 ? -6.789 -19.953 -12.336 1 97.5 98 ILE B O 1
ATOM 2718 N N . GLN B 1 99 ? -5.184 -21.281 -13.219 1 97.19 99 GLN B N 1
ATOM 2719 C CA . GLN B 1 99 ? -5.438 -20.828 -14.578 1 97.19 99 GLN B CA 1
ATOM 2720 C C . GLN B 1 99 ? -6.066 -21.938 -15.422 1 97.19 99 GLN B C 1
ATOM 2722 O O . GLN B 1 99 ? -6.805 -21.656 -16.375 1 97.19 99 GLN B O 1
ATOM 2727 N N . GLU B 1 100 ? -5.664 -23.125 -15.078 1 97 100 GLU B N 1
ATOM 2728 C CA . GLU B 1 100 ? -6.137 -24.281 -15.836 1 97 100 GLU B CA 1
ATOM 2729 C C . GLU B 1 100 ? -6.062 -25.562 -15 1 97 100 GLU B C 1
ATOM 2731 O O . GLU B 1 100 ? -5.145 -25.734 -14.195 1 97 100 GLU B O 1
ATOM 2736 N N . ILE B 1 101 ? -7.078 -26.438 -15.211 1 96.44 101 ILE B N 1
ATOM 2737 C CA . ILE B 1 101 ? -7.102 -27.734 -14.555 1 96.44 101 ILE B CA 1
ATOM 2738 C C . ILE B 1 101 ? -7.215 -28.844 -15.609 1 96.44 101 ILE B C 1
ATOM 2740 O O . ILE B 1 101 ? -8.047 -28.75 -16.516 1 96.44 101 ILE B O 1
ATOM 2744 N N . ARG B 1 102 ? -6.262 -29.812 -15.539 1 96.06 102 ARG B N 1
ATOM 2745 C CA . ARG B 1 102 ? -6.316 -30.969 -16.422 1 96.06 102 ARG B CA 1
ATOM 2746 C C . ARG B 1 102 ? -6.152 -32.281 -15.641 1 96.06 102 ARG B C 1
ATOM 2748 O O . ARG B 1 102 ? -5.426 -32.312 -14.648 1 96.06 102 ARG B O 1
ATOM 2755 N N . ALA B 1 103 ? -6.891 -33.25 -16.094 1 94.62 103 ALA B N 1
ATOM 2756 C CA . ALA B 1 103 ? -6.766 -34.531 -15.438 1 94.62 103 ALA B CA 1
ATOM 2757 C C . ALA B 1 103 ? -7.098 -35.688 -16.391 1 94.62 103 ALA B C 1
ATOM 2759 O O . ALA B 1 103 ? -7.809 -35.5 -17.375 1 94.62 103 ALA B O 1
ATOM 2760 N N . CYS B 1 104 ? -6.406 -36.812 -16.25 1 90.81 104 CYS B N 1
ATOM 2761 C CA . CYS B 1 104 ? -6.805 -38.031 -16.953 1 90.81 104 CYS B CA 1
ATOM 2762 C C . CYS B 1 104 ? -7.402 -39.031 -15.977 1 90.81 104 CYS B C 1
ATOM 2764 O O . CYS B 1 104 ? -8.297 -39.812 -16.344 1 90.81 104 CYS B O 1
ATOM 2766 N N . ASP B 1 105 ? -7.02 -39.062 -14.781 1 87.69 105 ASP B N 1
ATOM 2767 C CA . ASP B 1 105 ? -7.57 -39.844 -13.688 1 87.69 105 ASP B CA 1
ATOM 2768 C C . ASP B 1 105 ? -7.32 -39.188 -12.336 1 87.69 105 ASP B C 1
ATOM 2770 O O . ASP B 1 105 ? -6.949 -38.031 -12.273 1 87.69 105 ASP B O 1
ATOM 2774 N N . ASN B 1 106 ? -7.59 -39.938 -11.188 1 83.25 106 ASN B N 1
ATOM 2775 C CA . ASN B 1 106 ? -7.504 -39.344 -9.852 1 83.25 106 ASN B CA 1
ATOM 2776 C C . ASN B 1 106 ? -6.055 -39.094 -9.43 1 83.25 106 ASN B C 1
ATOM 2778 O O . ASN B 1 106 ? -5.785 -38.281 -8.555 1 83.25 106 ASN B O 1
ATOM 2782 N N . THR B 1 107 ? -5.133 -39.812 -10.023 1 85.75 107 THR B N 1
ATOM 2783 C CA . THR B 1 107 ? -3.729 -39.688 -9.641 1 85.75 107 THR B CA 1
ATOM 2784 C C . THR B 1 107 ? -3 -38.719 -10.555 1 85.75 107 THR B C 1
ATOM 2786 O O . THR B 1 107 ? -2.121 -37.969 -10.109 1 85.75 107 THR B O 1
ATOM 2789 N N . ARG B 1 108 ? -3.396 -38.75 -11.805 1 90.94 108 ARG B N 1
ATOM 2790 C CA . ARG B 1 108 ? -2.809 -37.844 -12.773 1 90.94 108 ARG B CA 1
ATOM 2791 C C . ARG B 1 108 ? -3.693 -36.625 -12.984 1 90.94 108 ARG B C 1
ATOM 2793 O O . ARG B 1 108 ? -4.422 -36.531 -13.977 1 90.94 108 ARG B O 1
ATOM 2800 N N . ALA B 1 109 ? -3.719 -35.688 -11.977 1 94.19 109 ALA B N 1
ATOM 2801 C CA . ALA B 1 109 ? -4.508 -34.469 -11.961 1 94.19 109 ALA B CA 1
ATOM 2802 C C . ALA B 1 109 ? -3.641 -33.25 -11.602 1 94.19 109 ALA B C 1
ATOM 2804 O O . ALA B 1 109 ? -2.984 -33.25 -10.555 1 94.19 109 ALA B O 1
ATOM 2805 N N . TYR B 1 110 ? -3.67 -32.281 -12.539 1 95.5 110 TYR B N 1
ATOM 2806 C CA . TYR B 1 110 ? -2.732 -31.188 -12.398 1 95.5 110 TYR B CA 1
ATOM 2807 C C . TYR B 1 110 ? -3.43 -29.844 -12.633 1 95.5 110 TYR B C 1
ATOM 2809 O O . TYR B 1 110 ? -4.496 -29.797 -13.25 1 95.5 110 TYR B O 1
ATOM 2817 N N . ALA B 1 111 ? -2.822 -28.797 -12.094 1 95.69 111 ALA B N 1
ATOM 2818 C CA . ALA B 1 111 ? -3.279 -27.422 -12.32 1 95.69 111 ALA B CA 1
ATOM 2819 C C . ALA B 1 111 ? -2.131 -26.531 -12.766 1 95.69 111 ALA B C 1
ATOM 2821 O O . ALA B 1 111 ? -1.025 -26.609 -12.227 1 95.69 111 ALA B O 1
ATOM 2822 N N . ARG B 1 112 ? -2.359 -25.781 -13.812 1 96.5 112 ARG B N 1
ATOM 2823 C CA . ARG B 1 112 ? -1.479 -24.656 -14.117 1 96.5 112 ARG B CA 1
ATOM 2824 C C . ARG B 1 112 ? -1.845 -23.422 -13.297 1 96.5 112 ARG B C 1
ATOM 2826 O O . ARG B 1 112 ? -3.014 -23.047 -13.234 1 96.5 112 ARG B O 1
ATOM 2833 N N . VAL B 1 113 ? -0.823 -22.844 -12.68 1 96 113 VAL B N 1
ATOM 2834 C CA . VAL B 1 113 ? -1.126 -21.766 -11.742 1 96 113 VAL B CA 1
ATOM 2835 C C . VAL B 1 113 ? -0.217 -20.578 -12.016 1 96 113 VAL B C 1
ATOM 2837 O O . VAL B 1 113 ? 0.795 -20.703 -12.711 1 96 113 VAL B O 1
ATOM 2840 N N . LEU B 1 114 ? -0.697 -19.406 -11.602 1 96.75 114 LEU B N 1
ATOM 2841 C CA . LEU B 1 114 ? 0.134 -18.219 -11.461 1 96.75 114 LEU B CA 1
ATOM 2842 C C . LEU B 1 114 ? 0.447 -17.938 -9.992 1 96.75 114 LEU B C 1
ATOM 2844 O O . LEU B 1 114 ? -0.464 -17.812 -9.172 1 96.75 114 LEU B O 1
ATOM 2848 N N . TRP B 1 115 ? 1.669 -17.797 -9.719 1 94.19 115 TRP B N 1
ATOM 2849 C CA . TRP B 1 115 ? 2.098 -17.688 -8.328 1 94.19 115 TRP B CA 1
ATOM 2850 C C . TRP B 1 115 ? 1.842 -16.266 -7.801 1 94.19 115 TRP B C 1
ATOM 2852 O O . TRP B 1 115 ? 2.045 -15.289 -8.516 1 94.19 115 TRP B O 1
ATOM 2862 N N . MET B 1 116 ? 1.374 -16.219 -6.582 1 95 116 MET B N 1
ATOM 2863 C CA . MET B 1 116 ? 1.313 -15 -5.777 1 95 116 MET B CA 1
ATOM 2864 C C . MET B 1 116 ? 2.381 -15.016 -4.688 1 95 116 MET B C 1
ATOM 2866 O O . MET B 1 116 ? 2.27 -15.758 -3.717 1 95 116 MET B O 1
ATOM 2870 N N . TYR B 1 117 ? 3.303 -14.133 -4.809 1 91.31 117 TYR B N 1
ATOM 2871 C CA . TYR B 1 117 ? 4.457 -14.211 -3.924 1 91.31 117 TYR B CA 1
ATOM 2872 C C . TYR B 1 117 ? 4.305 -13.266 -2.74 1 91.31 117 TYR B C 1
ATOM 2874 O O . TYR B 1 117 ? 3.785 -12.156 -2.889 1 91.31 117 TYR B O 1
ATOM 2882 N N . ARG B 1 118 ? 4.781 -13.82 -1.684 1 88.62 118 ARG B N 1
ATOM 2883 C CA . ARG B 1 118 ? 5.102 -12.859 -0.633 1 88.62 118 ARG B CA 1
ATOM 2884 C C . ARG B 1 118 ? 6.352 -12.062 -0.983 1 88.62 118 ARG B C 1
ATOM 2886 O O . ARG B 1 118 ? 7.281 -12.594 -1.595 1 88.62 118 ARG B O 1
ATOM 2893 N N . PRO B 1 119 ? 6.273 -10.766 -0.57 1 88.81 119 PRO B N 1
ATOM 2894 C CA . PRO B 1 119 ? 7.445 -9.969 -0.93 1 88.81 119 PRO B CA 1
ATOM 2895 C C . PRO B 1 119 ? 8.758 -10.609 -0.474 1 88.81 119 PRO B C 1
ATOM 2897 O O . PRO B 1 119 ? 9.766 -10.516 -1.176 1 88.81 119 PRO B O 1
ATOM 2900 N N . GLU B 1 120 ? 8.797 -11.281 0.626 1 84.62 120 GLU B N 1
ATOM 2901 C CA . GLU B 1 120 ? 10.008 -11.891 1.164 1 84.62 120 GLU B CA 1
ATOM 2902 C C . GLU B 1 120 ? 10.469 -13.062 0.303 1 84.62 120 GLU B C 1
ATOM 2904 O O . GLU B 1 120 ? 11.633 -13.469 0.373 1 84.62 120 GLU B O 1
ATOM 2909 N N . ASP B 1 121 ? 9.508 -13.516 -0.455 1 82.75 121 ASP B N 1
ATOM 2910 C CA . ASP B 1 121 ? 9.82 -14.672 -1.292 1 82.75 121 ASP B CA 1
ATOM 2911 C C . ASP B 1 121 ? 10.5 -14.242 -2.59 1 82.75 121 ASP B C 1
ATOM 2913 O O . ASP B 1 121 ? 11.023 -15.07 -3.332 1 82.75 121 ASP B O 1
ATOM 2917 N N . LEU B 1 122 ? 10.367 -12.961 -2.832 1 84.06 122 LEU B N 1
ATOM 2918 C CA . LEU B 1 122 ? 10.969 -12.445 -4.055 1 84.06 122 LEU B CA 1
ATOM 2919 C C . LEU B 1 122 ? 12.398 -11.961 -3.795 1 84.06 122 LEU B C 1
ATOM 2921 O O . LEU B 1 122 ? 12.617 -11.086 -2.953 1 84.06 122 LEU B O 1
ATOM 2925 N N . SER B 1 123 ? 13.328 -12.797 -3.953 1 74.81 123 SER B N 1
ATOM 2926 C CA . SER B 1 123 ? 14.727 -12.422 -3.77 1 74.81 123 SER B CA 1
ATOM 2927 C C . SER B 1 123 ? 15.391 -12.094 -5.102 1 74.81 123 SER B C 1
ATOM 2929 O O . SER B 1 123 ? 14.891 -12.484 -6.16 1 74.81 123 SER B O 1
ATOM 2931 N N . GLY B 1 124 ? 16.406 -11.164 -4.988 1 73.94 124 GLY B N 1
ATOM 2932 C CA . GLY B 1 124 ? 17.156 -10.797 -6.18 1 73.94 124 GLY B CA 1
ATOM 2933 C C . GLY B 1 124 ? 17.141 -9.305 -6.457 1 73.94 124 GLY B C 1
ATOM 2934 O O . GLY B 1 124 ? 16.797 -8.508 -5.582 1 73.94 124 GLY B O 1
ATOM 2935 N N . GLU B 1 125 ? 17.562 -9.023 -7.691 1 79.12 125 GLU B N 1
ATOM 2936 C CA . GLU B 1 125 ? 17.734 -7.629 -8.086 1 79.12 125 GLU B CA 1
ATOM 2937 C C . GLU B 1 125 ? 16.469 -7.086 -8.742 1 79.12 125 GLU B C 1
ATOM 2939 O O . GLU B 1 125 ? 16.438 -6.832 -9.945 1 79.12 125 GLU B O 1
ATOM 2944 N N . LEU B 1 126 ? 15.445 -6.969 -7.984 1 83.25 126 LEU B N 1
ATOM 2945 C CA . LEU B 1 126 ? 14.203 -6.414 -8.516 1 83.25 126 LEU B CA 1
ATOM 2946 C C . LEU B 1 126 ? 14.32 -4.902 -8.695 1 83.25 126 LEU B C 1
ATOM 2948 O O . LEU B 1 126 ? 14.984 -4.227 -7.91 1 83.25 126 LEU B O 1
ATOM 2952 N N . VAL B 1 127 ? 13.781 -4.465 -9.781 1 82.5 127 VAL B N 1
ATOM 2953 C CA . VAL B 1 127 ? 13.766 -3.041 -10.102 1 82.5 127 VAL B CA 1
ATOM 2954 C C . VAL B 1 127 ? 12.328 -2.52 -10.078 1 82.5 127 VAL B C 1
ATOM 2956 O O . VAL B 1 127 ? 11.414 -3.178 -10.57 1 82.5 127 VAL B O 1
ATOM 2959 N N . CYS B 1 128 ? 12.148 -1.401 -9.453 1 83.5 128 CYS B N 1
ATOM 2960 C CA . CYS B 1 128 ? 10.852 -0.731 -9.422 1 83.5 128 CYS B CA 1
ATOM 2961 C C . CYS B 1 128 ? 10.992 0.743 -9.781 1 83.5 128 CYS B C 1
ATOM 2963 O O . CYS B 1 128 ? 11.758 1.471 -9.148 1 83.5 128 CYS B O 1
ATOM 2965 N N . GLY B 1 129 ? 10.203 1.177 -10.703 1 77.56 129 GLY B N 1
ATOM 2966 C CA . GLY B 1 129 ? 10.297 2.568 -11.109 1 77.56 129 GLY B CA 1
ATOM 2967 C C . GLY B 1 129 ? 11.703 2.977 -11.523 1 77.56 129 GLY B C 1
ATOM 2968 O O . GLY B 1 129 ? 12.172 4.059 -11.164 1 77.56 129 GLY B O 1
ATOM 2969 N N . GLY B 1 130 ? 12.422 2.098 -12.031 1 75.31 130 GLY B N 1
ATOM 2970 C CA . GLY B 1 130 ? 13.75 2.398 -12.531 1 75.31 130 GLY B CA 1
ATOM 2971 C C . GLY B 1 130 ? 14.828 2.268 -11.477 1 75.31 130 GLY B C 1
ATOM 2972 O O . GLY B 1 130 ? 16.016 2.51 -11.758 1 75.31 130 GLY B O 1
ATOM 2973 N N . ALA B 1 131 ? 14.469 1.976 -10.281 1 77.38 131 ALA B N 1
ATOM 2974 C CA . ALA B 1 131 ? 15.461 1.848 -9.211 1 77.38 131 ALA B CA 1
ATOM 2975 C C . ALA B 1 131 ? 15.453 0.437 -8.633 1 77.38 131 ALA B C 1
ATOM 2977 O O . ALA B 1 131 ? 14.406 -0.195 -8.523 1 77.38 131 ALA B O 1
ATOM 2978 N N . ARG B 1 132 ? 16.641 0.074 -8.297 1 80.75 132 ARG B N 1
ATOM 2979 C CA . ARG B 1 132 ? 16.766 -1.229 -7.648 1 80.75 132 ARG B CA 1
ATOM 2980 C C . ARG B 1 132 ? 16.203 -1.193 -6.234 1 80.75 132 ARG B C 1
ATOM 2982 O O . ARG B 1 132 ? 16.406 -0.222 -5.504 1 80.75 132 ARG B O 1
ATOM 2989 N N . LEU B 1 133 ? 15.531 -2.188 -5.906 1 80 133 LEU B N 1
ATOM 2990 C CA . LEU B 1 133 ? 14.977 -2.262 -4.559 1 80 133 LEU B CA 1
ATOM 2991 C C . LEU B 1 133 ? 16.078 -2.5 -3.529 1 80 133 LEU B C 1
ATOM 2993 O O . LEU B 1 133 ? 17.109 -3.102 -3.844 1 80 133 LEU B O 1
ATOM 2997 N N . SER B 1 134 ? 15.789 -2.037 -2.389 1 74 134 SER B N 1
ATOM 2998 C CA . SER B 1 134 ? 16.75 -2.234 -1.303 1 74 134 SER B CA 1
ATOM 2999 C C . SER B 1 134 ? 16.797 -3.695 -0.873 1 74 134 SER B C 1
ATOM 3001 O O . SER B 1 134 ? 15.891 -4.469 -1.165 1 74 134 SER B O 1
ATOM 3003 N N . ASN B 1 135 ? 17.859 -4.121 -0.242 1 71.62 135 ASN B N 1
ATOM 3004 C CA . ASN B 1 135 ? 18.062 -5.43 0.372 1 71.62 135 ASN B CA 1
ATOM 3005 C C . ASN B 1 135 ? 17.938 -6.555 -0.653 1 71.62 135 ASN B C 1
ATOM 3007 O O . ASN B 1 135 ? 17.469 -7.648 -0.328 1 71.62 135 ASN B O 1
ATOM 3011 N N . ASP B 1 136 ? 18.266 -6.258 -1.89 1 73 136 ASP B N 1
ATOM 3012 C CA . ASP B 1 136 ? 18.25 -7.25 -2.959 1 73 136 ASP B CA 1
ATOM 3013 C C . ASP B 1 136 ? 16.859 -7.879 -3.104 1 73 136 ASP B C 1
ATOM 3015 O O . ASP B 1 136 ? 16.75 -9.094 -3.26 1 73 136 ASP B O 1
ATOM 3019 N N . GLY B 1 137 ? 15.93 -6.926 -2.891 1 76.44 137 GLY B N 1
ATOM 3020 C CA . GLY B 1 137 ? 14.555 -7.383 -2.973 1 76.44 137 GLY B CA 1
ATOM 3021 C C . GLY B 1 137 ? 13.977 -7.785 -1.629 1 76.44 137 GLY B C 1
ATOM 3022 O O . GLY B 1 137 ? 14.328 -7.207 -0.598 1 76.44 137 GLY B O 1
ATOM 3023 N N . GLY B 1 138 ? 13.008 -8.648 -1.633 1 80.81 138 GLY B N 1
ATOM 3024 C CA . GLY B 1 138 ? 12.375 -9.078 -0.396 1 80.81 138 GLY B CA 1
ATOM 3025 C C . GLY B 1 138 ? 11.312 -8.117 0.098 1 80.81 138 GLY B C 1
ATOM 3026 O O . GLY B 1 138 ? 10.891 -7.219 -0.636 1 80.81 138 GLY B O 1
ATOM 3027 N N . ARG B 1 139 ? 11.023 -8.438 1.304 1 84.62 139 ARG B N 1
ATOM 3028 C CA . ARG B 1 139 ? 9.977 -7.594 1.875 1 84.62 139 ARG B CA 1
ATOM 3029 C C . ARG B 1 139 ? 10.523 -6.215 2.23 1 84.62 139 ARG B C 1
ATOM 3031 O O . ARG B 1 139 ? 11.508 -6.098 2.961 1 84.62 139 ARG B O 1
ATOM 3038 N N . GLN B 1 140 ? 9.969 -5.223 1.653 1 82.75 140 GLN B N 1
ATOM 3039 C CA . GLN B 1 140 ? 10.328 -3.836 1.935 1 82.75 140 GLN B CA 1
ATOM 3040 C C . GLN B 1 140 ? 9.508 -3.285 3.1 1 82.75 140 GLN B C 1
ATOM 3042 O O . GLN B 1 140 ? 8.461 -3.836 3.445 1 82.75 140 GLN B O 1
ATOM 3047 N N . ALA B 1 141 ? 9.977 -2.164 3.697 1 81.44 141 ALA B N 1
ATOM 3048 C CA . ALA B 1 141 ? 9.336 -1.563 4.867 1 81.44 141 ALA B CA 1
ATOM 3049 C C . ALA B 1 141 ? 7.926 -1.089 4.539 1 81.44 141 ALA B C 1
ATOM 3051 O O . ALA B 1 141 ? 7.078 -0.982 5.426 1 81.44 141 ALA B O 1
ATOM 3052 N N . TYR B 1 142 ? 7.684 -0.867 3.244 1 83.31 142 TYR B N 1
ATOM 3053 C CA . TYR B 1 142 ? 6.383 -0.325 2.873 1 83.31 142 TYR B CA 1
ATOM 3054 C C . TYR B 1 142 ? 5.375 -1.442 2.635 1 83.31 142 TYR B C 1
ATOM 3056 O O . TYR B 1 142 ? 4.172 -1.188 2.525 1 83.31 142 TYR B O 1
ATOM 3064 N N . HIS B 1 143 ? 5.828 -2.672 2.582 1 87.62 143 HIS B N 1
ATOM 3065 C CA . HIS B 1 143 ? 4.918 -3.789 2.359 1 87.62 143 HIS B CA 1
ATOM 3066 C C . HIS B 1 143 ? 4.125 -4.113 3.621 1 87.62 143 HIS B C 1
ATOM 3068 O O . HIS B 1 143 ? 4.688 -4.148 4.719 1 87.62 143 HIS B O 1
ATOM 3074 N N . GLY B 1 144 ? 2.861 -4.32 3.4 1 83.56 144 GLY B N 1
ATOM 3075 C CA . GLY B 1 144 ? 2.039 -4.797 4.504 1 83.56 144 GLY B CA 1
ATOM 3076 C C . GLY B 1 144 ? 2.303 -6.246 4.859 1 83.56 144 GLY B C 1
ATOM 3077 O O . GLY B 1 144 ? 2.973 -6.965 4.113 1 83.56 144 GLY B O 1
ATOM 3078 N N . HIS B 1 145 ? 1.722 -6.684 5.965 1 81.88 145 HIS B N 1
ATOM 3079 C CA . HIS B 1 145 ? 1.919 -8.047 6.445 1 81.88 145 HIS B CA 1
ATOM 3080 C C . HIS B 1 145 ? 1.23 -9.062 5.535 1 81.88 145 HIS B C 1
ATOM 3082 O O . HIS B 1 145 ? 1.789 -10.117 5.238 1 81.88 145 HIS B O 1
ATOM 3088 N N . ALA B 1 146 ? 0.081 -8.719 5.074 1 84.94 146 ALA B N 1
ATOM 3089 C CA . ALA B 1 146 ? -0.689 -9.648 4.25 1 84.94 146 ALA B CA 1
ATOM 3090 C C . ALA B 1 146 ? -0.619 -9.258 2.777 1 84.94 146 ALA B C 1
ATOM 3092 O O . ALA B 1 146 ? -1.492 -9.633 1.989 1 84.94 146 ALA B O 1
ATOM 3093 N N . GLU B 1 147 ? 0.376 -8.492 2.477 1 89 147 GLU B N 1
ATOM 3094 C CA . GLU B 1 147 ? 0.495 -8.031 1.096 1 89 147 GLU B CA 1
ATOM 3095 C C . GLU B 1 147 ? 1.26 -9.039 0.241 1 89 147 GLU B C 1
ATOM 3097 O O . GLU B 1 147 ? 2.324 -9.516 0.64 1 89 147 GLU B O 1
ATOM 3102 N N . LEU B 1 148 ? 0.681 -9.367 -0.853 1 92.19 148 LEU B N 1
ATOM 3103 C CA . LEU B 1 148 ? 1.315 -10.242 -1.831 1 92.19 148 LEU B CA 1
ATOM 3104 C C . LEU B 1 148 ? 1.732 -9.461 -3.072 1 92.19 148 LEU B C 1
ATOM 3106 O O . LEU B 1 148 ? 1.341 -8.305 -3.242 1 92.19 148 LEU B O 1
ATOM 3110 N N . ILE B 1 149 ? 2.576 -10.047 -3.885 1 92.94 149 ILE B N 1
ATOM 3111 C CA . ILE B 1 149 ? 2.957 -9.547 -5.199 1 92.94 149 ILE B CA 1
ATOM 3112 C C . ILE B 1 149 ? 2.475 -10.508 -6.281 1 92.94 149 ILE B C 1
ATOM 3114 O O . ILE B 1 149 ? 2.902 -11.664 -6.328 1 92.94 149 ILE B O 1
ATOM 3118 N N . ALA B 1 150 ? 1.568 -10.008 -7.07 1 95.5 150 ALA B N 1
ATOM 3119 C CA . ALA B 1 150 ? 1.108 -10.828 -8.188 1 95.5 150 ALA B CA 1
ATOM 3120 C C . ALA B 1 150 ? 2.23 -11.062 -9.195 1 95.5 150 ALA B C 1
ATOM 3122 O O . ALA B 1 150 ? 3.082 -10.195 -9.398 1 95.5 150 ALA B O 1
ATOM 3123 N N . SER B 1 151 ? 2.27 -12.25 -9.844 1 94.12 151 SER B N 1
ATOM 3124 C CA . SER B 1 151 ? 3.35 -12.555 -10.773 1 94.12 151 SER B CA 1
ATOM 3125 C C . SER B 1 151 ? 2.824 -13.273 -12.016 1 94.12 151 SER B C 1
ATOM 3127 O O . SER B 1 151 ? 1.741 -13.859 -11.984 1 94.12 151 SER B O 1
ATOM 3129 N N . ASN B 1 152 ? 3.588 -13.164 -13.07 1 93.62 152 ASN B N 1
ATOM 3130 C CA . ASN B 1 152 ? 3.285 -13.945 -14.266 1 93.62 152 ASN B CA 1
ATOM 3131 C C . ASN B 1 152 ? 4.055 -15.258 -14.289 1 93.62 152 ASN B C 1
ATOM 3133 O O . ASN B 1 152 ? 4.168 -15.898 -15.336 1 93.62 152 ASN B O 1
ATOM 3137 N N . HIS B 1 153 ? 4.578 -15.641 -13.141 1 92.81 153 HIS B N 1
ATOM 3138 C CA . HIS B 1 153 ? 5.262 -16.922 -13.016 1 92.81 153 HIS B CA 1
ATOM 3139 C C . HIS B 1 153 ? 4.266 -18.078 -13.016 1 92.81 153 HIS B C 1
ATOM 3141 O O . HIS B 1 153 ? 3.426 -18.188 -12.125 1 92.81 153 HIS B O 1
ATOM 3147 N N . MET B 1 154 ? 4.484 -18.891 -14.008 1 94.12 154 MET B N 1
ATOM 3148 C CA . MET B 1 154 ? 3.557 -20 -14.195 1 94.12 154 MET B CA 1
ATOM 3149 C C . MET B 1 154 ? 4.223 -21.328 -13.852 1 94.12 154 MET B C 1
ATOM 3151 O O . MET B 1 154 ? 5.402 -21.531 -14.148 1 94.12 154 MET B O 1
ATOM 3155 N N . ASP B 1 155 ? 3.402 -22.219 -13.227 1 92.38 155 ASP B N 1
ATOM 3156 C CA . ASP B 1 155 ? 3.855 -23.578 -12.953 1 92.38 155 ASP B CA 1
ATOM 3157 C C . ASP B 1 155 ? 2.697 -24.562 -13.039 1 92.38 155 ASP B C 1
ATOM 3159 O O . ASP B 1 155 ? 1.53 -24.172 -13.031 1 92.38 155 ASP B O 1
ATOM 3163 N N . ILE B 1 156 ? 3.084 -25.75 -13.234 1 94.31 156 ILE B N 1
ATOM 3164 C CA . ILE B 1 156 ? 2.121 -26.844 -13.141 1 94.31 156 ILE B CA 1
ATOM 3165 C C . ILE B 1 156 ? 2.307 -27.594 -11.82 1 94.31 156 ILE B C 1
ATOM 3167 O O . ILE B 1 156 ? 3.424 -27.969 -11.469 1 94.31 156 ILE B O 1
ATOM 3171 N N . ILE B 1 157 ? 1.215 -27.766 -11.094 1 91.25 157 ILE B N 1
ATOM 3172 C CA . ILE B 1 157 ? 1.293 -28.453 -9.812 1 91.25 157 ILE B CA 1
ATOM 3173 C C . ILE B 1 157 ? 0.271 -29.594 -9.773 1 91.25 157 ILE B C 1
ATOM 3175 O O . ILE B 1 157 ? -0.731 -29.547 -10.492 1 91.25 157 ILE B O 1
ATOM 3179 N N . SER B 1 158 ? 0.561 -30.547 -8.914 1 92.25 158 SER B N 1
ATOM 3180 C CA . SER B 1 158 ? -0.422 -31.594 -8.664 1 92.25 158 SER B CA 1
ATOM 3181 C C . SER B 1 158 ? -1.588 -31.062 -7.832 1 92.25 158 SER B C 1
ATOM 3183 O O . SER B 1 158 ? -1.391 -30.281 -6.902 1 92.25 158 SER B O 1
ATOM 3185 N N . LEU B 1 159 ? -2.75 -31.609 -8.117 1 92.44 159 LEU B N 1
ATOM 3186 C CA . LEU B 1 159 ? -3.92 -31.188 -7.359 1 92.44 159 LEU B CA 1
ATOM 3187 C C . LEU B 1 159 ? -3.811 -31.609 -5.898 1 92.44 159 LEU B C 1
ATOM 3189 O O . LEU B 1 159 ? -4.414 -30.984 -5.02 1 92.44 159 LEU B O 1
ATOM 3193 N N . SER B 1 160 ? -3.029 -32.625 -5.684 1 88.88 160 SER B N 1
ATOM 3194 C CA . SER B 1 160 ? -2.848 -33.156 -4.328 1 88.88 160 SER B CA 1
ATOM 3195 C C . SER B 1 160 ? -2.08 -32.156 -3.465 1 88.88 160 SER B C 1
ATOM 3197 O O . SER B 1 160 ? -2.094 -32.25 -2.234 1 88.88 160 SER B O 1
ATOM 3199 N N . CYS B 1 161 ? -1.439 -31.172 -4.102 1 88.31 161 CYS B N 1
ATOM 3200 C CA . CYS B 1 161 ? -0.652 -30.188 -3.373 1 88.31 161 CYS B CA 1
ATOM 3201 C C . CYS B 1 161 ? -1.54 -29.062 -2.834 1 88.31 161 CYS B C 1
ATOM 3203 O O . CYS B 1 161 ? -1.112 -28.281 -1.985 1 88.31 161 CYS B O 1
ATOM 3205 N N . ILE B 1 162 ? -2.76 -29.031 -3.307 1 90.75 162 ILE B N 1
ATOM 3206 C CA . ILE B 1 162 ? -3.662 -27.953 -2.889 1 90.75 162 ILE B CA 1
ATOM 3207 C C . ILE B 1 162 ? -4.219 -28.266 -1.502 1 90.75 162 ILE B C 1
ATOM 3209 O O . ILE B 1 162 ? -4.758 -29.359 -1.271 1 90.75 162 ILE B O 1
ATOM 3213 N N . ILE B 1 163 ? -4.074 -27.281 -0.624 1 87.75 163 ILE B N 1
ATOM 3214 C CA . ILE B 1 163 ? -4.48 -27.453 0.767 1 87.75 163 ILE B CA 1
ATOM 3215 C C . ILE B 1 163 ? -5.867 -26.859 0.983 1 87.75 163 ILE B C 1
ATOM 3217 O O . ILE B 1 163 ? -6.652 -27.375 1.787 1 87.75 163 ILE B O 1
ATOM 3221 N N . GLY B 1 164 ? -6.145 -25.766 0.341 1 90.94 164 GLY B N 1
ATOM 3222 C CA . GLY B 1 164 ? -7.41 -25.078 0.53 1 90.94 164 GLY B CA 1
ATOM 3223 C C . GLY B 1 164 ? -7.527 -23.797 -0.29 1 90.94 164 GLY B C 1
ATOM 3224 O O . GLY B 1 164 ? -6.594 -23.422 -1 1 90.94 164 GLY B O 1
ATOM 3225 N N . LYS B 1 165 ? -8.703 -23.25 -0.152 1 92.69 165 LYS B N 1
ATOM 3226 C CA . LYS B 1 165 ? -8.953 -21.984 -0.843 1 92.69 165 LYS B CA 1
ATOM 3227 C C . LYS B 1 16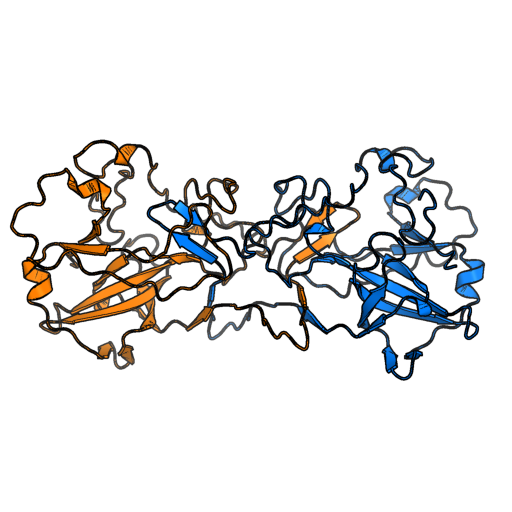5 ? -8.336 -20.812 -0.084 1 92.69 165 LYS B C 1
ATOM 3229 O O . LYS B 1 165 ? -8.281 -20.828 1.147 1 92.69 165 LYS B O 1
ATOM 3234 N N . SER B 1 166 ? -7.816 -19.984 -0.842 1 91.56 166 SER B N 1
ATOM 3235 C CA . SER B 1 166 ? -7.324 -18.734 -0.268 1 91.56 166 SER B CA 1
ATOM 3236 C C . SER B 1 166 ? -8.125 -17.531 -0.771 1 91.56 166 SER B C 1
ATOM 3238 O O . SER B 1 166 ? -8.734 -17.594 -1.844 1 91.56 166 SER B O 1
ATOM 3240 N N . THR B 1 167 ? -8.242 -16.484 0.062 1 90.5 167 THR B N 1
ATOM 3241 C CA . THR B 1 167 ? -8.906 -15.25 -0.338 1 90.5 167 THR B CA 1
ATOM 3242 C C . THR B 1 167 ? -7.891 -14.148 -0.623 1 90.5 167 THR B C 1
ATOM 3244 O O . THR B 1 167 ? -7.156 -13.734 0.273 1 90.5 167 THR B O 1
ATOM 3247 N N . VAL B 1 168 ? -7.785 -13.797 -1.894 1 93.06 168 VAL B N 1
ATOM 3248 C CA . VAL B 1 168 ? -6.863 -12.75 -2.324 1 93.06 168 VAL B CA 1
ATOM 3249 C C . VAL B 1 168 ? -7.629 -11.664 -3.07 1 93.06 168 VAL B C 1
ATOM 3251 O O . VAL B 1 168 ? -8.43 -11.953 -3.959 1 93.06 168 VAL B O 1
ATOM 3254 N N . ARG B 1 169 ? -7.43 -10.375 -2.676 1 90.12 169 ARG B N 1
ATOM 3255 C CA . ARG B 1 169 ? -8.086 -9.242 -3.332 1 90.12 169 ARG B CA 1
ATOM 3256 C C . ARG B 1 169 ? -7.059 -8.234 -3.838 1 90.12 169 ARG B C 1
ATOM 3258 O O . ARG B 1 169 ? -6.023 -8.016 -3.199 1 90.12 169 ARG B O 1
ATOM 3265 N N . GLN B 1 170 ? -7.344 -7.754 -5.047 1 88.56 170 GLN B N 1
ATOM 3266 C CA . GLN B 1 170 ? -6.535 -6.629 -5.508 1 88.56 170 GLN B CA 1
ATOM 3267 C C . GLN B 1 170 ? -6.984 -5.324 -4.859 1 88.56 170 GLN B C 1
ATOM 3269 O O . GLN B 1 170 ? -8.18 -5.047 -4.777 1 88.56 170 GLN B O 1
ATOM 3274 N N . TRP B 1 171 ? -6.039 -4.621 -4.371 1 83.31 171 TRP B N 1
ATOM 3275 C CA . TRP B 1 171 ? -6.352 -3.293 -3.854 1 83.31 171 TRP B CA 1
ATOM 3276 C C . TRP B 1 171 ? -6.293 -2.248 -4.965 1 83.31 171 TRP B C 1
ATOM 3278 O O . TRP B 1 171 ? -5.262 -2.08 -5.613 1 83.31 171 TRP B O 1
ATOM 3288 N N . VAL B 1 172 ? -7.469 -1.687 -5.262 1 76.25 172 VAL B N 1
ATOM 3289 C CA . VAL B 1 172 ? -7.551 -0.664 -6.301 1 76.25 172 VAL B CA 1
ATOM 3290 C C . VAL B 1 172 ? -7.98 0.666 -5.684 1 76.25 172 VAL B C 1
ATOM 3292 O O . VAL B 1 172 ? -8.906 0.709 -4.875 1 76.25 172 VAL B O 1
ATOM 3295 N N . GLU B 1 173 ? -7.145 1.671 -5.934 1 72.19 173 GLU B N 1
ATOM 3296 C CA . GLU B 1 173 ? -7.516 3.008 -5.48 1 72.19 173 GLU B CA 1
ATOM 3297 C C . GLU B 1 173 ? -8.797 3.484 -6.16 1 72.19 173 GLU B C 1
ATOM 3299 O O . GLU B 1 173 ? -9.008 3.227 -7.348 1 72.19 173 GLU B O 1
ATOM 3304 N N . GLU B 1 174 ? -9.742 3.805 -5.316 1 63.09 174 GLU B N 1
ATOM 3305 C CA . GLU B 1 174 ? -11 4.309 -5.871 1 63.09 174 GLU B CA 1
ATOM 3306 C C . GLU B 1 174 ? -10.758 5.531 -6.754 1 63.09 174 GLU B C 1
ATOM 3308 O O . GLU B 1 174 ? -10.195 6.531 -6.301 1 63.09 174 GLU B O 1
ATOM 3313 N N . LYS B 1 175 ? -10.742 5.281 -8.086 1 58.06 175 LYS B N 1
ATOM 3314 C CA . LYS B 1 175 ? -10.625 6.391 -9.031 1 58.06 175 LYS B CA 1
ATOM 3315 C C . LYS B 1 175 ? -11.945 7.133 -9.172 1 58.06 175 LYS B C 1
ATOM 3317 O O . LYS B 1 175 ? -12.656 6.969 -10.172 1 58.06 175 LYS B O 1
ATOM 3322 N N . ASN B 1 176 ? -12.68 7.156 -8.078 1 53.78 176 ASN B N 1
ATOM 3323 C CA . ASN B 1 176 ? -13.922 7.887 -8.289 1 53.78 176 ASN B CA 1
ATOM 3324 C C . ASN B 1 176 ? -13.664 9.367 -8.562 1 53.78 176 ASN B C 1
ATOM 3326 O O . ASN B 1 176 ? -13.031 10.047 -7.754 1 53.78 176 ASN B O 1
ATOM 3330 N N . GLN B 1 177 ? -13.875 9.773 -9.82 1 55.41 177 GLN B N 1
ATOM 3331 C CA . GLN B 1 177 ? -13.68 11.117 -10.352 1 55.41 177 GLN B CA 1
ATOM 3332 C C . GLN B 1 177 ? -14.43 12.148 -9.523 1 55.41 177 GLN B C 1
ATOM 3334 O O . GLN B 1 177 ? -13.977 13.289 -9.375 1 55.41 177 GLN B O 1
ATOM 3339 N N . LYS B 1 178 ? -15.633 11.883 -8.984 1 56.72 178 LYS B N 1
ATOM 3340 C CA . LYS B 1 178 ? -16.438 12.953 -8.398 1 56.72 178 LYS B CA 1
ATOM 3341 C C . LYS B 1 178 ? -15.945 13.32 -7.004 1 56.72 178 LYS B C 1
ATOM 3343 O O . LYS B 1 178 ? -15.867 14.5 -6.656 1 56.72 178 LYS B O 1
ATOM 3348 N N . HIS B 1 179 ? -15.625 12.273 -6.219 1 63.66 179 HIS B N 1
ATOM 3349 C CA . HIS B 1 179 ? -15.125 12.547 -4.879 1 63.66 179 HIS B CA 1
ATOM 3350 C C . HIS B 1 179 ? -13.852 11.75 -4.594 1 63.66 179 HIS B C 1
ATOM 3352 O O . HIS B 1 179 ? -13.898 10.523 -4.473 1 63.66 179 HIS B O 1
ATOM 3358 N N . ARG B 1 180 ? -12.789 12.508 -4.746 1 73.44 180 ARG B N 1
ATOM 3359 C CA . ARG B 1 180 ? -11.516 11.852 -4.492 1 73.44 180 ARG B CA 1
ATOM 3360 C C . ARG B 1 180 ? -11.383 11.453 -3.023 1 73.44 180 ARG B C 1
ATOM 3362 O O . ARG B 1 180 ? -11.656 12.266 -2.131 1 73.44 180 ARG B O 1
ATOM 3369 N N . THR B 1 181 ? -11.305 10.172 -2.797 1 83.62 181 THR B N 1
ATOM 3370 C CA . THR B 1 181 ? -11.039 9.672 -1.454 1 83.62 181 THR B CA 1
ATOM 3371 C C . THR B 1 181 ? -9.555 9.383 -1.265 1 83.62 181 THR B C 1
ATOM 3373 O O . THR B 1 181 ? -8.953 8.664 -2.059 1 83.62 181 THR B O 1
ATOM 3376 N N . TRP B 1 182 ? -9.039 10.148 -0.305 1 89.88 182 TRP B N 1
ATOM 3377 C CA . TRP B 1 182 ? -7.637 9.953 0.035 1 89.88 182 TRP B CA 1
ATOM 3378 C C . TRP B 1 182 ? -7.473 8.836 1.062 1 89.88 182 TRP B C 1
ATOM 3380 O O . TRP B 1 182 ? -8.422 8.5 1.776 1 89.88 182 TRP B O 1
ATOM 3390 N N . TYR B 1 183 ? -6.336 8.219 1.013 1 89.88 183 TYR B N 1
ATOM 3391 C CA . TYR B 1 183 ? -6.039 7.223 2.041 1 89.88 183 TYR B CA 1
ATOM 3392 C C . TYR B 1 183 ? -4.586 7.32 2.488 1 89.88 183 TYR B C 1
ATOM 3394 O O . TYR B 1 183 ? -3.762 7.941 1.814 1 89.88 183 TYR B O 1
ATOM 3402 N N . TRP B 1 184 ? -4.34 6.816 3.611 1 91.94 184 TRP B N 1
ATOM 3403 C CA . TRP B 1 184 ? -2.961 6.793 4.086 1 91.94 184 TRP B CA 1
ATOM 3404 C C . TRP B 1 184 ? -2.639 5.469 4.77 1 91.94 184 TRP B C 1
ATOM 3406 O O . TRP B 1 184 ? -3.518 4.844 5.367 1 91.94 184 TRP B O 1
ATOM 3416 N N . ARG B 1 185 ? -1.361 5.012 4.645 1 89.62 185 ARG B N 1
ATOM 3417 C CA . ARG B 1 185 ? -0.869 3.789 5.266 1 89.62 185 ARG B CA 1
ATOM 3418 C C . ARG B 1 185 ? 0.304 4.078 6.195 1 89.62 185 ARG B C 1
ATOM 3420 O O . ARG B 1 185 ? 0.482 3.4 7.207 1 89.62 185 ARG B O 1
ATOM 3427 N N . GLN B 1 186 ? 1.068 5.031 5.867 1 90.31 186 GLN B N 1
ATOM 3428 C CA . GLN B 1 186 ? 2.273 5.367 6.617 1 90.31 186 GLN B CA 1
ATOM 3429 C C . GLN B 1 186 ? 2.176 6.766 7.219 1 90.31 186 GLN B C 1
ATOM 3431 O O . GLN B 1 186 ? 1.381 7.59 6.762 1 90.31 186 GLN B O 1
ATOM 3436 N N . ALA B 1 187 ? 2.914 6.836 8.227 1 92.38 187 ALA B N 1
ATOM 3437 C CA . ALA B 1 187 ? 3.012 8.141 8.883 1 92.38 187 ALA B CA 1
ATOM 3438 C C . ALA B 1 187 ? 4.465 8.586 8.992 1 92.38 187 ALA B C 1
ATOM 3440 O O . ALA B 1 187 ? 5.379 7.758 9 1 92.38 187 ALA B O 1
ATOM 3441 N N . VAL B 1 188 ? 4.668 9.914 9.031 1 91.19 188 VAL B N 1
ATOM 3442 C CA . VAL B 1 188 ? 6.016 10.453 9.133 1 91.19 188 VAL B CA 1
ATOM 3443 C C . VAL B 1 188 ? 6.145 11.266 10.422 1 91.19 188 VAL B C 1
ATOM 3445 O O . VAL B 1 188 ? 5.227 12 10.797 1 91.19 188 VAL B O 1
ATOM 3448 N N . ASN B 1 189 ? 7.141 10.977 11.117 1 87.69 189 ASN B N 1
ATOM 3449 C CA . ASN B 1 189 ? 7.566 11.859 12.203 1 87.69 189 ASN B CA 1
ATOM 3450 C C . ASN B 1 189 ? 8.461 12.984 11.695 1 87.69 189 ASN B C 1
ATOM 3452 O O . ASN B 1 189 ? 9.602 12.742 11.297 1 87.69 189 ASN B O 1
ATOM 3456 N N . VAL B 1 190 ? 7.941 14.141 11.711 1 83.62 190 VAL B N 1
ATOM 3457 C CA . VAL B 1 190 ? 8.633 15.25 11.07 1 83.62 190 VAL B CA 1
ATOM 3458 C C . VAL B 1 190 ? 9.859 15.641 11.891 1 83.62 190 VAL B C 1
ATOM 3460 O O . VAL B 1 190 ? 10.789 16.266 11.367 1 83.62 190 VAL B O 1
ATOM 3463 N N . LEU B 1 191 ? 9.867 15.359 13.18 1 83.12 191 LEU B N 1
ATOM 3464 C CA . LEU B 1 191 ? 11.023 15.688 14.008 1 83.12 191 LEU B CA 1
ATOM 3465 C C . LEU B 1 191 ? 12.188 14.75 13.703 1 83.12 191 LEU B C 1
ATOM 3467 O O . LEU B 1 191 ? 13.32 15.195 13.516 1 83.12 191 LEU B O 1
ATOM 3471 N N . SER B 1 192 ? 11.914 13.477 13.641 1 82.94 192 SER B N 1
ATOM 3472 C CA . SER B 1 192 ? 12.961 12.484 13.414 1 82.94 192 SER B CA 1
ATOM 3473 C C . SER B 1 192 ? 13.141 12.211 11.922 1 82.94 192 SER B C 1
ATOM 3475 O O . SER B 1 192 ? 14.117 11.57 11.516 1 82.94 192 SER B O 1
ATOM 3477 N N . GLN B 1 193 ? 12.25 12.688 11.094 1 84.5 193 GLN B N 1
ATOM 3478 C CA . GLN B 1 193 ? 12.266 12.461 9.648 1 84.5 193 GLN B CA 1
ATOM 3479 C C . GLN B 1 193 ? 12.227 10.977 9.32 1 84.5 193 GLN B C 1
ATOM 3481 O O . GLN B 1 193 ? 12.977 10.5 8.461 1 84.5 193 GLN B O 1
ATOM 3486 N N . GLN B 1 194 ? 11.5 10.305 10.086 1 85.62 194 GLN B N 1
ATOM 3487 C CA . GLN B 1 194 ? 11.32 8.875 9.867 1 85.62 194 GLN B CA 1
ATOM 3488 C C . GLN B 1 194 ? 9.914 8.555 9.375 1 85.62 194 GLN B C 1
ATOM 3490 O O . GLN B 1 194 ? 8.938 9.133 9.859 1 85.62 194 GLN B O 1
ATOM 3495 N N . LEU B 1 195 ? 9.883 7.754 8.406 1 87.88 195 LEU B N 1
ATOM 3496 C CA . LEU B 1 195 ? 8.625 7.211 7.91 1 87.88 195 LEU B CA 1
ATOM 3497 C C . LEU B 1 195 ? 8.32 5.867 8.562 1 87.88 195 LEU B C 1
ATOM 3499 O O . LEU B 1 195 ? 9.211 5.035 8.742 1 87.88 195 LEU B O 1
ATOM 3503 N N . SER B 1 196 ? 7.094 5.715 8.93 1 85.69 196 SER B N 1
ATOM 3504 C CA . SER B 1 196 ? 6.719 4.465 9.578 1 85.69 196 SER B CA 1
ATOM 3505 C C . SER B 1 196 ? 6.77 3.297 8.602 1 85.69 196 SER B C 1
ATOM 3507 O O . SER B 1 196 ? 6.438 3.451 7.422 1 85.69 196 SER B O 1
ATOM 3509 N N . ALA B 1 197 ? 7.238 2.186 9.094 1 78.38 197 ALA B N 1
ATOM 3510 C CA . ALA B 1 197 ? 7.176 0.956 8.305 1 78.38 197 ALA B CA 1
ATOM 3511 C C . ALA B 1 197 ? 5.77 0.356 8.336 1 78.38 197 ALA B C 1
ATOM 3513 O O . ALA B 1 197 ? 4.969 0.686 9.211 1 78.38 197 ALA B O 1
ATOM 3514 N N . CYS B 1 198 ? 5.363 -0.241 7.234 1 70 198 CYS B N 1
ATOM 3515 C CA . CYS B 1 198 ? 4.074 -0.922 7.258 1 70 198 CYS B CA 1
ATOM 3516 C C . CYS B 1 198 ? 4.184 -2.273 7.953 1 70 198 CYS B C 1
ATOM 3518 O O . CYS B 1 198 ? 3.186 -2.809 8.438 1 70 198 CYS B O 1
ATOM 3520 N N . VAL B 1 199 ? 5.285 -3 7.789 1 63.16 199 VAL B N 1
ATOM 3521 C CA . VAL B 1 199 ? 5.426 -4.281 8.469 1 63.16 199 VAL B CA 1
ATOM 3522 C C . VAL B 1 199 ? 6.148 -4.082 9.797 1 63.16 199 VAL B C 1
ATOM 3524 O O . VAL B 1 199 ? 7.086 -3.283 9.891 1 63.16 199 VAL B O 1
ATOM 3527 N N . ALA B 1 200 ? 5.441 -4.289 10.938 1 47.75 200 ALA B N 1
ATOM 3528 C CA . ALA B 1 200 ? 6.215 -4.398 12.172 1 47.75 200 ALA B CA 1
ATOM 3529 C C . ALA B 1 200 ? 7.5 -5.188 11.945 1 47.75 200 ALA B C 1
ATOM 3531 O O . ALA B 1 200 ? 7.547 -6.078 11.094 1 47.75 200 ALA B O 1
ATOM 3532 N N . ALA B 1 201 ? 8.711 -4.531 12.18 1 42.44 201 ALA B N 1
ATOM 3533 C CA . ALA B 1 201 ? 9.984 -5.234 12.141 1 42.44 201 ALA B CA 1
ATOM 3534 C C . ALA B 1 201 ? 9.789 -6.738 12.336 1 42.44 201 ALA B C 1
ATOM 3536 O O . ALA B 1 201 ? 9.523 -7.199 13.445 1 42.44 201 ALA B O 1
ATOM 3537 N N . PHE B 1 202 ? 8.859 -7.293 11.836 1 35 202 PHE B N 1
ATOM 3538 C CA . PHE B 1 202 ? 9.102 -8.711 12.078 1 35 202 PHE B CA 1
ATOM 3539 C C . PHE B 1 202 ? 10.5 -9.109 11.609 1 35 202 PHE B C 1
ATOM 3541 O O . PHE B 1 202 ? 11 -8.578 10.609 1 35 202 PHE B O 1
ATOM 3548 N N . GLN B 1 203 ? 11.414 -9.297 12.492 1 34.25 203 GLN B N 1
ATOM 3549 C CA . GLN B 1 203 ? 12.617 -10.078 12.227 1 34.25 203 GLN B CA 1
ATOM 3550 C C . GLN B 1 203 ? 12.359 -11.141 11.164 1 34.25 203 GLN B C 1
ATOM 3552 O O . GLN B 1 203 ? 11.609 -12.086 11.391 1 34.25 203 GLN B O 1
ATOM 3557 N N . THR B 1 204 ? 11.992 -10.758 10.047 1 33.12 204 THR B N 1
ATOM 3558 C CA . THR B 1 204 ? 12.023 -11.719 8.953 1 33.12 204 THR B CA 1
ATOM 3559 C C . THR B 1 204 ? 13.281 -12.578 9.023 1 33.12 204 THR B C 1
ATOM 3561 O O . THR B 1 204 ? 14.336 -12.195 8.5 1 33.12 204 THR B O 1
ATOM 3564 N N . ASN B 1 205 ? 13.805 -12.742 10.055 1 31.56 205 ASN B N 1
ATOM 3565 C CA . ASN B 1 205 ? 14.844 -13.758 9.945 1 31.56 205 ASN B CA 1
ATOM 3566 C C . ASN B 1 205 ? 14.438 -14.875 8.992 1 31.56 205 ASN B C 1
ATOM 3568 O O . ASN B 1 205 ? 14.945 -16 9.086 1 31.56 205 ASN B O 1
ATOM 3572 N N . VAL B 1 206 ? 13.234 -14.812 8.5 1 29.3 206 VAL B N 1
ATOM 3573 C CA . VAL B 1 206 ? 13.195 -15.984 7.633 1 29.3 206 VAL B CA 1
ATOM 3574 C C . VAL B 1 206 ? 13.945 -15.695 6.336 1 29.3 206 VAL B C 1
ATOM 3576 O O . VAL B 1 206 ? 13.656 -14.711 5.652 1 29.3 206 VAL B O 1
ATOM 3579 N N . LYS B 1 207 ? 15.203 -15.922 6.203 1 29.52 207 LYS B N 1
ATOM 3580 C CA . LYS B 1 207 ? 16.094 -15.953 5.047 1 29.52 207 LYS B CA 1
ATOM 3581 C C . LYS B 1 207 ? 15.305 -16.156 3.754 1 29.52 207 LYS B C 1
ATOM 3583 O O . LYS B 1 207 ? 14.469 -17.062 3.664 1 29.52 207 LYS B O 1
ATOM 3588 N N . PRO B 1 208 ? 15.289 -15.039 2.951 1 30.3 208 PRO B N 1
ATOM 3589 C CA . PRO B 1 208 ? 14.727 -15.289 1.624 1 30.3 208 PRO B CA 1
ATOM 3590 C C . PRO B 1 208 ? 15.203 -16.594 1.012 1 30.3 208 PRO B C 1
ATOM 3592 O O . PRO B 1 208 ? 16.344 -17.016 1.254 1 30.3 208 PRO B O 1
ATOM 3595 N N . ALA B 1 209 ? 14.453 -17.359 0.604 1 27.88 209 ALA B N 1
ATOM 3596 C CA . ALA B 1 209 ? 15.008 -18.453 -0.182 1 27.88 209 ALA B CA 1
ATOM 3597 C C . ALA B 1 209 ? 15.875 -17.938 -1.326 1 27.88 209 ALA B C 1
ATOM 3599 O O . ALA B 1 209 ? 15.516 -16.953 -1.982 1 27.88 209 ALA B O 1
ATOM 3600 N N . GLN B 1 210 ? 17.266 -17.875 -1.354 1 26.5 210 GLN B N 1
ATOM 3601 C CA . GLN B 1 210 ? 18.297 -17.594 -2.344 1 26.5 210 GLN B CA 1
ATOM 3602 C C . GLN B 1 210 ? 17.766 -17.75 -3.764 1 26.5 210 GLN B C 1
ATOM 3604 O O . GLN B 1 210 ? 17.453 -18.859 -4.195 1 26.5 210 GLN B O 1
ATOM 3609 N N . TRP B 1 211 ? 17.188 -16.734 -4.398 1 27.19 211 TRP B N 1
ATOM 3610 C CA . TRP B 1 211 ? 16.859 -16.812 -5.816 1 27.19 211 TRP B CA 1
ATOM 3611 C C . TRP B 1 211 ? 18.109 -16.703 -6.684 1 27.19 211 TRP B C 1
ATOM 3613 O O . TRP B 1 211 ? 19.047 -16 -6.332 1 27.19 211 TRP B O 1
ATOM 3623 N N . GLY B 1 212 ? 18.562 -17.531 -7.586 1 26.38 212 GLY B N 1
ATOM 3624 C CA . GLY B 1 212 ? 19.672 -17.594 -8.523 1 26.38 212 GLY B CA 1
ATOM 3625 C C . GLY B 1 212 ? 19.812 -16.328 -9.359 1 26.38 212 GLY B C 1
ATOM 3626 O O . GLY B 1 212 ? 18.875 -15.562 -9.5 1 26.38 212 GLY B O 1
ATOM 3627 N N . THR B 1 213 ? 20.969 -15.688 -9.641 1 24.94 213 THR B N 1
ATOM 3628 C CA . THR B 1 213 ? 21.562 -14.57 -10.367 1 24.94 213 THR B CA 1
ATOM 3629 C C . THR B 1 213 ? 21.078 -14.539 -11.812 1 24.94 213 THR B C 1
ATOM 3631 O O . THR B 1 213 ? 20.922 -15.586 -12.445 1 24.94 213 THR B O 1
ATOM 3634 N N . PRO B 1 214 ? 20.719 -13.492 -12.438 1 25.5 214 PRO B N 1
ATOM 3635 C CA . PRO B 1 214 ? 20.375 -13.305 -13.844 1 25.5 214 PRO B CA 1
ATOM 3636 C C . PRO B 1 214 ? 21.516 -13.641 -14.789 1 25.5 214 PRO B C 1
ATOM 3638 O O . PRO B 1 214 ? 21.344 -13.633 -16.016 1 25.5 214 PRO B O 1
ATOM 3641 N N . GLU B 1 215 ? 22.797 -13.547 -14.609 1 26.33 215 GLU B N 1
ATOM 3642 C CA . GLU B 1 215 ? 23.828 -13.727 -15.617 1 26.33 215 GLU B CA 1
ATOM 3643 C C . GLU B 1 215 ? 23.656 -15.039 -16.375 1 26.33 215 GLU B C 1
ATOM 3645 O O . GLU B 1 215 ? 24.172 -15.195 -17.484 1 26.33 215 GLU B O 1
ATOM 3650 N N . GLU B 1 216 ? 23.25 -16.125 -15.758 1 26.38 216 GLU B N 1
ATOM 3651 C CA . GLU B 1 216 ? 23.359 -17.344 -16.547 1 26.38 216 GLU B CA 1
ATOM 3652 C C . GLU B 1 216 ? 22.297 -17.375 -17.656 1 26.38 216 GLU B C 1
ATOM 3654 O O . GLU B 1 216 ? 22.125 -18.406 -18.312 1 26.38 216 GLU B O 1
ATOM 3659 N N . VAL B 1 217 ? 21.469 -16.422 -17.906 1 26.48 217 VAL B N 1
ATOM 3660 C CA . VAL B 1 217 ? 20.594 -16.641 -19.047 1 26.48 217 VAL B CA 1
ATOM 3661 C C . VAL B 1 217 ? 21.359 -16.406 -20.344 1 26.48 217 VAL B C 1
ATOM 3663 O O . VAL B 1 217 ? 20.766 -16.344 -21.422 1 26.48 217 VAL B O 1
ATOM 3666 N N . ALA B 1 218 ? 22.469 -15.922 -20.375 1 25.64 218 ALA B N 1
ATOM 3667 C CA . ALA B 1 218 ? 22.953 -15.695 -21.734 1 25.64 218 ALA B CA 1
ATOM 3668 C C . ALA B 1 218 ? 23.172 -17.016 -22.469 1 25.64 218 ALA B C 1
ATOM 3670 O O . ALA B 1 218 ? 23.219 -17.062 -23.703 1 25.64 218 ALA B O 1
ATOM 3671 N N . ASP B 1 219 ? 24.125 -17.844 -22.078 1 23.84 219 ASP B N 1
ATOM 3672 C CA . ASP B 1 219 ? 24.438 -18.859 -23.078 1 23.84 219 ASP B CA 1
ATOM 3673 C C . ASP B 1 219 ? 23.188 -19.641 -23.5 1 23.84 219 ASP B C 1
ATOM 3675 O O . ASP B 1 219 ? 22.203 -19.688 -22.75 1 23.84 219 ASP B O 1
ATOM 3679 N N . GLY B 1 220 ? 23 -20.328 -24.938 1 24.7 220 GLY B N 1
ATOM 3680 C CA . GLY B 1 220 ? 22.078 -21.266 -25.547 1 24.7 220 GLY B CA 1
ATOM 3681 C C . GLY B 1 220 ? 21.453 -22.234 -24.547 1 24.7 220 GLY B C 1
ATOM 3682 O O . GLY B 1 220 ? 20.5 -22.922 -24.875 1 24.7 220 GLY B O 1
ATOM 3683 N N . GLY B 1 221 ? 22.266 -23.078 -23.828 1 23.34 221 GLY B N 1
ATOM 3684 C CA . GLY B 1 221 ? 22.172 -24.281 -23.016 1 23.34 221 GLY B CA 1
ATOM 3685 C C . GLY B 1 221 ? 21.281 -24.125 -21.812 1 23.34 221 GLY B C 1
ATOM 3686 O O . GLY B 1 221 ? 20.812 -23.016 -21.516 1 23.34 221 GLY B O 1
ATOM 3687 N N . THR B 1 222 ? 21.484 -25.078 -20.594 1 23.77 222 THR B N 1
ATOM 3688 C CA . THR B 1 222 ? 20.75 -25.5 -19.406 1 23.77 222 THR B CA 1
ATOM 3689 C C . THR B 1 222 ? 20.656 -24.344 -18.406 1 23.77 222 THR B C 1
ATOM 3691 O O . THR B 1 222 ? 21.625 -23.625 -18.172 1 23.77 222 THR B O 1
ATOM 3694 N N . ASN B 1 223 ? 19.719 -23.625 -18.328 1 25.34 223 ASN B N 1
ATOM 3695 C CA . ASN B 1 223 ? 19.312 -22.531 -17.438 1 25.34 223 ASN B CA 1
ATOM 3696 C C . ASN B 1 223 ? 19.922 -22.703 -16.047 1 25.34 223 ASN B C 1
ATOM 3698 O O . ASN B 1 223 ? 19.234 -23.094 -15.102 1 25.34 223 ASN B O 1
ATOM 3702 N N . ALA B 1 224 ? 21.172 -23.047 -15.906 1 23.91 224 ALA B N 1
ATOM 3703 C CA . ALA B 1 224 ? 21.875 -23.5 -14.711 1 23.91 224 ALA B CA 1
ATOM 3704 C C . ALA B 1 224 ? 22.031 -22.375 -13.695 1 23.91 224 ALA B C 1
ATOM 3706 O O . ALA B 1 224 ? 22.062 -22.625 -12.484 1 23.91 224 ALA B O 1
ATOM 3707 N N . GLY B 1 225 ? 22.484 -21.297 -14.039 1 23.77 225 GLY B N 1
ATOM 3708 C CA . GLY B 1 225 ? 23.125 -20.5 -12.992 1 23.77 225 GLY B CA 1
ATOM 3709 C C . GLY B 1 225 ? 22.125 -19.922 -12.008 1 23.77 225 GLY B C 1
ATOM 3710 O O . GLY B 1 225 ? 22.516 -19.188 -11.094 1 23.77 225 GLY B O 1
ATOM 3711 N N . LEU B 1 226 ? 21.094 -19.422 -12.336 1 26.56 226 LEU B N 1
ATOM 3712 C CA . LEU B 1 226 ? 20.141 -19.516 -11.25 1 26.56 226 LEU B CA 1
ATOM 3713 C C . LEU B 1 226 ? 20.109 -20.922 -10.656 1 26.56 226 LEU B C 1
ATOM 3715 O O . LEU B 1 226 ? 19.062 -21.375 -10.188 1 26.56 226 LEU B O 1
ATOM 3719 N N . SER B 1 227 ? 21.141 -21.688 -10.82 1 24.56 227 SER B N 1
ATOM 3720 C CA . SER B 1 227 ? 21.5 -23.047 -10.398 1 24.56 227 SER B CA 1
ATOM 3721 C C . SER B 1 227 ? 21.391 -23.203 -8.891 1 24.56 227 SER B C 1
ATOM 3723 O O . SER B 1 227 ? 21.781 -24.234 -8.336 1 24.56 227 SER B O 1
ATOM 3725 N N . LYS B 1 228 ? 21.906 -22.312 -7.941 1 29.88 228 LYS B N 1
ATOM 3726 C CA . LYS B 1 228 ? 21.75 -23.344 -6.906 1 29.88 228 LYS B CA 1
ATOM 3727 C C . LYS B 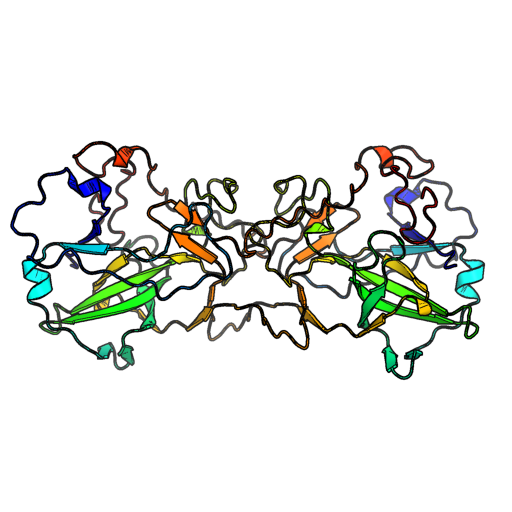1 228 ? 20.438 -24.094 -7.066 1 29.88 228 LYS B C 1
ATOM 3729 O O . LYS B 1 228 ? 19.469 -23.562 -7.602 1 29.88 228 LYS B O 1
ATOM 3734 N N . ARG B 1 229 ? 20.484 -25.453 -7.047 1 27.38 229 ARG B N 1
ATOM 3735 C CA . ARG B 1 229 ? 19.375 -26.375 -7.273 1 27.38 229 ARG B CA 1
ATOM 3736 C C . ARG B 1 229 ? 18.047 -25.75 -6.809 1 27.38 229 ARG B C 1
ATOM 3738 O O . ARG B 1 229 ? 17.875 -25.484 -5.617 1 27.38 229 ARG B O 1
ATOM 3745 N N . ILE B 1 230 ? 17.75 -24.781 -7.449 1 29.17 230 ILE B N 1
ATOM 3746 C CA . ILE B 1 230 ? 16.359 -24.547 -7.07 1 29.17 230 ILE B CA 1
ATOM 3747 C C . ILE B 1 230 ? 15.609 -25.875 -7.004 1 29.17 230 ILE B C 1
ATOM 3749 O O . ILE B 1 230 ? 15.484 -26.578 -8.008 1 29.17 230 ILE B O 1
ATOM 3753 N N . LEU B 1 231 ? 16 -26.594 -6.148 1 27.17 231 LEU B N 1
ATOM 3754 C CA . LEU B 1 231 ? 15.344 -27.875 -5.926 1 27.17 231 LEU B CA 1
ATOM 3755 C C . LEU B 1 231 ? 13.82 -27.719 -5.961 1 27.17 231 LEU B C 1
ATOM 3757 O O . LEU B 1 231 ? 13.297 -26.656 -5.629 1 27.17 231 LEU B O 1
ATOM 3761 N N . CYS B 1 232 ? 13.266 -28.5 -6.91 1 27.19 232 CYS B N 1
ATOM 3762 C CA . CYS B 1 232 ? 11.828 -28.672 -6.719 1 27.19 232 CYS B CA 1
ATOM 3763 C C . CYS B 1 232 ? 11.469 -28.641 -5.238 1 27.19 232 CYS B C 1
ATOM 3765 O O . CYS B 1 232 ? 12.039 -29.391 -4.441 1 27.19 232 CYS B O 1
ATOM 3767 N N . PRO B 1 233 ? 11.156 -27.516 -4.848 1 30.08 233 PRO B N 1
ATOM 3768 C CA . PRO B 1 233 ? 11.055 -27.688 -3.396 1 30.08 233 PRO B CA 1
ATOM 3769 C C . PRO B 1 233 ? 10.469 -29.031 -2.99 1 30.08 233 PRO B C 1
ATOM 3771 O O . PRO B 1 233 ? 10.562 -29.422 -1.822 1 30.08 233 PRO B O 1
ATOM 3774 N N . ALA B 1 234 ? 9.844 -29.688 -4.02 1 25.62 234 ALA B N 1
ATOM 3775 C CA . ALA B 1 234 ? 9.312 -31.031 -3.811 1 25.62 234 ALA B CA 1
ATOM 3776 C C . ALA B 1 234 ? 10.414 -32.094 -3.91 1 25.62 234 ALA B C 1
ATOM 3778 O O . ALA B 1 234 ? 10.492 -33 -3.076 1 25.62 234 ALA B O 1
ATOM 3779 N N . CYS B 1 235 ? 11.109 -32.156 -5.078 1 29.39 235 CYS B N 1
ATOM 3780 C CA . CYS B 1 235 ? 11.953 -33.312 -5.336 1 29.39 235 CYS B CA 1
ATOM 3781 C C . CYS B 1 235 ? 13.43 -32.906 -5.328 1 29.39 235 CYS B C 1
ATOM 3783 O O . CYS B 1 235 ? 14.305 -33.75 -5.527 1 29.39 235 CYS B O 1
ATOM 3785 N N . TYR B 1 236 ? 13.852 -31.859 -4.68 1 34.41 236 TYR B N 1
ATOM 3786 C CA . TYR B 1 236 ? 15.242 -31.453 -4.484 1 34.41 236 TYR B CA 1
ATOM 3787 C C . TYR B 1 236 ? 16.062 -31.688 -5.75 1 34.41 236 TYR B C 1
ATOM 3789 O O . TYR B 1 236 ? 17.281 -31.844 -5.688 1 34.41 236 TYR B O 1
ATOM 3797 N N . ALA B 1 237 ? 15.289 -31.938 -6.793 1 29.03 237 ALA B N 1
ATOM 3798 C CA . ALA B 1 23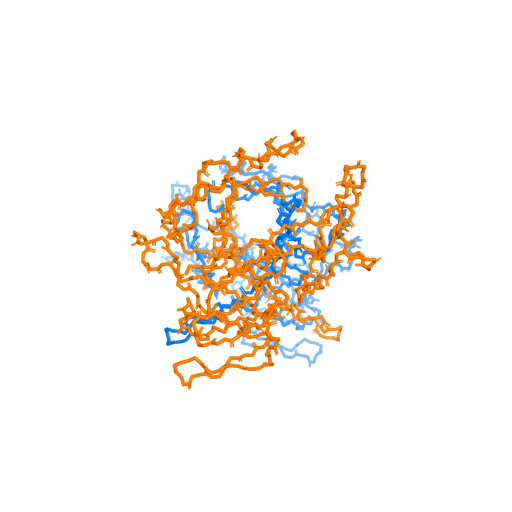7 ? 16.109 -32.156 -7.988 1 29.03 237 ALA B CA 1
ATOM 3799 C C . ALA B 1 237 ? 16.609 -30.828 -8.547 1 29.03 237 ALA B C 1
ATOM 3801 O O . ALA B 1 237 ? 15.961 -29.781 -8.391 1 29.03 237 ALA B O 1
ATOM 3802 N N . GLU B 1 238 ? 17.859 -30.594 -8.734 1 35.56 238 GLU B N 1
ATOM 3803 C CA . GLU B 1 238 ? 18.641 -29.531 -9.367 1 35.56 238 GLU B CA 1
ATOM 3804 C C . GLU B 1 238 ? 18.016 -29.094 -10.695 1 35.56 238 GLU B C 1
ATOM 3806 O O . GLU B 1 238 ? 17.766 -29.938 -11.562 1 35.56 238 GLU B O 1
ATOM 3811 N N . ILE B 1 239 ? 16.906 -28.078 -10.391 1 29.45 239 ILE B N 1
ATOM 3812 C CA . ILE B 1 239 ? 16.484 -27.719 -11.742 1 29.45 239 ILE B CA 1
ATOM 3813 C C . ILE B 1 239 ? 17.453 -26.703 -12.344 1 29.45 239 ILE B C 1
ATOM 3815 O O . ILE B 1 239 ? 17.859 -25.766 -11.664 1 29.45 239 ILE B O 1
#

Radius of gyration: 27.67 Å; Cα contacts (8 Å, |Δi|>4): 1001; chains: 2; bounding box: 47×78×73 Å

Nearest PDB structures (foldseek):
  7lmm-assembly1_A  TM=6.942E-01  e=8.874E-07  Bos taurus
  7cce-assembly1_A  TM=6.398E-01  e=1.462E-06  Arabidopsis thaliana
  5z8n-assembly2_B  TM=6.588E-01  e=4.320E-05  Arabidopsis thaliana
  4bb7-assembly1_B  TM=8.732E-01  e=8.654E-04  Saccharomyces cerevisiae
  7sfg-assembly1_A  TM=5.071E-01  e=1.276E-03  Homo sapiens

Sequence (478 aa):
MCNFQVSYWSAADKDGQMDMTTPSRGPPLQQSPFVPNGSFDDDSTLHLRYIVEPRAEWDELKPLTKVLIRDVLYRRRDYVYIRGQDGRNSHALWIARIQEIRACDNTRAYARVLWMYRPEDLSGELVCGGARLSNDGGRQAYHGHAELIASNHMDIISLSCIIGKSTVRQWVEEKNQKHRTWYWRQAVNVLSQQLSACVAAFQTNVKPAQWGTPEEVADGGTNAGLSKRILCPACYAEIMCNFQVSYWSAADKDGQMDMTTPSRGPPLQQSPFVPNGSFDDDSTLHLRYIVEPRAEWDELKPLTKVLIRDVLYRRRDYVYIRGQDGRNSHALWIARIQEIRACDNTRAYARVLWMYRPEDLSGELVCGGARLSNDGGRQAYHGHAELIASNHMDIISLSCIIGKSTVRQWVEEKNQKHRTWYWRQAVNVLSQQLSACVAAFQTNVKPAQWGTPEEVADGGTNAGLSKRILCPACYAEI

Organism: Verticillium dahliae (strain VdLs.17 / ATCC MYA-4575 / FGSC 10137) (NCBI:txid498257)

pLDDT: mean 72.63, std 24.33, range [22.62, 97.88]

Foldseek 3Di:
DPPKWKDFDDVVCVPPCPPPVQPPDAADKDADPDDDPDADPVNDHLITGMDMPPNVVVVPWAWDQWDADPNDIDGAQFKFWFQQQQVPVRPDTWIWGFHTWTHDDPFGIKTKTWTWAAFQQDAAQDDDPRHTDPPRTGDDQADAPPDIDTHSDIDMDHPVRTDGTDDDDDDDQPPPVPDHDDDDQWDADPVVRDIHGNDDPPVCVPHRPQQFDPVPPPDPDDPDGSFPQPQSSNHHGGD/DPPKWKDFDDVVCVVPCPPPVQPPDHADKDADPDDDPDADPVNDHLITGMDMPPNVVVVPWAWDQWDADPNDIDGAQFKFWFQQQQVPVRPDTWIWGFHTWTHDDPFGIKTKTWTWAAFQQDAAQDDDPRHTDPPRTGDDQADAPPDIDTHSDIDMDHPVRTDGTDDDDDDDQPPPVPDHDDDDQWDADPVVRDIHGNYDPPVCVVHHPDQFYPVVPPDPDDSDRSFPQPQSSNHSGGD